Protein AF-A0A3D2U2G4-F1 (afdb_monomer_lite)

Secondary structure (DSSP, 8-state):
-------PPP--------S--PPPP-SHHHHHHHHHHHHHH---HHHHHHHHHHHHHS-GGGHHHHHHHHHH---HHHHHHHHHHHHHHT-GGGHHHHHHHHH-TTS-HHHHHHHHHHHHH-TTTSSGGGHHHHHHHHHH---HHHHHHHHHHHHHHS-------TT--SPPHHHHHHHHHHHHHH-TTTEEEEEEEE-TT-PEEEEEEES-TTS-GGG-EEEEEEE-SSTT-HHHHHHHHHHHHHHTS-SHHHHHHHHHEEEEEES-S-HHHHHHHHHHSS----TT---SS---TTS--TT-GGGTSSTTHHHH-HHHHHHHHHHHHH--SEEEEEEE--TT-----EES-BTTBTT---S-HHHHHHHHHHHHHTT---B-HHHHTT-EEESS--TT-GGGEEEPPS---HHHHHHHHH--EEEEEEES-HHHHHHHHHHHHHHTTSPPTT-SSSS-S--EEEEETTEEEE---SSHHHHHHHHHHHHHTGGG-EEEEEEEE--TT-SSEEEEEEEESSHHHIIIIITT--HHHHHHHHTT-TTS-HHHHHHHTTTS----PPPHHHHT-TTSS----PPP-S-EEEEEEES-TT-EEEEEEETTEE--B-SSSEEEEEESSSEEEEEEE-TTT--SEEEEEEEEE-SSPPP-S--HHHHS-----

pLDDT: mean 86.02, std 15.45, range [23.81, 98.88]

Radius of gyration: 33.26 Å; chains: 1; bounding box: 73×64×119 Å

Foldseek 3Di:
DDDDDDDDDDDDDDDDDDDDDDDDDPDPLVLLVVLLCQQQPPPDPVSVVVSLVVLLPDDPVCVVVLLVSLVPGPRLRSVLSSLLSLLSNLDCVCLVVLLVLLQDPVHDPNSNLSSLSSLLSNPLPNALVCLVSLVVSLVNGDDPSSNVSSVVSNCLRDADPQDAPPLLPDDALVRVLVVLVVLCVVVVQFWDKDFLFAALVGHTFIKIKGARNVADPQFAAEEEEAEPLFLQFQLQLVLLVVLVVVLSDDDPLSNLLRNHYTYIYRSHLASPQNNSCSRHVAAADAPVDPDRTRHGNNPDRLFQPVLQDDPNVCRVRVSNVSVVVVCVVRLHQAYEYEAEHHVVDDDAKEKQDDPVFRQSHFPCVVLRVLLQVLLVVVPHHYDPPCVVLCADEDADDDPPCVSRHDYHDPGDGPQNVSCQQQVHRYMYIYDHHSVSSSSSVSSQSSQQQDADQQGPDRGRPRFFQDDDDQKTKGAADPHPNLSSVRRSLCSNAVLAKFKAWFFFDDDPPDQKTKTKMKIQSGLVLCCQQCNPFAPVRNLVRLVPDPQAPSVLVCVRCVPTRTGGDGDVSCVCNSPVDDHDRDFRASWIKMKGWFQALQKAWDFKDKSSHGFDDDSAAGWDWDGPPTIIIIGTQGGPRRDSMMMIMTMIGDPDDDDDDADPVPNDPPDPD

Sequence (669 aa):
MKTIVTPIALIAFLLVGIGSVAAAPDTVAEKVSALIDTLEREKDAGLRKKAAEALVKLDKRSTPLIIEALKRTKSPSARESLVDVLAQKQDERAKKVFFEVLKDDSFSPTAKERAVDGLEQLTRVVNRASVESLKRLFQLQKSDQVKTRLKALLAGLEPFPIKDNLYAKDPSSAQMHKGLQAWARRHPGIMNVSVRGKSVLGKPILLVKITDEKTSDENKSIVLFTSTHCGGEEIGATSLLHLTKWLLGEGEGVKRIRERIIVLIMPCVNPDGWDARRRSGRPYHSVRSKTNTAWNVYGINIYDTSFWFGAKAAEENPEGLTILGVAEEYHPDASMDIHATQRGGTMPDSTGFSWGDFNAHSFQPLIVEEMNRAMEKAGCLAERPAMDAGRIKIGSRIPGREHNYYRINDKQTIMSHLYLRYHTLAYNCEAAFDFAVVARARRLLEIGTETWRNEFYPGYPGRQLGRWGSTSIAAWGDTAKKRRKSRVELWRKMNQIHFSSITNVRSPGLADHKILSICATTTAASEKWIGYGTKADIMANLAKHNRIKFDYIEDFVRGLPVSIRTPPHYSLGYKSGEVTDAPIQNGMAMRVFIPYAGAEIYDTRIDGHPVERSEVDGYIVQRGPGTIVQFNIPPKKVHGLNLVSLKYKVARLHRQGFDQDSDWDFTSD

Structure (mmCIF, N/CA/C/O backbone):
data_AF-A0A3D2U2G4-F1
#
_entry.id   AF-A0A3D2U2G4-F1
#
loop_
_atom_site.group_PDB
_atom_site.id
_atom_site.type_symbol
_atom_site.label_atom_id
_atom_site.label_alt_id
_atom_site.label_comp_id
_atom_site.label_asym_id
_atom_site.label_entity_id
_atom_site.label_seq_id
_atom_site.pdbx_PDB_ins_code
_atom_site.Cartn_x
_atom_site.Cartn_y
_atom_site.Cartn_z
_atom_site.occupancy
_atom_site.B_iso_or_equiv
_atom_site.auth_seq_id
_atom_site.auth_comp_id
_atom_site.auth_asym_id
_atom_site.auth_atom_id
_atom_site.pdbx_PDB_model_num
ATOM 1 N N . MET A 1 1 ? 25.870 42.637 20.074 1.00 36.38 1 MET A N 1
ATOM 2 C CA . MET A 1 1 ? 25.596 42.301 21.489 1.00 36.38 1 MET A CA 1
ATOM 3 C C . MET A 1 1 ? 25.751 40.797 21.664 1.00 36.38 1 MET A C 1
ATOM 5 O O . MET A 1 1 ? 24.999 40.055 21.048 1.00 36.38 1 MET A O 1
ATOM 9 N N . LYS A 1 2 ? 26.781 40.354 22.395 1.00 24.59 2 LYS A N 1
ATOM 10 C CA . LYS A 1 2 ? 27.086 38.940 22.670 1.00 24.59 2 LYS A CA 1
ATOM 11 C C . LYS A 1 2 ? 26.899 38.654 24.168 1.00 24.59 2 LYS A C 1
ATOM 13 O O . LYS A 1 2 ? 27.432 39.385 24.990 1.00 24.59 2 LYS A O 1
ATOM 18 N N . THR A 1 3 ? 26.115 37.608 24.438 1.00 29.91 3 THR A N 1
ATOM 19 C CA . THR A 1 3 ? 26.202 36.581 25.503 1.00 29.91 3 THR A CA 1
ATOM 20 C C . THR A 1 3 ? 27.150 36.780 26.687 1.00 29.91 3 THR A C 1
ATOM 22 O O . THR A 1 3 ? 28.358 36.865 26.483 1.00 29.91 3 THR A O 1
ATOM 25 N N . ILE A 1 4 ? 26.614 36.587 27.901 1.00 24.91 4 ILE A N 1
ATOM 26 C CA . ILE A 1 4 ? 27.327 36.004 29.050 1.00 24.91 4 ILE A CA 1
ATOM 27 C C . ILE A 1 4 ? 26.418 34.962 29.723 1.00 24.91 4 ILE A C 1
ATOM 29 O O . ILE A 1 4 ? 25.209 35.140 29.844 1.00 24.91 4 ILE A O 1
ATOM 33 N N . VAL A 1 5 ? 27.050 33.845 30.075 1.00 25.78 5 VAL A N 1
ATOM 34 C CA . VAL A 1 5 ? 26.538 32.587 30.627 1.00 25.78 5 VAL A CA 1
ATOM 35 C C . VAL A 1 5 ? 26.977 32.488 32.101 1.00 25.78 5 VAL A C 1
ATOM 37 O O . VAL A 1 5 ? 27.953 33.133 32.486 1.00 25.78 5 VAL A O 1
ATOM 40 N N . THR A 1 6 ? 26.338 31.571 32.849 1.00 25.12 6 THR A N 1
ATOM 41 C CA . THR A 1 6 ? 26.737 30.922 34.133 1.00 25.12 6 THR A CA 1
ATOM 42 C C . THR A 1 6 ? 26.514 31.695 35.450 1.00 25.12 6 THR A C 1
ATOM 44 O O . THR A 1 6 ? 26.555 32.919 35.437 1.00 25.12 6 THR A O 1
ATOM 47 N N . PRO A 1 7 ? 26.422 31.018 36.626 1.00 32.97 7 PRO A N 1
ATOM 48 C CA . PRO A 1 7 ? 25.909 29.669 36.941 1.00 32.97 7 PRO A CA 1
ATOM 49 C C . PRO A 1 7 ? 24.894 29.636 38.117 1.00 32.97 7 PRO A C 1
ATOM 51 O O . PRO A 1 7 ? 24.807 30.540 38.942 1.00 32.97 7 PRO A O 1
ATOM 54 N N . ILE A 1 8 ? 24.174 28.515 38.224 1.00 26.89 8 ILE A N 1
ATOM 55 C CA . ILE A 1 8 ? 23.380 28.096 39.390 1.00 26.89 8 ILE A CA 1
ATOM 56 C C . ILE A 1 8 ? 24.341 27.610 40.486 1.00 26.89 8 ILE A C 1
ATOM 58 O O . ILE A 1 8 ? 25.048 26.623 40.288 1.00 26.89 8 ILE A O 1
ATOM 62 N N . ALA A 1 9 ? 24.359 28.296 41.631 1.00 24.12 9 ALA A N 1
ATOM 63 C CA . ALA A 1 9 ? 25.068 27.867 42.832 1.00 24.12 9 ALA A CA 1
ATOM 64 C C . ALA A 1 9 ? 24.144 27.022 43.723 1.00 24.12 9 ALA A C 1
ATOM 66 O O . ALA A 1 9 ? 23.048 27.436 44.103 1.00 24.12 9 ALA A O 1
ATOM 67 N N . LEU A 1 10 ? 24.623 25.816 44.016 1.00 23.81 10 LEU A N 1
ATOM 68 C CA . LEU A 1 10 ? 24.087 24.827 44.941 1.00 23.81 10 LEU A CA 1
ATOM 69 C C . LEU A 1 10 ? 24.016 25.429 46.359 1.00 23.81 10 LEU A C 1
ATOM 71 O O . LEU A 1 10 ? 25.044 25.816 46.912 1.00 23.81 10 LEU A O 1
ATOM 75 N N . ILE A 1 11 ? 22.826 25.499 46.957 1.00 28.88 11 ILE A N 1
ATOM 76 C CA . ILE A 1 11 ? 22.668 25.892 48.365 1.00 28.88 11 ILE A CA 1
ATOM 77 C C . ILE A 1 11 ? 22.864 24.647 49.234 1.00 28.88 11 ILE A C 1
ATOM 79 O O . ILE A 1 11 ? 22.018 23.754 49.266 1.00 28.88 11 ILE A O 1
ATOM 83 N N . ALA A 1 12 ? 24.004 24.607 49.920 1.00 26.88 12 ALA A N 1
ATOM 84 C CA . ALA A 1 12 ? 24.230 23.830 51.133 1.00 26.88 12 ALA A CA 1
ATOM 85 C C . ALA A 1 12 ? 24.027 24.731 52.369 1.00 26.88 12 ALA A C 1
ATOM 87 O O . ALA A 1 12 ? 24.011 25.952 52.224 1.00 26.88 12 ALA A O 1
ATOM 88 N N . PHE A 1 13 ? 23.963 24.092 53.546 1.00 30.39 13 PHE A N 1
ATOM 89 C CA . PHE A 1 13 ? 23.804 24.596 54.927 1.00 30.39 13 PHE A CA 1
ATOM 90 C C . PHE A 1 13 ? 22.376 24.464 55.498 1.00 30.39 13 PHE A C 1
ATOM 92 O O . PHE A 1 13 ? 21.404 24.751 54.816 1.00 30.39 13 PHE A O 1
ATOM 99 N N . LEU A 1 14 ? 22.146 24.031 56.745 1.00 26.42 14 LEU A N 1
ATOM 100 C CA . LEU A 1 14 ? 23.017 23.956 57.924 1.00 26.42 14 LEU A CA 1
ATOM 101 C C . LEU A 1 14 ? 22.360 23.002 58.952 1.00 26.42 14 LEU A C 1
ATOM 103 O O . LEU A 1 14 ? 21.196 23.194 59.290 1.00 26.42 14 LEU A O 1
ATOM 107 N N . LEU A 1 15 ? 23.086 22.013 59.478 1.00 26.55 15 LEU A N 1
ATOM 108 C CA . LEU A 1 15 ? 22.748 21.331 60.736 1.00 26.55 15 LEU A CA 1
ATOM 109 C C . LEU A 1 15 ? 24.066 20.989 61.436 1.00 26.55 15 LEU A C 1
ATOM 111 O O . LEU A 1 15 ? 24.797 20.097 61.014 1.00 26.55 15 LEU A O 1
ATOM 115 N N . VAL A 1 16 ? 24.392 21.767 62.468 1.00 29.91 16 VAL A N 1
ATOM 116 C CA . VAL A 1 16 ? 25.473 21.475 63.413 1.00 29.91 16 VAL A CA 1
ATOM 117 C C . VAL A 1 16 ? 24.845 20.737 64.590 1.00 29.91 16 VAL A C 1
ATOM 119 O O . VAL A 1 16 ? 23.951 21.261 65.247 1.00 29.91 16 VAL A O 1
ATOM 122 N N . GLY A 1 17 ? 25.317 19.520 64.839 1.00 26.55 17 GLY A N 1
ATOM 123 C CA . GLY A 1 17 ? 24.926 18.684 65.969 1.00 26.55 17 GLY A CA 1
ATOM 124 C C . GLY A 1 17 ? 25.632 17.339 65.864 1.00 26.55 17 GLY A C 1
ATOM 125 O O . GLY A 1 17 ? 25.370 16.566 64.954 1.00 26.55 17 GLY A O 1
ATOM 126 N N . ILE A 1 18 ? 26.598 17.121 66.746 1.00 35.12 18 ILE A N 1
ATOM 127 C CA . ILE A 1 18 ? 27.600 16.052 66.735 1.00 35.12 18 ILE A CA 1
ATOM 128 C C . ILE A 1 18 ? 26.936 14.660 66.778 1.00 35.12 18 ILE A C 1
ATOM 130 O O . ILE A 1 18 ? 26.188 14.375 67.708 1.00 35.12 18 ILE A O 1
ATOM 134 N N . GLY A 1 19 ? 27.263 13.782 65.819 1.00 27.41 19 GLY A N 1
ATOM 135 C CA . GLY A 1 19 ? 26.994 12.338 65.903 1.00 27.41 19 GLY A CA 1
ATOM 136 C C . GLY A 1 19 ? 26.494 11.679 64.609 1.00 27.41 19 GLY A C 1
ATOM 137 O O . GLY A 1 19 ? 25.354 11.874 64.217 1.00 27.41 19 GLY A O 1
ATOM 138 N N . SER A 1 20 ? 27.335 10.817 64.021 1.00 28.94 20 SER A N 1
ATOM 139 C CA . SER A 1 20 ? 27.035 9.842 62.951 1.00 28.94 20 SER A CA 1
ATOM 140 C C . SER A 1 20 ? 26.647 10.397 61.567 1.00 28.94 20 SER A C 1
ATOM 142 O O . SER A 1 20 ? 25.497 10.724 61.291 1.00 28.94 20 SER A O 1
ATOM 144 N N . VAL A 1 21 ? 27.608 10.378 60.637 1.00 32.34 21 VAL A N 1
ATOM 145 C CA . VAL A 1 21 ? 27.371 10.552 59.195 1.00 32.34 21 VAL A CA 1
ATOM 146 C C . VAL A 1 21 ? 26.604 9.334 58.666 1.00 32.34 21 VAL A C 1
ATOM 148 O O . VAL A 1 21 ? 27.184 8.269 58.474 1.00 32.34 21 VAL A O 1
ATOM 151 N N . ALA A 1 22 ? 25.300 9.481 58.427 1.00 36.38 22 ALA A N 1
ATOM 152 C CA . ALA A 1 22 ? 24.549 8.553 57.587 1.00 36.38 22 ALA A CA 1
ATOM 153 C C . ALA A 1 22 ? 24.733 8.961 56.114 1.00 36.38 22 ALA A C 1
ATOM 155 O O . ALA A 1 22 ? 24.479 10.108 55.745 1.00 36.38 22 ALA A O 1
ATOM 156 N N . ALA A 1 23 ? 25.218 8.031 55.288 1.00 36.66 23 ALA A N 1
ATOM 157 C CA . ALA A 1 23 ? 25.415 8.214 53.852 1.00 36.66 23 ALA A CA 1
ATOM 158 C C . ALA A 1 23 ? 24.094 8.536 53.123 1.00 36.66 23 ALA A C 1
ATOM 160 O O . ALA A 1 23 ? 23.024 8.063 53.510 1.00 36.66 23 ALA A O 1
ATOM 161 N N . ALA A 1 24 ? 24.169 9.334 52.054 1.00 44.19 24 ALA A N 1
ATOM 162 C CA . ALA A 1 24 ? 23.030 9.589 51.177 1.00 44.19 24 ALA A CA 1
ATOM 163 C C . ALA A 1 24 ? 22.606 8.288 50.454 1.00 44.19 24 ALA A C 1
ATOM 165 O O . ALA A 1 24 ? 23.477 7.521 50.053 1.00 44.19 24 ALA A O 1
ATOM 166 N N . PRO A 1 25 ? 21.298 8.024 50.271 1.00 47.50 25 PRO A N 1
ATOM 167 C CA . PRO A 1 25 ? 20.814 6.754 49.727 1.00 47.50 25 PRO A CA 1
ATOM 168 C C . PRO A 1 25 ? 21.115 6.612 48.224 1.00 47.50 25 PRO A C 1
ATOM 170 O O . PRO A 1 25 ? 20.647 7.420 47.409 1.00 47.50 25 PRO A O 1
ATOM 173 N N . ASP A 1 26 ? 21.852 5.561 47.857 1.00 57.19 26 ASP A N 1
ATOM 174 C CA . ASP A 1 26 ? 22.395 5.309 46.514 1.00 57.19 26 ASP A CA 1
ATOM 175 C C . ASP A 1 26 ? 21.504 4.389 45.657 1.00 57.19 26 ASP A C 1
ATOM 177 O O . ASP A 1 26 ? 21.666 4.323 44.436 1.00 57.19 26 ASP A O 1
ATOM 181 N N . THR A 1 27 ? 20.481 3.741 46.232 1.00 75.75 27 THR A N 1
ATOM 182 C CA . THR A 1 27 ? 19.532 2.908 45.464 1.00 75.75 27 THR A CA 1
ATOM 183 C C . THR A 1 27 ? 18.107 3.478 45.409 1.00 75.75 27 THR A C 1
ATOM 185 O O . THR A 1 27 ? 17.647 4.203 46.292 1.00 75.75 27 THR A O 1
ATOM 188 N N . VAL A 1 28 ? 17.348 3.138 44.353 1.00 76.38 28 VAL A N 1
ATOM 189 C CA . VAL A 1 28 ? 15.914 3.497 44.240 1.00 76.38 28 VAL A CA 1
ATOM 190 C C . VAL A 1 28 ? 15.117 2.952 45.430 1.00 76.38 28 VAL A C 1
ATOM 192 O O . VAL A 1 28 ? 14.193 3.615 45.888 1.00 76.38 28 VAL A O 1
ATOM 195 N N . ALA A 1 29 ? 15.487 1.778 45.950 1.00 81.00 29 ALA A N 1
ATOM 196 C CA . ALA A 1 29 ? 14.843 1.178 47.113 1.00 81.00 29 ALA A CA 1
ATOM 197 C C . ALA A 1 29 ? 15.080 1.998 48.389 1.00 81.00 29 ALA A C 1
ATOM 199 O O . ALA A 1 29 ? 14.124 2.293 49.101 1.00 81.00 29 ALA A O 1
ATOM 200 N N . GLU A 1 30 ? 16.313 2.444 48.633 1.00 84.06 30 GLU A N 1
ATOM 201 C CA . GLU A 1 30 ? 16.645 3.285 49.789 1.00 84.06 30 GLU A CA 1
ATOM 202 C C . GLU A 1 30 ? 15.972 4.659 49.712 1.00 84.06 30 GLU A C 1
ATOM 204 O O . GLU A 1 30 ? 15.423 5.134 50.705 1.00 84.06 30 GLU A O 1
ATOM 209 N N . LYS A 1 31 ? 15.925 5.276 48.521 1.00 86.81 31 LYS A N 1
ATOM 210 C CA . LYS A 1 31 ? 15.198 6.541 48.308 1.00 86.81 31 LYS A CA 1
ATOM 211 C C . LYS A 1 31 ? 13.703 6.391 48.574 1.00 86.81 31 LYS A C 1
ATOM 213 O O . LYS A 1 31 ? 13.105 7.255 49.206 1.00 86.81 31 LYS A O 1
ATOM 218 N N . VAL A 1 32 ? 13.094 5.300 48.103 1.00 88.69 32 VAL A N 1
ATOM 219 C CA . VAL A 1 32 ? 11.681 4.999 48.374 1.00 88.69 32 VAL A CA 1
ATOM 220 C C . VAL A 1 32 ? 11.465 4.770 49.870 1.00 88.69 32 VAL A C 1
ATOM 222 O O . VAL A 1 32 ? 10.537 5.352 50.423 1.00 88.69 32 VAL A O 1
ATOM 225 N N . SER A 1 33 ? 12.345 4.012 50.531 1.00 89.75 33 SER A N 1
ATOM 226 C CA . SER A 1 33 ? 12.279 3.756 51.975 1.00 89.75 33 SER A CA 1
ATOM 227 C C . SER A 1 33 ? 12.350 5.046 52.791 1.00 89.75 33 SER A C 1
ATOM 229 O O . SER A 1 33 ? 11.477 5.277 53.617 1.00 89.75 33 SER A O 1
ATOM 231 N N . ALA A 1 34 ? 13.312 5.931 52.512 1.00 90.12 34 ALA A N 1
ATOM 232 C CA . ALA A 1 34 ? 13.462 7.197 53.234 1.00 90.12 34 ALA A CA 1
ATOM 233 C C . ALA A 1 34 ? 12.233 8.113 53.080 1.00 90.12 34 ALA A C 1
ATOM 235 O O . ALA A 1 34 ? 11.788 8.756 54.036 1.00 90.12 34 ALA A O 1
ATOM 236 N N . LEU A 1 35 ? 11.645 8.155 51.880 1.00 93.38 35 LEU A N 1
ATOM 237 C CA . LEU A 1 35 ? 10.427 8.924 51.624 1.00 93.38 35 LEU A CA 1
ATOM 238 C C . LEU A 1 35 ? 9.200 8.304 52.313 1.00 93.38 35 LEU A C 1
ATOM 240 O O . LEU A 1 35 ? 8.355 9.044 52.812 1.00 93.38 35 LEU A O 1
ATOM 244 N N . ILE A 1 36 ? 9.109 6.971 52.383 1.00 91.75 36 ILE A N 1
ATOM 245 C CA . ILE A 1 36 ? 8.066 6.269 53.148 1.00 91.75 36 ILE A CA 1
ATOM 246 C C . ILE A 1 36 ? 8.224 6.539 54.648 1.00 91.75 36 ILE A C 1
ATOM 248 O O . ILE A 1 36 ? 7.245 6.918 55.283 1.00 91.75 36 ILE A O 1
ATOM 252 N N . ASP A 1 37 ? 9.434 6.431 55.204 1.00 90.94 37 ASP A N 1
ATOM 253 C CA . ASP A 1 37 ? 9.702 6.750 56.614 1.00 90.94 37 ASP A CA 1
ATOM 254 C C . ASP A 1 37 ? 9.285 8.191 56.943 1.00 90.94 37 ASP A C 1
ATOM 256 O O . ASP A 1 37 ? 8.683 8.446 57.989 1.00 90.94 37 ASP A O 1
ATOM 260 N N . THR A 1 38 ? 9.527 9.129 56.019 1.00 91.50 38 THR A N 1
ATOM 261 C CA . THR A 1 38 ? 9.066 10.519 56.151 1.00 91.50 38 THR A CA 1
ATOM 262 C C . THR A 1 38 ? 7.537 10.599 56.183 1.00 91.50 38 THR A C 1
ATOM 264 O O . THR A 1 38 ? 6.978 11.306 57.017 1.00 91.50 38 THR A O 1
ATOM 267 N N . LEU A 1 39 ? 6.831 9.857 55.321 1.00 90.50 39 LEU A N 1
ATOM 268 C CA . LEU A 1 39 ? 5.363 9.804 55.344 1.00 90.50 39 LEU A CA 1
ATOM 269 C C . LEU A 1 39 ? 4.804 9.214 56.647 1.00 90.50 39 LEU A C 1
ATOM 271 O O . LEU A 1 39 ? 3.730 9.629 57.083 1.00 90.50 39 LEU A O 1
ATOM 275 N N . GLU A 1 40 ? 5.506 8.261 57.261 1.00 88.75 40 GLU A N 1
ATOM 276 C CA . GLU A 1 40 ? 5.052 7.565 58.467 1.00 88.75 40 GLU A CA 1
ATOM 277 C C . GLU A 1 40 ? 5.333 8.320 59.767 1.00 88.75 40 GLU A C 1
ATOM 279 O O . GLU A 1 40 ? 4.496 8.294 60.673 1.00 88.75 40 GLU A O 1
ATOM 284 N N . ARG A 1 41 ? 6.505 8.956 59.875 1.00 87.69 41 ARG A N 1
ATOM 285 C CA . ARG A 1 41 ? 7.040 9.460 61.152 1.00 87.69 41 ARG A CA 1
ATOM 286 C C . ARG A 1 41 ? 6.983 10.975 61.292 1.00 87.69 41 ARG A C 1
ATOM 288 O O . ARG A 1 41 ? 6.931 11.470 62.418 1.00 87.69 41 ARG A O 1
ATOM 295 N N . GLU A 1 42 ? 7.004 11.710 60.182 1.00 89.31 42 GLU A N 1
ATOM 296 C CA . GLU A 1 42 ? 7.073 13.169 60.218 1.00 89.31 42 GLU A CA 1
ATOM 297 C C . GLU A 1 42 ? 5.731 13.776 60.641 1.00 89.31 42 GLU A C 1
ATOM 299 O O . GLU A 1 42 ? 4.670 13.385 60.143 1.00 89.31 42 GLU A O 1
ATOM 304 N N . LYS A 1 43 ? 5.762 14.758 61.547 1.00 83.69 43 LYS A N 1
ATOM 305 C CA . LYS A 1 43 ? 4.561 15.437 62.061 1.00 83.69 43 LYS A CA 1
ATOM 306 C C . LYS A 1 43 ? 4.147 16.611 61.181 1.00 83.69 43 LYS A C 1
ATOM 308 O O . LYS A 1 43 ? 2.946 16.871 61.063 1.00 83.69 43 LYS A O 1
ATOM 313 N N . ASP A 1 44 ? 5.096 17.252 60.504 1.00 88.12 44 ASP A N 1
ATOM 314 C CA . ASP A 1 44 ? 4.823 18.355 59.583 1.00 88.12 44 ASP A CA 1
ATOM 315 C C . ASP A 1 44 ? 4.092 17.874 58.312 1.00 88.12 44 ASP A C 1
ATOM 317 O O . ASP A 1 44 ? 4.565 17.019 57.556 1.00 88.12 44 ASP A O 1
ATOM 321 N N . ALA A 1 45 ? 2.903 18.429 58.065 1.00 85.06 45 ALA A N 1
ATOM 322 C CA . ALA A 1 45 ? 2.080 18.055 56.916 1.00 85.06 45 ALA A CA 1
ATOM 323 C C . ALA A 1 45 ? 2.684 18.489 55.567 1.00 85.06 45 ALA A C 1
ATOM 325 O O . ALA A 1 45 ? 2.488 17.806 54.560 1.00 85.06 45 ALA A O 1
ATOM 326 N N . GLY A 1 46 ? 3.432 19.593 55.537 1.00 86.56 46 GLY A N 1
ATOM 327 C CA . GLY A 1 46 ? 4.129 20.084 54.353 1.00 86.56 46 GLY A CA 1
ATOM 328 C C . GLY A 1 46 ? 5.302 19.189 53.956 1.00 86.56 46 GLY A C 1
ATOM 329 O O . GLY A 1 46 ? 5.482 18.914 52.768 1.00 86.56 46 GLY A O 1
ATOM 330 N N . LEU A 1 47 ? 6.061 18.675 54.927 1.00 88.25 47 LEU A N 1
ATOM 331 C CA . LEU A 1 47 ? 7.137 17.710 54.684 1.00 88.25 47 LEU A CA 1
ATOM 332 C C . LEU A 1 47 ? 6.594 16.372 54.170 1.00 88.25 47 LEU A C 1
ATOM 334 O O . LEU A 1 47 ? 7.105 15.860 53.172 1.00 88.25 47 LEU A O 1
ATOM 338 N N . ARG A 1 48 ? 5.499 15.858 54.750 1.00 89.44 48 ARG A N 1
ATOM 339 C CA . ARG A 1 48 ? 4.821 14.662 54.216 1.00 89.44 48 ARG A CA 1
ATOM 340 C C . ARG A 1 48 ? 4.333 14.871 52.781 1.00 89.44 48 ARG A C 1
ATOM 342 O O . ARG A 1 48 ? 4.542 14.009 51.930 1.00 89.44 48 ARG A O 1
ATOM 349 N N . LYS A 1 49 ? 3.747 16.033 52.473 1.00 89.25 49 LYS A N 1
ATOM 350 C CA . LYS A 1 49 ? 3.313 16.362 51.106 1.00 89.25 49 LYS A CA 1
ATOM 351 C C . LYS A 1 49 ? 4.485 16.372 50.119 1.00 89.25 49 LYS A C 1
ATOM 353 O O . LYS A 1 49 ? 4.394 15.748 49.065 1.00 89.25 49 LYS A O 1
ATOM 358 N N . LYS A 1 50 ? 5.607 17.011 50.473 1.00 91.25 50 LYS A N 1
ATOM 359 C CA . LYS A 1 50 ? 6.828 17.005 49.645 1.00 91.25 50 LYS A CA 1
ATOM 360 C C . LYS A 1 50 ? 7.360 15.586 49.422 1.00 91.25 50 LYS A C 1
ATOM 362 O O . LYS A 1 50 ? 7.795 15.271 48.316 1.00 91.25 50 LYS A O 1
ATOM 367 N N . ALA A 1 51 ? 7.292 14.725 50.439 1.00 92.25 51 ALA A N 1
ATOM 368 C CA . ALA A 1 51 ? 7.697 13.328 50.315 1.00 92.25 51 ALA A CA 1
ATOM 369 C C . ALA A 1 51 ? 6.787 12.541 49.352 1.00 92.25 51 ALA A C 1
ATOM 371 O O . ALA A 1 51 ? 7.287 11.826 48.482 1.00 92.25 51 ALA A O 1
ATOM 372 N N . ALA A 1 52 ? 5.465 12.727 49.437 1.00 92.06 52 ALA A N 1
ATOM 373 C CA . ALA A 1 52 ? 4.510 12.139 48.495 1.00 92.06 52 ALA A CA 1
ATOM 374 C C . ALA A 1 52 ? 4.763 12.613 47.051 1.00 92.06 52 ALA A C 1
ATOM 376 O O . ALA A 1 52 ? 4.882 11.794 46.140 1.00 92.06 52 ALA A O 1
ATOM 377 N N . GLU A 1 53 ? 4.939 13.920 46.834 1.00 92.38 53 GLU A N 1
ATOM 378 C CA . GLU A 1 53 ? 5.260 14.485 45.515 1.00 92.38 53 GLU A CA 1
ATOM 379 C C . GLU A 1 53 ? 6.576 13.929 44.948 1.00 92.38 53 GLU A C 1
ATOM 381 O O . GLU A 1 53 ? 6.679 13.656 43.747 1.00 92.38 53 GLU A O 1
ATOM 386 N N . ALA A 1 54 ? 7.584 13.723 45.800 1.00 93.12 54 ALA A N 1
ATOM 387 C CA . ALA A 1 54 ? 8.834 13.086 45.404 1.00 93.12 54 ALA A CA 1
ATOM 388 C C . ALA A 1 54 ? 8.616 11.620 44.986 1.00 93.12 54 ALA A C 1
ATOM 390 O O . ALA A 1 54 ? 9.126 11.212 43.943 1.00 93.12 54 ALA A O 1
ATOM 391 N N . LEU A 1 55 ? 7.809 10.846 45.725 1.00 93.81 55 LEU A N 1
ATOM 392 C CA . LEU A 1 55 ? 7.473 9.456 45.379 1.00 93.81 55 LEU A CA 1
ATOM 393 C C . LEU A 1 55 ? 6.719 9.333 44.047 1.00 93.81 55 LEU A C 1
ATOM 395 O O . LEU A 1 55 ? 6.961 8.385 43.285 1.00 93.81 55 LEU A O 1
ATOM 399 N N . VAL A 1 56 ? 5.829 10.282 43.738 1.00 92.94 56 VAL A N 1
ATOM 400 C CA . VAL A 1 56 ? 5.119 10.331 42.448 1.00 92.94 56 VAL A CA 1
ATOM 401 C C . VAL A 1 56 ? 6.117 10.468 41.297 1.00 92.94 56 VAL A C 1
ATOM 403 O O . VAL A 1 56 ? 6.038 9.692 40.343 1.00 92.94 56 VAL A O 1
ATOM 406 N N . LYS A 1 57 ? 7.100 11.373 41.429 1.00 91.69 57 LYS A N 1
ATOM 407 C CA . LYS A 1 57 ? 8.137 11.657 40.416 1.00 91.69 57 LYS A CA 1
ATOM 408 C C . LYS A 1 57 ? 9.124 10.511 40.181 1.00 91.69 57 LYS A C 1
ATOM 410 O O . LYS A 1 57 ? 9.808 10.508 39.160 1.00 91.69 57 LYS A O 1
ATOM 415 N N . LEU A 1 58 ? 9.224 9.550 41.102 1.00 89.31 58 LEU A N 1
ATOM 416 C CA . LEU A 1 58 ? 10.069 8.372 40.902 1.00 89.31 58 LEU A CA 1
ATOM 417 C C . LEU A 1 58 ? 9.543 7.486 39.767 1.00 89.31 58 LEU A C 1
ATOM 419 O O . LEU A 1 58 ? 8.346 7.420 39.498 1.00 89.31 58 LEU A O 1
ATOM 423 N N . ASP A 1 59 ? 10.441 6.731 39.144 1.00 87.31 59 ASP A N 1
ATOM 424 C CA . ASP A 1 59 ? 10.088 5.784 38.088 1.00 87.31 59 ASP A CA 1
ATOM 425 C C . ASP A 1 59 ? 9.080 4.711 38.554 1.00 87.31 59 ASP A C 1
ATOM 427 O O . ASP A 1 59 ? 9.023 4.357 39.733 1.00 87.31 59 ASP A O 1
ATOM 431 N N . LYS A 1 60 ? 8.301 4.141 37.623 1.00 87.81 60 LYS A N 1
ATOM 432 C CA . LYS A 1 60 ? 7.291 3.109 37.921 1.00 87.81 60 LYS A CA 1
ATOM 433 C C . LYS A 1 60 ? 7.884 1.856 38.579 1.00 87.81 60 LYS A C 1
ATOM 435 O O . LYS A 1 60 ? 7.156 1.119 39.241 1.00 87.81 60 LYS A O 1
ATOM 440 N N . ARG A 1 61 ? 9.192 1.588 38.487 1.00 86.62 61 ARG A N 1
ATOM 441 C CA . ARG A 1 61 ? 9.844 0.517 39.272 1.00 86.62 61 ARG A CA 1
ATOM 442 C C . ARG A 1 61 ? 9.668 0.667 40.790 1.00 86.62 61 ARG A C 1
ATOM 444 O O . ARG A 1 61 ? 9.773 -0.342 41.477 1.00 86.62 61 ARG A O 1
ATOM 451 N N . SER A 1 62 ? 9.340 1.855 41.311 1.00 90.38 62 SER A N 1
ATOM 452 C CA . SER A 1 62 ? 9.034 2.045 42.737 1.00 90.38 62 SER A CA 1
ATOM 453 C C . SER A 1 62 ? 7.632 1.588 43.149 1.00 90.38 62 SER A C 1
ATOM 455 O O . SER A 1 62 ? 7.399 1.356 44.332 1.00 90.38 62 SER A O 1
ATOM 457 N N . THR A 1 63 ? 6.698 1.411 42.207 1.00 92.94 63 THR A N 1
ATOM 458 C CA . THR A 1 63 ? 5.299 1.062 42.509 1.00 92.94 63 THR A CA 1
ATOM 459 C C . THR A 1 63 ? 5.158 -0.183 43.401 1.00 92.94 63 THR A C 1
ATOM 461 O O . THR A 1 63 ? 4.407 -0.103 44.369 1.00 92.94 63 THR A O 1
ATOM 464 N N . PRO A 1 64 ? 5.868 -1.311 43.172 1.00 92.44 64 PRO A N 1
ATOM 465 C CA . PRO A 1 64 ? 5.773 -2.480 44.053 1.00 92.44 64 PRO A CA 1
ATOM 466 C C . PRO A 1 64 ? 6.170 -2.187 45.505 1.00 92.44 64 PRO A C 1
ATOM 468 O O . PRO A 1 64 ? 5.494 -2.653 46.417 1.00 92.44 64 PRO A O 1
ATOM 471 N N . LEU A 1 65 ? 7.205 -1.367 45.715 1.00 92.25 65 LEU A N 1
ATOM 472 C CA . LEU A 1 65 ? 7.676 -0.976 47.048 1.00 92.25 65 LEU A CA 1
ATOM 473 C C . LEU A 1 65 ? 6.650 -0.088 47.764 1.00 92.25 65 LEU A C 1
ATOM 475 O O . LEU A 1 65 ? 6.384 -0.267 48.947 1.00 92.25 65 LEU A O 1
ATOM 479 N N . ILE A 1 66 ? 6.016 0.831 47.031 1.00 95.12 66 ILE A N 1
ATOM 480 C CA . ILE A 1 66 ? 4.950 1.695 47.559 1.00 95.12 66 ILE A CA 1
ATOM 481 C C . ILE A 1 66 ? 3.711 0.859 47.927 1.00 95.12 66 ILE A C 1
ATOM 483 O O . ILE A 1 66 ? 3.100 1.080 48.971 1.00 95.12 66 ILE A O 1
ATOM 487 N N . ILE A 1 67 ? 3.357 -0.138 47.104 1.00 95.31 67 ILE A N 1
ATOM 488 C CA . ILE A 1 67 ? 2.265 -1.081 47.398 1.00 95.31 67 ILE A CA 1
ATOM 489 C C . ILE A 1 67 ? 2.566 -1.886 48.667 1.00 95.31 67 ILE A C 1
ATOM 491 O O . ILE A 1 67 ? 1.674 -2.096 49.487 1.00 95.31 67 ILE A O 1
ATOM 495 N N . GLU A 1 68 ? 3.801 -2.353 48.831 1.00 92.88 68 GLU A N 1
ATOM 496 C CA . GLU A 1 68 ? 4.214 -3.089 50.024 1.00 92.88 68 GLU A CA 1
ATOM 497 C C . GLU A 1 68 ? 4.164 -2.211 51.281 1.00 92.88 68 GLU A C 1
ATOM 499 O O . GLU A 1 68 ? 3.630 -2.636 52.307 1.00 92.88 68 GLU A O 1
ATOM 504 N N . ALA A 1 69 ? 4.636 -0.968 51.184 1.00 92.88 69 ALA A N 1
ATOM 505 C CA . ALA A 1 69 ? 4.576 0.005 52.268 1.00 92.88 69 ALA A CA 1
ATOM 506 C C . ALA A 1 69 ? 3.137 0.281 52.716 1.00 92.88 69 ALA A C 1
ATOM 508 O O . ALA A 1 69 ? 2.840 0.226 53.908 1.00 92.88 69 ALA A O 1
ATOM 509 N N . LEU A 1 70 ? 2.216 0.469 51.765 1.00 94.38 70 LEU A N 1
ATOM 510 C CA . LEU A 1 70 ? 0.795 0.668 52.054 1.00 94.38 70 LEU A CA 1
ATOM 511 C C . LEU A 1 70 ? 0.186 -0.496 52.854 1.00 94.38 70 LEU A C 1
ATOM 513 O O . LEU A 1 70 ? -0.684 -0.272 53.692 1.00 94.38 70 LEU A O 1
ATOM 517 N N . LYS A 1 71 ? 0.640 -1.732 52.613 1.00 90.75 71 LYS A N 1
ATOM 518 C CA . LYS A 1 71 ? 0.162 -2.925 53.332 1.00 90.75 71 LYS A CA 1
ATOM 519 C C . LYS A 1 71 ? 0.724 -3.047 54.748 1.00 90.75 71 LYS A C 1
ATOM 521 O O . LYS A 1 71 ? 0.084 -3.666 55.593 1.00 90.75 71 LYS A O 1
ATOM 526 N N . ARG A 1 72 ? 1.923 -2.515 54.996 1.00 90.38 72 ARG A N 1
ATOM 527 C CA . ARG A 1 72 ? 2.615 -2.604 56.293 1.00 90.38 72 ARG A CA 1
ATOM 528 C C . ARG A 1 72 ? 2.266 -1.441 57.220 1.00 90.38 72 ARG A C 1
ATOM 530 O O . ARG A 1 72 ? 2.234 -1.618 58.437 1.00 90.38 72 ARG A O 1
ATOM 537 N N . THR A 1 73 ? 2.025 -0.264 56.649 1.00 87.19 73 THR A N 1
ATOM 538 C CA . THR A 1 73 ? 1.885 0.969 57.416 1.00 87.19 73 THR A CA 1
ATOM 539 C C . THR A 1 73 ? 0.605 1.007 58.249 1.00 87.19 73 THR A C 1
ATOM 541 O O . THR A 1 73 ? -0.493 0.704 57.780 1.00 87.19 73 THR A O 1
ATOM 544 N N . LYS A 1 74 ? 0.744 1.403 59.516 1.00 85.38 74 LYS A N 1
ATOM 545 C CA . LYS A 1 74 ? -0.381 1.590 60.447 1.00 85.38 74 LYS A CA 1
ATOM 546 C C . LYS A 1 74 ? -0.800 3.054 60.582 1.00 85.38 74 LYS A C 1
ATOM 548 O O . LYS A 1 74 ? -1.834 3.325 61.184 1.00 85.38 74 LYS A O 1
ATOM 553 N N . SER A 1 75 ? -0.017 3.987 60.034 1.00 86.88 75 SER A N 1
ATOM 554 C CA . SER A 1 75 ? -0.285 5.424 60.128 1.00 86.88 75 SER A CA 1
ATOM 555 C C . SER A 1 75 ? -1.434 5.819 59.188 1.00 86.88 75 SER A C 1
ATOM 557 O O . SER A 1 75 ? -1.299 5.649 57.972 1.00 86.88 75 SER A O 1
ATOM 559 N N . PRO A 1 76 ? -2.563 6.360 59.694 1.00 85.94 76 PRO A N 1
ATOM 560 C CA . PRO A 1 76 ? -3.696 6.736 58.845 1.00 85.94 76 PRO A CA 1
ATOM 561 C C . PRO A 1 76 ? -3.335 7.779 57.777 1.00 85.94 76 PRO A C 1
ATOM 563 O O . PRO A 1 76 ? -3.743 7.649 56.624 1.00 85.94 76 PRO A O 1
ATOM 566 N N . SER A 1 77 ? -2.517 8.774 58.134 1.00 85.75 77 SER A N 1
ATOM 567 C CA . SER A 1 77 ? -2.068 9.829 57.214 1.00 85.75 77 SER A CA 1
ATOM 568 C C . SER A 1 77 ? -1.104 9.306 56.144 1.00 85.75 77 SER A C 1
ATOM 570 O O . SER A 1 77 ? -1.168 9.743 54.990 1.00 85.75 77 SER A O 1
ATOM 572 N N . ALA A 1 78 ? -0.242 8.346 56.494 1.00 88.94 78 ALA A N 1
ATOM 573 C CA . ALA A 1 78 ? 0.648 7.693 55.538 1.00 88.94 78 ALA A CA 1
ATOM 574 C C . ALA A 1 78 ? -0.130 6.791 54.572 1.00 88.94 78 ALA A C 1
ATOM 576 O O . ALA A 1 78 ? 0.108 6.848 53.368 1.00 88.94 78 ALA A O 1
ATOM 577 N N . ARG A 1 79 ? -1.107 6.015 55.071 1.00 92.00 79 ARG A N 1
ATOM 578 C CA . ARG A 1 79 ? -1.993 5.178 54.242 1.00 92.00 79 ARG A CA 1
ATOM 579 C C . ARG A 1 79 ? -2.701 6.007 53.173 1.00 92.00 79 ARG A C 1
ATOM 581 O O . ARG A 1 79 ? -2.673 5.632 52.006 1.00 92.00 79 ARG A O 1
ATOM 588 N N . GLU A 1 80 ? -3.292 7.139 53.552 1.00 91.31 80 GLU A N 1
ATOM 589 C CA . GLU A 1 80 ? -3.967 8.035 52.606 1.00 91.31 80 GLU A CA 1
ATOM 590 C C . GLU A 1 80 ? -2.995 8.618 51.569 1.00 91.31 80 GLU A C 1
ATOM 592 O O . GLU A 1 80 ? -3.254 8.540 50.367 1.00 91.31 80 GLU A O 1
ATOM 597 N N . SER A 1 81 ? -1.836 9.109 52.020 1.00 93.00 81 SER A N 1
ATOM 598 C CA . SER A 1 81 ? -0.805 9.669 51.134 1.00 93.00 81 SER A CA 1
ATOM 599 C C . SER A 1 81 ? -0.280 8.634 50.136 1.00 93.00 81 SER A C 1
ATOM 601 O O . SER A 1 81 ? -0.093 8.940 48.964 1.00 93.00 81 SER A O 1
ATOM 603 N N . LEU A 1 82 ? -0.069 7.389 50.567 1.00 95.31 82 LEU A N 1
ATOM 604 C CA . LEU A 1 82 ? 0.413 6.313 49.701 1.00 95.31 82 LEU A CA 1
ATOM 605 C C . LEU A 1 82 ? -0.631 5.903 48.653 1.00 95.31 82 LEU A C 1
ATOM 607 O O . LEU A 1 82 ? -0.259 5.612 47.516 1.00 95.31 82 LEU A O 1
ATOM 611 N N . VAL A 1 83 ? -1.926 5.916 48.989 1.00 96.00 83 VAL A N 1
ATOM 612 C CA . VAL A 1 83 ? -2.994 5.688 47.999 1.00 96.00 83 VAL A CA 1
ATOM 613 C C . VAL A 1 83 ? -3.019 6.808 46.958 1.00 96.00 83 VAL A C 1
ATOM 615 O O . VAL A 1 83 ? -3.102 6.515 45.766 1.00 96.00 83 VAL A O 1
ATOM 618 N N . ASP A 1 84 ? -2.885 8.067 47.382 1.00 94.44 84 ASP A N 1
ATOM 619 C CA . ASP A 1 84 ? -2.809 9.220 46.476 1.00 94.44 84 ASP A CA 1
ATOM 620 C C . ASP A 1 84 ? -1.575 9.151 45.558 1.00 94.44 84 ASP A C 1
ATOM 622 O O . ASP A 1 84 ? -1.682 9.301 44.339 1.00 94.44 84 ASP A O 1
ATOM 626 N N . VAL A 1 85 ? -0.411 8.791 46.110 1.00 95.56 85 VAL A N 1
ATOM 627 C CA . VAL A 1 85 ? 0.805 8.537 45.324 1.00 95.56 85 VAL A CA 1
ATOM 628 C C . VAL A 1 85 ? 0.545 7.464 44.267 1.00 95.56 85 VAL A C 1
ATOM 630 O O . VAL A 1 85 ? 0.856 7.670 43.094 1.00 95.56 85 VAL A O 1
ATOM 633 N N . LEU A 1 86 ? -0.048 6.324 44.639 1.00 96.12 86 LEU A N 1
ATOM 634 C CA . LEU A 1 86 ? -0.357 5.256 43.683 1.00 96.12 86 LEU A CA 1
ATOM 635 C C . LEU A 1 86 ? -1.332 5.722 42.592 1.00 96.12 86 LEU A C 1
ATOM 637 O O . LEU A 1 86 ? -1.147 5.357 41.429 1.00 96.12 86 LEU A O 1
ATOM 641 N N . ALA A 1 87 ? -2.337 6.532 42.941 1.00 93.81 87 ALA A N 1
ATOM 642 C CA . ALA A 1 87 ? -3.303 7.086 41.992 1.00 93.81 87 ALA A CA 1
ATOM 643 C C . ALA A 1 87 ? -2.622 7.995 40.958 1.00 93.81 87 ALA A C 1
ATOM 645 O O . ALA A 1 87 ? -2.848 7.853 39.755 1.00 93.81 87 ALA A O 1
ATOM 646 N N . GLN A 1 88 ? -1.713 8.863 41.407 1.00 92.81 88 GLN A N 1
ATOM 647 C CA . GLN A 1 88 ? -0.983 9.791 40.540 1.00 92.81 88 GLN A CA 1
ATOM 648 C C . GLN A 1 88 ? 0.087 9.110 39.676 1.00 92.81 88 GLN A C 1
ATOM 650 O O . GLN A 1 88 ? 0.395 9.591 38.586 1.00 92.81 88 GLN A O 1
ATOM 655 N N . LYS A 1 89 ? 0.637 7.967 40.107 1.00 91.44 89 LYS A N 1
ATOM 656 C CA . LYS A 1 89 ? 1.629 7.210 39.319 1.00 91.44 89 LYS A CA 1
ATOM 657 C C . LYS A 1 89 ? 1.048 6.522 38.080 1.00 91.44 89 LYS A C 1
ATOM 659 O O . LYS A 1 89 ? 1.817 6.168 37.182 1.00 91.44 89 LYS A O 1
ATOM 664 N N . GLN A 1 90 ? -0.274 6.318 38.028 1.00 88.75 90 GLN A N 1
ATOM 665 C CA . GLN A 1 90 ? -0.985 5.701 36.897 1.00 88.75 90 GLN A CA 1
ATOM 666 C C . GLN A 1 90 ? -0.324 4.389 36.428 1.00 88.75 90 GLN A C 1
ATOM 668 O O . GLN A 1 90 ? -0.001 4.184 35.253 1.00 88.75 90 GLN A O 1
ATOM 673 N N . ASP A 1 91 ? -0.028 3.513 37.383 1.00 88.81 91 ASP A N 1
ATOM 674 C CA . ASP A 1 91 ? 0.585 2.207 37.150 1.00 88.81 91 ASP A CA 1
ATOM 675 C C . ASP A 1 91 ? -0.462 1.109 37.341 1.00 88.81 91 ASP A C 1
ATOM 677 O O . ASP A 1 91 ? -1.074 1.023 38.407 1.00 88.81 91 ASP A O 1
ATOM 681 N N . GLU A 1 92 ? -0.685 0.250 36.340 1.00 88.69 92 GLU A N 1
ATOM 682 C CA . GLU A 1 92 ? -1.770 -0.738 36.425 1.00 88.69 92 GLU A CA 1
ATOM 683 C C . GLU A 1 92 ? -1.587 -1.766 37.535 1.00 88.69 92 GLU A C 1
ATOM 685 O O . GLU A 1 92 ? -2.572 -2.368 37.971 1.00 88.69 92 GLU A O 1
ATOM 690 N N . ARG A 1 93 ? -0.362 -1.940 38.050 1.00 90.06 93 ARG A N 1
ATOM 691 C CA . ARG A 1 93 ? -0.113 -2.791 39.222 1.00 90.06 93 ARG A CA 1
ATOM 692 C C . ARG A 1 93 ? -0.900 -2.321 40.448 1.00 90.06 93 ARG A C 1
ATOM 694 O O . ARG A 1 93 ? -1.238 -3.143 41.298 1.00 90.06 93 ARG A O 1
ATOM 701 N N . ALA A 1 94 ? -1.264 -1.038 40.510 1.00 94.06 94 ALA A N 1
ATOM 702 C CA . ALA A 1 94 ? -2.095 -0.481 41.570 1.00 94.06 94 ALA A CA 1
ATOM 703 C C . ALA A 1 94 ? -3.591 -0.824 41.432 1.00 94.06 94 ALA A C 1
ATOM 705 O O . ALA A 1 94 ? -4.319 -0.682 42.411 1.00 94.06 94 ALA A O 1
ATOM 706 N N . LYS A 1 95 ? -4.072 -1.346 40.286 1.00 93.69 95 LYS A N 1
ATOM 707 C CA . LYS A 1 95 ? -5.502 -1.673 40.095 1.00 93.69 95 LYS A CA 1
ATOM 708 C C . LYS A 1 95 ? -6.028 -2.540 41.232 1.00 93.69 95 LYS A C 1
ATOM 710 O O . LYS A 1 95 ? -7.016 -2.186 41.867 1.00 93.69 95 LYS A O 1
ATOM 715 N N . LYS A 1 96 ? -5.374 -3.676 41.496 1.00 92.62 96 LYS A N 1
ATOM 716 C CA . LYS A 1 96 ? -5.818 -4.616 42.537 1.00 92.62 96 LYS A CA 1
ATOM 717 C C . LYS A 1 96 ? -5.855 -3.942 43.911 1.00 92.62 96 LYS A C 1
ATOM 719 O O . LYS A 1 96 ? -6.812 -4.141 44.650 1.00 92.62 96 LYS A O 1
ATOM 724 N N . VAL A 1 97 ? -4.864 -3.097 44.193 1.00 95.38 97 VAL A N 1
ATOM 725 C CA . VAL A 1 97 ? -4.755 -2.341 45.444 1.00 95.38 97 VAL A CA 1
ATOM 726 C C . VAL A 1 97 ? -5.920 -1.372 45.602 1.00 95.38 97 VAL A C 1
ATOM 728 O O . VAL A 1 97 ? -6.537 -1.358 46.657 1.00 95.38 97 VAL A O 1
ATOM 731 N N . PHE A 1 98 ? -6.309 -0.631 44.563 1.00 97.00 98 PHE A N 1
ATOM 732 C CA . PHE A 1 98 ? -7.480 0.248 44.649 1.00 97.00 98 PHE A CA 1
ATOM 733 C C . PHE A 1 98 ? -8.777 -0.528 44.916 1.00 97.00 98 PHE A C 1
ATOM 735 O O . PHE A 1 98 ? -9.592 -0.099 45.728 1.00 97.00 98 PHE A O 1
ATOM 742 N N . PHE A 1 99 ? -8.957 -1.707 44.306 1.00 95.06 99 PHE A N 1
ATOM 743 C CA . PHE A 1 99 ? -10.091 -2.583 44.631 1.00 95.06 99 PHE A CA 1
ATOM 744 C C . PHE A 1 99 ? -10.050 -3.097 46.081 1.00 95.06 99 PHE A C 1
ATOM 746 O O . PHE A 1 99 ? -11.110 -3.295 46.668 1.00 95.06 99 PHE A O 1
ATOM 753 N N . GLU A 1 100 ? -8.867 -3.338 46.652 1.00 94.31 100 GLU A N 1
ATOM 754 C CA . GLU A 1 100 ? -8.693 -3.723 48.062 1.00 94.31 100 GLU A CA 1
ATOM 755 C C . GLU A 1 100 ? -9.007 -2.545 49.001 1.00 94.31 100 GLU A C 1
ATOM 757 O O . GLU A 1 100 ? -9.814 -2.702 49.916 1.00 94.31 100 GLU A O 1
ATOM 762 N N . VAL A 1 101 ? -8.479 -1.349 48.713 1.00 94.81 101 VAL A N 1
ATOM 763 C CA . VAL A 1 101 ? -8.741 -0.103 49.463 1.00 94.81 101 VAL A CA 1
ATOM 764 C C . VAL A 1 101 ? -10.237 0.204 49.531 1.00 94.81 101 VAL A C 1
ATOM 766 O O . VAL A 1 101 ? -10.756 0.568 50.583 1.00 94.81 101 VAL A O 1
ATOM 769 N N . LEU A 1 102 ? -10.965 0.015 48.427 1.00 95.12 102 LEU A N 1
ATOM 770 C CA . LEU A 1 102 ? -12.405 0.272 48.383 1.00 95.12 102 LEU A CA 1
ATOM 771 C C . LEU A 1 102 ? -13.235 -0.710 49.227 1.00 95.12 102 LEU A C 1
ATOM 773 O O . LEU A 1 102 ? -14.341 -0.345 49.632 1.00 95.12 102 LEU A O 1
ATOM 777 N N . LYS A 1 103 ? -12.719 -1.918 49.502 1.00 93.06 103 LYS A N 1
ATOM 778 C CA . LYS A 1 103 ? -13.374 -2.945 50.340 1.00 93.06 103 LYS A CA 1
ATOM 779 C C . LYS A 1 103 ? -13.059 -2.809 51.825 1.00 93.06 103 LYS A C 1
ATOM 781 O O . LYS A 1 103 ? -13.833 -3.293 52.640 1.00 93.06 103 LYS A O 1
ATOM 786 N N . ASP A 1 104 ? -11.918 -2.223 52.165 1.00 91.12 104 ASP A N 1
ATOM 787 C CA . ASP A 1 104 ? -11.421 -2.162 53.537 1.00 91.12 104 ASP A CA 1
ATOM 788 C C . ASP A 1 104 ? -11.988 -0.931 54.268 1.00 91.12 104 ASP A C 1
ATOM 790 O O . ASP A 1 104 ? -11.757 0.219 53.892 1.00 91.12 104 ASP A O 1
ATOM 794 N N . ASP A 1 105 ? -12.774 -1.173 55.318 1.00 88.62 105 ASP A N 1
ATOM 795 C CA . ASP A 1 105 ? -13.422 -0.141 56.137 1.00 88.62 105 ASP A CA 1
ATOM 796 C C . ASP A 1 105 ? -12.452 0.644 57.033 1.00 88.62 105 ASP A C 1
ATOM 798 O O . ASP A 1 105 ? -12.833 1.685 57.561 1.00 88.62 105 ASP A O 1
ATOM 802 N N . SER A 1 106 ? -11.194 0.209 57.158 1.00 89.06 106 SER A N 1
ATOM 803 C CA . SER A 1 106 ? -10.165 0.948 57.896 1.00 89.06 106 SER A CA 1
ATOM 804 C C . SER A 1 106 ? -9.588 2.147 57.131 1.00 89.06 106 SER A C 1
ATOM 806 O O . SER A 1 106 ? -8.883 2.963 57.726 1.00 89.06 106 SER A O 1
ATOM 808 N N . PHE A 1 107 ? -9.876 2.286 55.830 1.00 91.56 107 PHE A N 1
ATOM 809 C CA . PHE A 1 107 ? -9.472 3.456 55.044 1.00 91.56 107 PHE A CA 1
ATOM 810 C C . PHE A 1 107 ? -10.466 4.615 55.165 1.00 91.56 107 PHE A C 1
ATOM 812 O O . PHE A 1 107 ? -11.683 4.418 55.112 1.00 91.56 107 PHE A O 1
ATOM 819 N N . SER A 1 108 ? -9.928 5.839 55.236 1.00 90.94 108 SER A N 1
ATOM 820 C CA . SER A 1 108 ? -10.716 7.075 55.223 1.00 90.94 108 SER A CA 1
ATOM 821 C C . SER A 1 108 ? -11.530 7.209 53.923 1.00 90.94 108 SER A C 1
ATOM 823 O O . SER A 1 108 ? -11.113 6.702 52.873 1.00 90.94 108 SER A O 1
ATOM 825 N N . PRO A 1 109 ? -12.673 7.923 53.945 1.00 92.31 109 PRO A N 1
ATOM 826 C CA . PRO A 1 109 ? -13.401 8.275 52.727 1.00 92.31 109 PRO A CA 1
ATOM 827 C C . PRO A 1 109 ? -12.507 8.940 51.673 1.00 92.31 109 PRO A C 1
ATOM 829 O O . PRO A 1 109 ? -12.555 8.539 50.514 1.00 92.31 109 PRO A O 1
ATOM 832 N N . THR A 1 110 ? -11.618 9.848 52.088 1.00 91.19 110 THR A N 1
ATOM 833 C CA . THR A 1 110 ? -10.664 10.526 51.202 1.00 91.19 110 THR A CA 1
ATOM 834 C C . THR A 1 110 ? -9.718 9.544 50.510 1.00 91.19 110 THR A C 1
ATOM 836 O O . THR A 1 110 ? -9.552 9.596 49.293 1.00 91.19 110 THR A O 1
ATOM 839 N N . ALA A 1 111 ? -9.136 8.586 51.243 1.00 92.69 111 ALA A N 1
ATOM 840 C CA . ALA A 1 111 ? -8.283 7.556 50.647 1.00 92.69 111 ALA A CA 1
ATOM 841 C C . ALA A 1 111 ? -9.061 6.691 49.641 1.00 92.69 111 ALA A C 1
ATOM 843 O O . ALA A 1 111 ? -8.555 6.359 48.568 1.00 92.69 111 ALA A O 1
ATOM 844 N N . LYS A 1 112 ? -10.319 6.358 49.953 1.00 95.50 112 LYS A N 1
ATOM 845 C CA . LYS A 1 112 ? -11.197 5.620 49.039 1.00 95.50 112 LYS A CA 1
ATOM 846 C C . LYS A 1 112 ? -11.531 6.435 47.787 1.00 95.50 112 LYS A C 1
ATOM 848 O O . LYS A 1 112 ? -11.507 5.868 46.702 1.00 95.50 112 LYS A O 1
ATOM 853 N N . GLU A 1 113 ? -11.772 7.740 47.889 1.00 94.75 113 GLU A N 1
ATOM 854 C CA . GLU A 1 113 ? -11.936 8.608 46.713 1.00 94.75 113 GLU A CA 1
ATOM 855 C C . GLU A 1 113 ? -10.686 8.632 45.843 1.00 94.75 113 GLU A C 1
ATOM 857 O O . GLU A 1 113 ? -10.799 8.422 44.640 1.00 94.75 113 GLU A O 1
ATOM 862 N N . ARG A 1 114 ? -9.494 8.777 46.438 1.00 94.75 114 ARG A N 1
ATOM 863 C CA . ARG A 1 114 ? -8.225 8.695 45.697 1.00 94.75 114 ARG A CA 1
ATOM 864 C C . ARG A 1 114 ? -8.041 7.350 45.007 1.00 94.75 114 ARG A C 1
ATOM 866 O O . ARG A 1 114 ? -7.519 7.301 43.898 1.00 94.75 114 ARG A O 1
ATOM 873 N N . ALA A 1 115 ? -8.519 6.262 45.607 1.00 95.75 115 ALA A N 1
ATOM 874 C CA . ALA A 1 115 ? -8.542 4.963 44.946 1.00 95.75 115 ALA A CA 1
ATOM 875 C C . ALA A 1 115 ? -9.507 4.933 43.745 1.00 95.75 115 ALA A C 1
ATOM 877 O O . ALA A 1 115 ? -9.165 4.342 42.720 1.00 95.75 115 ALA A O 1
ATOM 878 N N . VAL A 1 116 ? -10.679 5.580 43.826 1.00 95.56 116 VAL A N 1
ATOM 879 C CA . VAL A 1 116 ? -11.578 5.735 42.666 1.00 95.56 116 VAL A CA 1
ATOM 880 C C . VAL A 1 116 ? -10.938 6.611 41.589 1.00 95.56 116 VAL A C 1
ATOM 882 O O . VAL A 1 116 ? -10.958 6.213 40.428 1.00 95.56 116 VAL A O 1
ATOM 885 N N . ASP A 1 117 ? -10.324 7.738 41.959 1.00 91.50 117 ASP A N 1
ATOM 886 C CA . ASP A 1 117 ? -9.580 8.613 41.044 1.00 91.50 117 ASP A CA 1
ATOM 887 C C . ASP A 1 117 ? -8.476 7.815 40.335 1.00 91.50 117 ASP A C 1
ATOM 889 O O . ASP A 1 117 ? -8.341 7.865 39.115 1.00 91.50 117 ASP A O 1
ATOM 893 N N . GLY A 1 118 ? -7.727 7.003 41.087 1.00 92.25 118 GLY A N 1
ATOM 894 C CA . GLY A 1 118 ? -6.725 6.090 40.550 1.00 92.25 118 GLY A CA 1
ATOM 895 C C . GLY A 1 118 ? -7.323 5.107 39.545 1.00 92.25 118 GLY A C 1
ATOM 896 O O . GLY A 1 118 ? -6.821 4.993 38.429 1.00 92.25 118 GLY A O 1
ATOM 897 N N . LEU A 1 119 ? -8.425 4.432 39.890 1.00 92.19 119 LEU A N 1
ATOM 898 C CA . LEU A 1 119 ? -9.129 3.529 38.970 1.00 92.19 119 LEU A CA 1
ATOM 899 C C . LEU A 1 119 ? -9.618 4.241 37.701 1.00 92.19 119 LEU A C 1
ATOM 901 O O . LEU A 1 119 ? -9.517 3.663 36.622 1.00 92.19 119 LEU A O 1
ATOM 905 N N . GLU A 1 120 ? -10.101 5.478 37.819 1.00 85.06 120 GLU A N 1
ATOM 906 C CA . GLU A 1 120 ? -10.523 6.321 36.695 1.00 85.06 120 GLU A CA 1
ATOM 907 C C . GLU A 1 120 ? -9.356 6.610 35.735 1.00 85.06 120 GLU A C 1
ATOM 909 O O . GLU A 1 120 ? -9.530 6.558 34.518 1.00 85.06 120 GLU A O 1
ATOM 914 N N . GLN A 1 121 ? -8.142 6.818 36.257 1.00 82.94 121 GLN A N 1
ATOM 915 C CA . GLN A 1 121 ? -6.944 7.000 35.427 1.00 82.94 121 GLN A CA 1
ATOM 916 C C . GLN A 1 121 ? -6.456 5.693 34.774 1.00 82.94 121 GLN A C 1
ATOM 918 O O . GLN A 1 121 ? -5.904 5.713 33.668 1.00 82.94 121 GLN A O 1
ATOM 923 N N . LEU A 1 122 ? -6.697 4.536 35.403 1.00 81.50 122 LEU A N 1
ATOM 924 C CA . LEU A 1 122 ? -6.282 3.209 34.919 1.00 81.50 122 LEU A CA 1
ATOM 925 C C . LEU A 1 122 ? -7.190 2.639 33.809 1.00 81.50 122 LEU A C 1
ATOM 927 O O . LEU A 1 122 ? -7.447 1.434 33.758 1.00 81.50 122 LEU A O 1
ATOM 931 N N . THR A 1 123 ? -7.635 3.493 32.887 1.00 69.25 123 THR A N 1
ATOM 932 C CA . THR A 1 123 ? -8.545 3.189 31.761 1.00 69.25 123 THR A CA 1
ATOM 933 C C . THR A 1 123 ? -8.227 1.894 30.998 1.00 69.25 123 THR A C 1
ATOM 935 O O . THR A 1 123 ? -9.149 1.170 30.631 1.00 69.25 123 THR A O 1
ATOM 938 N N . ARG A 1 124 ? -6.945 1.544 30.814 1.00 63.78 124 ARG A N 1
ATOM 939 C CA . ARG A 1 124 ? -6.496 0.302 30.153 1.00 63.78 124 ARG A CA 1
ATOM 940 C C . ARG A 1 124 ? -7.095 -0.952 30.794 1.00 63.78 124 ARG A C 1
ATOM 942 O O . ARG A 1 124 ? -7.730 -1.773 30.133 1.00 63.78 124 ARG A O 1
ATOM 949 N N . VAL A 1 125 ? -6.929 -1.066 32.108 1.00 71.25 125 VAL A N 1
ATOM 950 C CA . VAL A 1 125 ? -7.319 -2.245 32.890 1.00 71.25 125 VAL A CA 1
ATOM 951 C C . VAL A 1 125 ? -8.655 -2.063 33.604 1.00 71.25 125 VAL A C 1
ATOM 953 O O . VAL A 1 125 ? -9.266 -3.059 33.990 1.00 71.25 125 VAL A O 1
ATOM 956 N N . VAL A 1 126 ? -9.139 -0.834 33.779 1.00 79.44 126 VAL A N 1
ATOM 957 C CA . VAL A 1 126 ? -10.463 -0.514 34.328 1.00 79.44 126 VAL A CA 1
ATOM 958 C C . VAL A 1 126 ? -11.413 -0.228 33.166 1.00 79.44 126 VAL A C 1
ATOM 960 O O . VAL A 1 126 ? -11.638 0.907 32.768 1.00 79.44 126 VAL A O 1
ATOM 963 N N . ASN A 1 127 ? -11.940 -1.309 32.594 1.00 68.31 127 ASN A N 1
ATOM 964 C CA . ASN A 1 127 ? -12.861 -1.304 31.456 1.00 68.31 127 ASN A CA 1
ATOM 965 C C . ASN A 1 127 ? -14.189 -2.006 31.815 1.00 68.31 127 ASN A C 1
ATOM 967 O O . ASN A 1 127 ? -14.446 -2.308 32.982 1.00 68.31 127 ASN A O 1
ATOM 971 N N . ARG A 1 128 ? -15.026 -2.324 30.818 1.00 67.69 128 ARG A N 1
ATOM 972 C CA . ARG A 1 128 ? -16.327 -2.992 31.019 1.00 67.69 128 ARG A CA 1
ATOM 973 C C . ARG A 1 128 ? -16.278 -4.287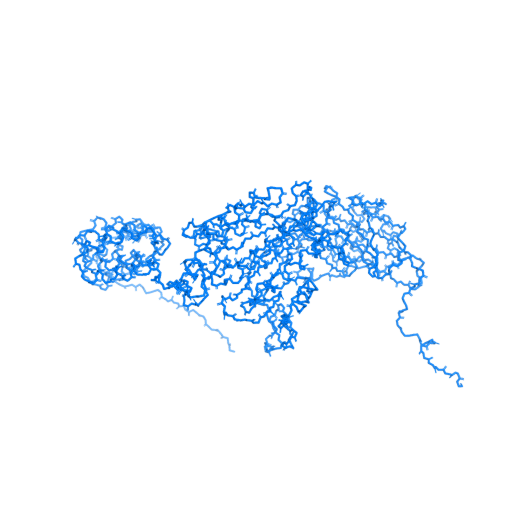 31.823 1.00 67.69 128 ARG A C 1
ATOM 975 O O . ARG A 1 128 ? -17.207 -4.552 32.576 1.00 67.69 128 ARG A O 1
ATOM 982 N N . ALA A 1 129 ? -15.200 -5.065 31.735 1.00 68.19 129 ALA A N 1
ATOM 983 C CA . ALA A 1 129 ? -15.057 -6.273 32.550 1.00 68.19 129 ALA A CA 1
ATOM 984 C C . ALA A 1 129 ? -14.981 -5.959 34.059 1.00 68.19 129 ALA A C 1
ATOM 986 O O . ALA A 1 129 ? -15.218 -6.825 34.895 1.00 68.19 129 ALA A O 1
ATOM 987 N N . SER A 1 130 ? -14.673 -4.710 34.419 1.00 80.62 130 SER A N 1
ATOM 988 C CA . SER A 1 130 ? -14.626 -4.237 35.805 1.00 80.62 130 SER A CA 1
ATOM 989 C C . SER A 1 130 ? -15.995 -3.808 36.336 1.00 80.62 130 SER A C 1
ATOM 991 O O . SER A 1 130 ? -16.127 -3.659 37.549 1.00 80.62 130 SER A O 1
ATOM 993 N N . VAL A 1 131 ? -17.006 -3.631 35.473 1.00 82.94 131 VAL A N 1
ATOM 994 C CA . VAL A 1 131 ? -18.323 -3.075 35.841 1.00 82.94 131 VAL A CA 1
ATOM 995 C C . VAL A 1 131 ? -18.975 -3.873 36.959 1.00 82.94 131 VAL A C 1
ATOM 997 O O . VAL A 1 131 ? -19.381 -3.282 37.950 1.00 82.94 131 VAL A O 1
ATOM 1000 N N . GLU A 1 132 ? -19.014 -5.201 36.866 1.00 86.00 132 GLU A N 1
ATOM 1001 C CA . GLU A 1 132 ? -19.679 -6.021 37.887 1.00 86.00 132 GLU A CA 1
ATOM 1002 C C . GLU A 1 132 ? -18.975 -5.931 39.249 1.00 86.00 132 GLU A C 1
ATOM 1004 O O . GLU A 1 132 ? -19.600 -5.785 40.300 1.00 86.00 132 GLU A O 1
ATOM 1009 N N . SER A 1 133 ? -17.639 -5.912 39.231 1.00 88.25 133 SER A N 1
ATOM 1010 C CA . SER A 1 133 ? -16.848 -5.725 40.450 1.00 88.25 133 SER A CA 1
ATOM 1011 C C . SER A 1 133 ? -17.055 -4.332 41.052 1.00 88.25 133 SER A C 1
ATOM 1013 O O . SER A 1 133 ? -17.180 -4.204 42.268 1.00 88.25 133 SER A O 1
ATOM 1015 N N . LEU A 1 134 ? -17.122 -3.291 40.217 1.00 92.19 134 LEU A N 1
ATOM 1016 C CA . LEU A 1 134 ? -17.366 -1.911 40.640 1.00 92.19 134 LEU A CA 1
ATOM 1017 C C . LEU A 1 134 ? -18.805 -1.701 41.133 1.00 92.19 134 LEU A C 1
ATOM 1019 O O . LEU A 1 134 ? -18.997 -0.989 42.113 1.00 92.19 134 LEU A O 1
ATOM 1023 N N . LYS A 1 135 ? -19.804 -2.364 40.534 1.00 92.75 135 LYS A N 1
ATOM 1024 C CA . LYS A 1 135 ? -21.193 -2.389 41.025 1.00 92.75 135 LYS A CA 1
ATOM 1025 C C . LYS A 1 135 ? -21.261 -2.987 42.417 1.00 92.75 135 LYS A C 1
ATOM 1027 O O . LYS A 1 135 ? -21.858 -2.390 43.308 1.00 92.75 135 LYS A O 1
ATOM 1032 N N . ARG A 1 136 ? -20.594 -4.123 42.634 1.00 92.75 136 ARG A N 1
ATOM 1033 C CA . ARG A 1 136 ? -20.514 -4.740 43.961 1.00 92.75 136 ARG A CA 1
ATOM 1034 C C . ARG A 1 136 ? -19.862 -3.804 44.982 1.00 92.75 136 ARG A C 1
ATOM 1036 O O . ARG A 1 136 ? -20.375 -3.676 46.087 1.00 92.75 136 ARG A O 1
ATOM 1043 N N . LEU A 1 137 ? -18.777 -3.116 44.616 1.00 93.62 137 LEU A N 1
ATOM 1044 C CA . LEU A 1 137 ? -18.149 -2.111 45.484 1.00 93.62 137 LEU A CA 1
ATOM 1045 C C . LEU A 1 137 ? -19.069 -0.924 45.777 1.00 93.62 137 LEU A C 1
ATOM 1047 O O . LEU A 1 137 ? -19.130 -0.477 46.916 1.00 93.62 137 LEU A O 1
ATOM 1051 N N . PHE A 1 138 ? -19.798 -0.435 44.774 1.00 94.19 138 PHE A N 1
ATOM 1052 C CA . PHE A 1 138 ? -20.763 0.649 44.931 1.00 94.19 138 PHE A CA 1
ATOM 1053 C C . PHE A 1 138 ? -21.861 0.291 45.944 1.00 94.19 138 PHE A C 1
ATOM 1055 O O . PHE A 1 138 ? -22.165 1.106 46.811 1.00 94.19 138 PHE A O 1
ATOM 1062 N N . GLN A 1 139 ? -22.400 -0.933 45.884 1.00 93.06 139 GLN A N 1
ATOM 1063 C CA . GLN A 1 139 ? -23.425 -1.405 46.826 1.00 93.06 139 GLN A CA 1
ATOM 1064 C C . GLN A 1 139 ? -22.899 -1.564 48.258 1.00 93.06 139 GLN A C 1
ATOM 1066 O O . GLN A 1 139 ? -23.622 -1.299 49.213 1.00 93.06 139 GLN A O 1
ATOM 1071 N N . LEU A 1 140 ? -21.641 -1.985 48.415 1.00 91.00 140 LEU A N 1
ATOM 1072 C CA . LEU A 1 140 ? -21.017 -2.195 49.726 1.00 91.00 140 LEU A CA 1
ATOM 1073 C C . LEU A 1 140 ? -20.501 -0.902 50.372 1.00 91.00 140 LEU A C 1
ATOM 1075 O O . LEU A 1 140 ? -20.172 -0.897 51.557 1.00 91.00 140 LEU A O 1
ATOM 1079 N N . GLN A 1 141 ? -20.385 0.184 49.608 1.00 92.62 141 GLN A N 1
ATOM 1080 C CA . GLN A 1 141 ? -19.784 1.414 50.102 1.00 92.62 141 GLN A CA 1
ATOM 1081 C C . GLN A 1 141 ? -20.689 2.110 51.128 1.00 92.62 141 GLN A C 1
ATOM 1083 O O . GLN A 1 141 ? -21.901 2.180 50.945 1.00 92.62 141 GLN A O 1
ATOM 1088 N N . LYS A 1 142 ? -20.103 2.671 52.192 1.00 91.38 142 LYS A N 1
ATOM 1089 C CA . LYS A 1 142 ? -20.839 3.407 53.240 1.00 91.38 142 LYS A CA 1
ATOM 1090 C C . LYS A 1 142 ? -20.787 4.925 53.055 1.00 91.38 142 LYS A C 1
ATOM 1092 O O . LYS A 1 142 ? -21.744 5.604 53.396 1.00 91.38 142 LYS A O 1
ATOM 1097 N N . SER A 1 143 ? -19.700 5.451 52.488 1.00 93.38 143 SER A N 1
ATOM 1098 C CA . SER A 1 143 ? -19.548 6.888 52.223 1.00 93.38 143 SER A CA 1
ATOM 1099 C C . SER A 1 143 ? -20.316 7.317 50.969 1.00 93.38 143 SER A C 1
ATOM 1101 O O . SER A 1 143 ? -20.039 6.822 49.873 1.00 93.38 143 SER A O 1
ATOM 1103 N N . ASP A 1 144 ? -21.225 8.284 51.108 1.00 92.25 144 ASP A N 1
ATOM 1104 C CA . ASP A 1 144 ? -21.973 8.860 49.980 1.00 92.25 144 ASP A CA 1
ATOM 1105 C C . ASP A 1 144 ? -21.071 9.599 48.984 1.00 92.25 144 ASP A C 1
ATOM 1107 O O . ASP A 1 144 ? -21.304 9.576 47.772 1.00 92.25 144 ASP A O 1
ATOM 1111 N N . GLN A 1 145 ? -19.981 10.185 49.477 1.00 91.88 145 GLN A N 1
ATOM 1112 C CA . GLN A 1 145 ? -18.973 10.837 48.650 1.00 91.88 145 GLN A CA 1
ATOM 1113 C C . GLN A 1 145 ? -18.266 9.818 47.738 1.00 91.88 145 GLN A C 1
ATOM 1115 O O . GLN A 1 145 ? -18.233 9.981 46.515 1.00 91.88 145 GLN A O 1
ATOM 1120 N N . VAL A 1 146 ? -17.810 8.692 48.301 1.00 94.25 146 VAL A N 1
ATOM 1121 C CA . VAL A 1 146 ? -17.187 7.604 47.525 1.00 94.25 146 VAL A CA 1
ATOM 1122 C C . VAL A 1 146 ? -18.202 6.944 46.586 1.00 94.25 146 VAL A C 1
ATOM 1124 O O . VAL A 1 146 ? -17.867 6.649 45.438 1.00 94.25 146 VAL A O 1
ATOM 1127 N N . LYS A 1 147 ? -19.459 6.751 47.019 1.00 95.00 147 LYS A N 1
ATOM 1128 C CA . LYS A 1 147 ? -20.544 6.275 46.141 1.00 95.00 147 LYS A CA 1
ATOM 1129 C C . LYS A 1 147 ? -20.731 7.189 44.938 1.00 95.00 147 LYS A C 1
ATOM 1131 O O . LYS A 1 147 ? -20.884 6.691 43.827 1.00 95.00 147 LYS A O 1
ATOM 1136 N N . THR A 1 148 ? -20.692 8.505 45.133 1.00 93.06 148 THR A N 1
ATOM 1137 C CA . THR A 1 148 ? -20.836 9.486 44.049 1.00 93.06 148 THR A CA 1
ATOM 1138 C C . THR A 1 148 ? -19.711 9.346 43.024 1.00 93.06 148 THR A C 1
ATOM 1140 O O . THR A 1 148 ? -19.988 9.248 41.826 1.00 93.06 148 THR A O 1
ATOM 1143 N N . ARG A 1 149 ? -18.453 9.230 43.477 1.00 92.06 149 ARG A N 1
ATOM 1144 C CA . ARG A 1 149 ? -17.302 8.983 42.589 1.00 92.06 149 ARG A CA 1
ATOM 1145 C C . ARG A 1 149 ? -17.416 7.630 41.870 1.00 92.06 149 ARG A C 1
ATOM 1147 O O . ARG A 1 149 ? -17.253 7.572 40.654 1.00 92.06 149 ARG A O 1
ATOM 1154 N N . LEU A 1 150 ? -17.774 6.552 42.577 1.00 92.56 150 LEU A N 1
ATOM 1155 C CA . LEU A 1 150 ? -17.982 5.225 41.975 1.00 92.56 150 LEU A CA 1
ATOM 1156 C C . LEU A 1 150 ? -19.118 5.220 40.949 1.00 92.56 150 LEU A C 1
ATOM 1158 O O . LEU A 1 150 ? -18.993 4.573 39.913 1.00 92.56 150 LEU A O 1
ATOM 1162 N N . LYS A 1 151 ? -20.209 5.949 41.207 1.00 89.69 151 LYS A N 1
ATOM 1163 C CA . LYS A 1 151 ? -21.325 6.106 40.269 1.00 89.69 151 LYS A CA 1
ATOM 1164 C C . LYS A 1 151 ? -20.884 6.830 39.001 1.00 89.69 151 LYS A C 1
ATOM 1166 O O . LYS A 1 151 ? -21.274 6.408 37.918 1.00 89.69 151 LYS A O 1
ATOM 1171 N N . ALA A 1 152 ? -20.066 7.876 39.123 1.00 83.75 152 ALA A N 1
ATOM 1172 C CA . ALA A 1 152 ? -19.498 8.579 37.974 1.00 83.75 152 ALA A CA 1
ATOM 1173 C C . ALA A 1 152 ? -18.576 7.664 37.147 1.00 83.75 152 ALA A C 1
ATOM 1175 O O . ALA A 1 152 ? -18.747 7.569 35.932 1.00 83.75 152 ALA A O 1
ATOM 1176 N N . LEU A 1 153 ? -17.678 6.918 37.804 1.00 84.06 153 LEU A N 1
ATOM 1177 C CA . LEU A 1 153 ? -16.818 5.930 37.145 1.00 84.06 153 LEU A CA 1
ATOM 1178 C C . LEU A 1 153 ? -17.645 4.846 36.436 1.00 84.06 153 LEU A C 1
ATOM 1180 O O . LEU A 1 153 ? -17.418 4.560 35.264 1.00 84.06 153 LEU A O 1
ATOM 1184 N N . LEU A 1 154 ? -18.640 4.271 37.118 1.00 83.94 154 LEU A N 1
ATOM 1185 C CA . LEU A 1 154 ? -19.559 3.290 36.538 1.00 83.94 154 LEU A CA 1
ATOM 1186 C C . LEU A 1 154 ? -20.310 3.863 35.334 1.00 83.94 154 LEU A C 1
ATOM 1188 O O . LEU A 1 154 ? -20.368 3.205 34.304 1.00 83.94 154 LEU A O 1
ATOM 1192 N N . ALA A 1 155 ? -20.826 5.091 35.419 1.00 75.38 155 ALA A N 1
ATOM 1193 C CA . ALA A 1 155 ? -21.520 5.742 34.309 1.00 75.38 155 ALA A CA 1
ATOM 1194 C C . ALA A 1 155 ? -20.620 5.936 33.075 1.00 75.38 155 ALA A C 1
ATOM 1196 O O . ALA A 1 155 ? -21.110 5.834 31.954 1.00 75.38 155 ALA A O 1
ATOM 1197 N N . GLY A 1 156 ? -19.317 6.168 33.267 1.00 66.12 156 GLY A N 1
ATOM 1198 C CA . GLY A 1 156 ? -18.338 6.223 32.175 1.00 66.12 156 GLY A CA 1
ATOM 1199 C C . GLY A 1 156 ? -17.993 4.859 31.560 1.00 66.12 156 GLY A C 1
ATOM 1200 O O . GLY A 1 156 ? -17.505 4.802 30.432 1.00 66.12 156 GLY A O 1
ATOM 1201 N N . LEU A 1 157 ? -18.244 3.757 32.276 1.00 71.31 157 LEU A N 1
ATOM 1202 C CA . LEU A 1 157 ? -17.962 2.386 31.828 1.00 71.31 157 LEU A CA 1
ATOM 1203 C C . LEU A 1 157 ? -19.192 1.673 31.250 1.00 71.31 157 LEU A C 1
ATOM 1205 O O . LEU A 1 157 ? -19.059 0.809 30.372 1.00 71.31 157 LEU A O 1
ATOM 1209 N N . GLU A 1 158 ? -20.380 2.016 31.742 1.00 62.62 158 GLU A N 1
ATOM 1210 C CA . GLU A 1 158 ? -21.653 1.526 31.227 1.00 62.62 158 GLU A CA 1
ATOM 1211 C C . GLU A 1 158 ? -21.848 1.982 29.768 1.00 62.62 158 GLU A C 1
ATOM 1213 O O . GLU A 1 158 ? -21.414 3.070 29.375 1.00 62.62 158 GLU A O 1
ATOM 1218 N N . PRO A 1 159 ? -22.460 1.151 28.904 1.00 57.69 159 PRO A N 1
ATOM 1219 C CA . PRO A 1 159 ? -22.833 1.597 27.573 1.00 57.69 159 PRO A CA 1
ATOM 1220 C C . PRO A 1 159 ? -23.725 2.834 27.680 1.00 57.69 159 PRO A C 1
ATOM 1222 O O . PRO A 1 159 ? -24.568 2.916 28.573 1.00 57.69 159 PRO A O 1
ATOM 1225 N N . PHE A 1 160 ? -23.559 3.772 26.739 1.00 54.19 160 PHE A N 1
ATOM 1226 C CA . PHE A 1 160 ? -24.485 4.892 26.604 1.00 54.19 160 PHE A CA 1
ATOM 1227 C C . PHE A 1 160 ? -25.924 4.375 26.699 1.00 54.19 160 PHE A C 1
ATOM 1229 O O . PHE A 1 160 ? -26.216 3.336 26.088 1.00 54.19 160 PHE A O 1
ATOM 1236 N N . PRO A 1 161 ? -26.803 5.067 27.452 1.00 53.56 161 PRO A N 1
ATOM 1237 C CA . PRO A 1 161 ? -28.195 4.668 27.564 1.00 53.56 161 PRO A CA 1
ATOM 1238 C C . PRO A 1 161 ? -28.749 4.425 26.164 1.00 53.56 161 PRO A C 1
ATOM 1240 O O . PRO A 1 161 ? -28.505 5.218 25.249 1.00 53.56 161 PRO A O 1
ATOM 1243 N N . ILE A 1 162 ? -29.427 3.288 26.006 1.00 52.66 162 ILE A N 1
ATOM 1244 C CA . ILE A 1 162 ? -30.018 2.856 24.744 1.00 52.66 162 ILE A CA 1
ATOM 1245 C C . ILE A 1 162 ? -31.032 3.929 24.348 1.00 52.66 162 ILE A C 1
ATOM 1247 O O . ILE A 1 162 ? -32.130 3.998 24.887 1.00 52.66 162 ILE A O 1
ATOM 1251 N N . LYS A 1 163 ? -30.626 4.820 23.449 1.00 56.12 163 LYS A N 1
ATOM 1252 C CA . LYS A 1 163 ? -31.534 5.672 22.696 1.00 56.12 163 LYS A CA 1
ATOM 1253 C C . LYS A 1 163 ? -31.527 5.115 21.300 1.00 56.12 163 LYS A C 1
ATOM 1255 O O . LYS A 1 163 ? -30.483 5.200 20.666 1.00 56.12 163 LYS A O 1
ATOM 1260 N N . ASP A 1 164 ? -32.643 4.557 20.851 1.00 64.38 164 ASP A N 1
ATOM 1261 C CA . ASP A 1 164 ? -32.741 4.050 19.490 1.00 64.38 164 ASP A CA 1
ATOM 1262 C C . ASP A 1 164 ? -32.391 5.166 18.507 1.00 64.38 164 ASP A C 1
ATOM 1264 O O . ASP A 1 164 ? -33.085 6.178 18.385 1.00 64.38 164 ASP A O 1
ATOM 1268 N N . ASN A 1 165 ? -31.259 4.998 17.828 1.00 70.69 165 ASN A N 1
ATOM 1269 C CA . ASN A 1 165 ? -30.922 5.839 16.699 1.00 70.69 165 ASN A CA 1
ATOM 1270 C C . ASN A 1 165 ? -31.926 5.536 15.581 1.00 70.69 165 ASN A C 1
ATOM 1272 O O . ASN A 1 165 ? -31.857 4.485 14.947 1.00 70.69 165 ASN A O 1
ATOM 1276 N N . LEU A 1 166 ? -32.839 6.472 15.323 1.00 68.19 166 LEU A N 1
ATOM 1277 C CA . LEU A 1 166 ? -33.885 6.345 14.301 1.00 68.19 166 LEU A CA 1
ATOM 1278 C C . LEU A 1 166 ? -33.323 6.101 12.889 1.00 68.19 166 LEU A C 1
ATOM 1280 O O . LEU A 1 166 ? -34.022 5.577 12.021 1.00 68.19 166 LEU A O 1
ATOM 1284 N N . TYR A 1 167 ? -32.054 6.445 12.657 1.00 68.81 167 TYR A N 1
ATOM 1285 C CA . TYR A 1 167 ? -31.372 6.209 11.390 1.00 68.81 167 TYR A CA 1
ATOM 1286 C C . TYR A 1 167 ? -30.673 4.846 11.316 1.00 68.81 167 TYR A C 1
ATOM 1288 O O . TYR A 1 167 ? -30.306 4.436 10.224 1.00 68.81 167 TYR A O 1
ATOM 1296 N N . ALA A 1 168 ? -30.521 4.097 12.412 1.00 69.56 168 ALA A N 1
ATOM 1297 C CA . ALA A 1 168 ? -29.713 2.877 12.476 1.00 69.56 168 ALA A CA 1
ATOM 1298 C C . ALA A 1 168 ? -30.342 1.647 11.797 1.00 69.56 168 ALA A C 1
ATOM 1300 O O . ALA A 1 168 ? -30.696 0.660 12.445 1.00 69.56 168 ALA A O 1
ATOM 1301 N N . LYS A 1 169 ? -30.437 1.695 10.466 1.00 80.75 169 LYS A N 1
ATOM 1302 C CA . LYS A 1 169 ? -30.914 0.600 9.606 1.00 80.75 169 LYS A CA 1
ATOM 1303 C C . LYS A 1 169 ? -29.810 -0.398 9.237 1.00 80.75 169 LYS A C 1
ATOM 1305 O O . LYS A 1 169 ? -30.098 -1.467 8.706 1.00 80.75 169 LYS A O 1
ATOM 1310 N N . ASP A 1 170 ? -28.559 -0.048 9.517 1.00 87.12 170 ASP A N 1
ATOM 1311 C CA . ASP A 1 170 ? -27.375 -0.822 9.151 1.00 87.12 170 ASP A CA 1
ATOM 1312 C C . ASP A 1 170 ? -27.138 -2.003 10.112 1.00 87.12 170 ASP A C 1
ATOM 1314 O O . ASP A 1 170 ? -27.536 -1.947 11.283 1.00 87.12 170 ASP A O 1
ATOM 1318 N N . PRO A 1 171 ? -26.499 -3.100 9.662 1.00 91.50 171 PRO A N 1
ATOM 1319 C CA . PRO A 1 171 ? -26.258 -4.257 10.517 1.00 91.50 171 PRO A CA 1
ATOM 1320 C C . PRO A 1 171 ? -25.286 -3.924 11.661 1.00 91.50 171 PRO A C 1
ATOM 1322 O O . PRO A 1 171 ? -24.285 -3.232 11.482 1.00 91.50 171 PRO A O 1
ATOM 1325 N N . SER A 1 172 ? -25.520 -4.482 12.851 1.00 91.50 172 SER A N 1
ATOM 1326 C CA . SER A 1 172 ? -24.480 -4.533 13.894 1.00 91.50 172 SER A CA 1
ATOM 1327 C C . SER A 1 172 ? -23.247 -5.304 13.415 1.00 91.50 172 SER A C 1
ATOM 1329 O O . SER A 1 172 ? -23.347 -6.143 12.520 1.00 91.50 172 SER A O 1
ATOM 1331 N N . SER A 1 173 ? -22.097 -5.097 14.060 1.00 93.81 173 SER A N 1
ATOM 1332 C CA . SER A 1 173 ? -20.869 -5.854 13.762 1.00 93.81 173 SER A CA 1
ATOM 1333 C C . SER A 1 173 ? -21.089 -7.380 13.826 1.00 93.81 173 SER A C 1
ATOM 1335 O O . SER A 1 173 ? -20.603 -8.132 12.981 1.00 93.81 173 SER A O 1
ATOM 1337 N N . ALA A 1 174 ? -21.917 -7.851 14.765 1.00 94.88 174 ALA A N 1
ATOM 1338 C CA . ALA A 1 174 ? -22.288 -9.259 14.891 1.00 94.88 174 ALA A CA 1
ATOM 1339 C C . ALA A 1 174 ? -23.193 -9.753 13.745 1.00 94.88 174 ALA A C 1
ATOM 1341 O O . ALA A 1 174 ? -23.005 -10.863 13.244 1.00 94.88 174 ALA A O 1
ATOM 1342 N N . GLN A 1 175 ? -24.170 -8.949 13.309 1.00 95.94 175 GLN A N 1
ATOM 1343 C CA . GLN A 1 175 ? -25.001 -9.276 12.141 1.00 95.94 175 GLN A CA 1
ATOM 1344 C C . GLN A 1 175 ? -24.177 -9.260 10.850 1.00 95.94 175 GLN A C 1
ATOM 1346 O O . GLN A 1 175 ? -24.337 -10.155 10.023 1.00 95.94 175 GLN A O 1
ATOM 1351 N N . MET A 1 176 ? -23.262 -8.298 10.711 1.00 96.50 176 MET A N 1
ATOM 1352 C CA . MET A 1 176 ? -22.312 -8.213 9.604 1.00 96.50 176 MET A CA 1
ATOM 1353 C C . MET A 1 176 ? -21.468 -9.489 9.517 1.00 96.50 176 MET A C 1
ATOM 1355 O O . MET A 1 176 ? -21.402 -10.105 8.455 1.00 96.50 176 MET A O 1
ATOM 1359 N N . HIS A 1 177 ? -20.912 -9.952 10.641 1.00 97.81 177 HIS A N 1
ATOM 1360 C CA . HIS A 1 177 ? -20.163 -11.207 10.700 1.00 97.81 177 HIS A CA 1
ATOM 1361 C C . HIS A 1 177 ? -20.998 -12.404 10.216 1.00 97.81 177 HIS A C 1
ATOM 1363 O O . HIS A 1 177 ? -20.567 -13.136 9.323 1.00 97.81 177 HIS A O 1
ATOM 1369 N N . LYS A 1 178 ? -22.221 -12.573 10.739 1.00 98.12 178 LYS A N 1
ATOM 1370 C CA . LYS A 1 178 ? -23.126 -13.660 10.323 1.00 98.12 178 LYS A CA 1
ATOM 1371 C C . LYS A 1 178 ? -23.479 -13.586 8.832 1.00 98.12 178 LYS A C 1
ATOM 1373 O O . LYS A 1 178 ? -23.498 -14.615 8.157 1.00 98.12 178 LYS A O 1
ATOM 1378 N N . GLY A 1 179 ? -23.744 -12.385 8.316 1.00 98.25 179 GLY A N 1
ATOM 1379 C CA . GLY A 1 179 ? -24.070 -12.154 6.907 1.00 98.25 179 GLY A CA 1
ATOM 1380 C C . GLY A 1 179 ? -22.914 -12.515 5.974 1.00 98.25 179 GLY A C 1
ATOM 1381 O O . GLY A 1 179 ? -23.106 -13.269 5.021 1.00 98.25 179 GLY A O 1
ATOM 1382 N N . LEU A 1 180 ? -21.700 -12.063 6.298 1.00 98.62 180 LEU A N 1
ATOM 1383 C CA . LEU A 1 180 ? -20.492 -12.386 5.536 1.00 98.62 180 LEU A CA 1
ATOM 1384 C C . LEU A 1 180 ? -20.186 -13.891 5.568 1.00 98.62 180 LEU A C 1
ATOM 1386 O O . LEU A 1 180 ? -19.891 -14.472 4.527 1.00 98.62 180 LEU A O 1
ATOM 1390 N N . GLN A 1 181 ? -20.334 -14.559 6.717 1.00 98.44 181 GLN A N 1
ATOM 1391 C CA . GLN A 1 181 ? -20.201 -16.021 6.801 1.00 98.44 181 GLN A CA 1
ATOM 1392 C C . GLN A 1 181 ? -21.249 -16.755 5.952 1.00 98.44 181 GLN A C 1
ATOM 1394 O O . GLN A 1 181 ? -20.962 -17.794 5.357 1.00 98.44 181 GLN A O 1
ATOM 1399 N N . ALA A 1 182 ? -22.480 -16.241 5.880 1.00 98.44 182 ALA A N 1
ATOM 1400 C CA . ALA A 1 182 ? -23.506 -16.804 5.010 1.00 98.44 182 ALA A CA 1
ATOM 1401 C C . ALA A 1 182 ? -23.169 -16.623 3.519 1.00 98.44 182 ALA A C 1
ATOM 1403 O O . ALA A 1 182 ? -23.452 -17.525 2.733 1.00 98.44 182 ALA A O 1
ATOM 1404 N N . TRP A 1 183 ? -22.551 -15.505 3.123 1.00 98.56 183 TRP A N 1
ATOM 1405 C CA . TRP A 1 183 ? -22.037 -15.315 1.760 1.00 98.56 183 TRP A CA 1
ATOM 1406 C C . TRP A 1 183 ? -20.872 -16.254 1.448 1.00 98.56 183 TRP A C 1
ATOM 1408 O O . TRP A 1 183 ? -20.936 -16.956 0.444 1.00 98.56 183 TRP A O 1
ATOM 1418 N N . ALA A 1 184 ? -19.881 -16.371 2.332 1.00 98.44 184 ALA A N 1
ATOM 1419 C CA . ALA A 1 184 ? -18.757 -17.290 2.138 1.00 98.44 184 ALA A CA 1
ATOM 1420 C C . ALA A 1 184 ? -19.215 -18.749 1.962 1.00 98.44 184 ALA A C 1
ATOM 1422 O O . ALA A 1 184 ? -18.768 -19.433 1.047 1.00 98.44 184 ALA A O 1
ATOM 1423 N N . ARG A 1 185 ? -20.188 -19.209 2.765 1.00 98.31 185 ARG A N 1
ATOM 1424 C CA . ARG A 1 185 ? -20.767 -20.560 2.623 1.00 98.31 185 ARG A CA 1
ATOM 1425 C C . ARG A 1 185 ? -21.475 -20.789 1.287 1.00 98.31 185 ARG A C 1
ATOM 1427 O O . ARG A 1 185 ? -21.470 -21.910 0.794 1.00 98.31 185 ARG A O 1
ATOM 1434 N N . ARG A 1 186 ? -22.088 -19.752 0.708 1.00 98.25 186 ARG A N 1
ATOM 1435 C CA . ARG A 1 186 ? -22.751 -19.830 -0.606 1.00 98.25 186 ARG A CA 1
ATOM 1436 C C . ARG A 1 186 ? -21.781 -19.706 -1.779 1.00 98.25 186 ARG A C 1
ATOM 1438 O O . ARG A 1 186 ? -22.123 -20.119 -2.881 1.00 98.25 186 ARG A O 1
ATOM 1445 N N . HIS A 1 187 ? -20.590 -19.160 -1.545 1.00 97.94 187 HIS A N 1
ATOM 1446 C CA . HIS A 1 187 ? -19.588 -18.892 -2.573 1.00 97.94 187 HIS A CA 1
ATOM 1447 C C . HIS A 1 187 ? -18.191 -19.423 -2.171 1.00 97.94 187 HIS A C 1
ATOM 1449 O O . HIS A 1 187 ? -17.228 -18.655 -2.182 1.00 97.94 187 HIS A O 1
ATOM 1455 N N . PRO A 1 188 ? -18.036 -20.722 -1.833 1.00 96.81 188 PRO A N 1
ATOM 1456 C CA . PRO A 1 188 ? -16.816 -21.250 -1.209 1.00 96.81 188 PRO A CA 1
ATOM 1457 C C . PRO A 1 188 ? -15.569 -21.221 -2.108 1.00 96.81 188 PRO A C 1
ATOM 1459 O O . PRO A 1 188 ? -14.459 -21.183 -1.594 1.00 96.81 188 PRO A O 1
ATOM 1462 N N . GLY A 1 189 ? -15.731 -21.212 -3.437 1.00 96.69 189 GLY A N 1
ATOM 1463 C CA . GLY A 1 189 ? -14.620 -21.053 -4.390 1.00 96.69 189 GLY A CA 1
ATOM 1464 C C . GLY A 1 189 ? -14.277 -19.598 -4.734 1.00 96.69 189 GLY A C 1
ATOM 1465 O O . GLY A 1 189 ? -13.420 -19.371 -5.582 1.00 96.69 189 GLY A O 1
ATOM 1466 N N . ILE A 1 190 ? -14.989 -18.629 -4.140 1.00 98.12 190 ILE A N 1
ATOM 1467 C CA . ILE A 1 190 ? -14.863 -17.197 -4.453 1.00 98.12 190 ILE A CA 1
ATOM 1468 C C . ILE A 1 190 ? -14.538 -16.354 -3.213 1.00 98.12 190 ILE A C 1
ATOM 1470 O O . ILE A 1 190 ? -13.812 -15.368 -3.314 1.00 98.12 190 ILE A O 1
ATOM 1474 N N . MET A 1 191 ? -15.115 -16.679 -2.053 1.00 98.56 191 MET A N 1
ATOM 1475 C CA . MET A 1 191 ? -15.062 -15.827 -0.865 1.00 98.56 191 MET A CA 1
ATOM 1476 C C . MET A 1 191 ? -14.721 -16.615 0.397 1.00 98.56 191 MET A C 1
ATOM 1478 O O . MET A 1 191 ? -15.386 -17.589 0.742 1.00 98.56 191 MET A O 1
ATOM 1482 N N . ASN A 1 192 ? -13.752 -16.099 1.152 1.00 98.38 192 ASN A N 1
ATOM 1483 C CA . ASN A 1 192 ? -13.420 -16.546 2.498 1.00 98.38 192 ASN A CA 1
ATOM 1484 C C . ASN A 1 192 ? -13.554 -15.390 3.503 1.00 98.38 192 ASN A C 1
ATOM 1486 O O . ASN A 1 192 ? -13.291 -14.232 3.179 1.00 98.38 192 ASN A O 1
ATOM 1490 N N . VAL A 1 193 ? -13.964 -15.709 4.733 1.00 98.56 193 VAL A N 1
ATOM 1491 C CA . VAL A 1 193 ? -14.055 -14.757 5.847 1.00 98.56 193 VAL A CA 1
ATOM 1492 C C . VAL A 1 193 ? -13.241 -15.304 7.006 1.00 98.56 193 VAL A C 1
ATOM 1494 O O . VAL A 1 193 ? -13.476 -16.428 7.447 1.00 98.56 193 VAL A O 1
ATOM 1497 N N . SER A 1 194 ? -12.329 -14.494 7.534 1.00 98.38 194 SER A N 1
ATOM 1498 C CA . SER A 1 194 ? -11.502 -14.844 8.688 1.00 98.38 194 SER A CA 1
ATOM 1499 C C . SER A 1 194 ? -11.517 -13.740 9.743 1.00 98.38 194 SER A C 1
ATOM 1501 O O . SER A 1 194 ? -11.703 -12.561 9.436 1.00 98.38 194 SER A O 1
ATOM 1503 N N . VAL A 1 195 ? -11.323 -14.124 11.005 1.00 98.44 195 VAL A N 1
ATOM 1504 C CA . VAL A 1 195 ? -11.083 -13.179 12.102 1.00 98.44 195 VAL A CA 1
ATOM 1505 C C . VAL A 1 195 ? -9.582 -12.932 12.175 1.00 98.44 195 VAL A C 1
ATOM 1507 O O . VAL A 1 195 ? -8.818 -13.865 12.403 1.00 98.44 195 VAL A O 1
ATOM 1510 N N . ARG A 1 196 ? -9.160 -11.684 11.976 1.00 97.62 196 ARG A N 1
ATOM 1511 C CA . ARG A 1 196 ? -7.739 -11.300 11.951 1.00 97.62 196 ARG A CA 1
ATOM 1512 C C . ARG A 1 196 ? -7.237 -10.725 13.263 1.00 97.62 196 ARG A C 1
ATOM 1514 O O . ARG A 1 196 ? -6.038 -10.728 13.508 1.00 97.62 196 ARG A O 1
ATOM 1521 N N . GLY A 1 197 ? -8.153 -10.255 14.097 1.00 94.81 197 GLY A N 1
ATOM 1522 C CA . GLY A 1 197 ? -7.852 -9.675 15.393 1.00 94.81 197 GLY A CA 1
ATOM 1523 C C . GLY A 1 197 ? -9.123 -9.393 16.173 1.00 94.81 197 GLY A C 1
ATOM 1524 O O . GLY A 1 197 ? -10.225 -9.786 15.769 1.00 94.81 197 GLY A O 1
ATOM 1525 N N . LYS A 1 198 ? -8.964 -8.722 17.310 1.00 93.12 198 LYS A N 1
ATOM 1526 C CA . LYS A 1 198 ? -10.071 -8.302 18.163 1.00 93.12 198 LYS A CA 1
ATOM 1527 C C . LYS A 1 198 ? -9.930 -6.824 18.503 1.00 93.12 198 LYS A C 1
ATOM 1529 O O . LYS A 1 198 ? -8.813 -6.349 18.657 1.00 93.12 198 LYS A O 1
ATOM 1534 N N . SER A 1 199 ? -11.048 -6.121 18.627 1.00 90.69 199 SER A N 1
ATOM 1535 C CA . SER A 1 199 ? -11.079 -4.749 19.136 1.00 90.69 199 SER A CA 1
ATOM 1536 C C . SER A 1 199 ? -10.783 -4.694 20.636 1.00 90.69 199 SER A C 1
ATOM 1538 O O . SER A 1 199 ? -10.707 -5.737 21.297 1.00 90.69 199 SER A O 1
ATOM 1540 N N . VAL A 1 200 ? -10.695 -3.488 21.200 1.00 83.75 200 VAL A N 1
ATOM 1541 C CA . VAL A 1 200 ? -10.505 -3.279 22.647 1.00 83.75 200 VAL A CA 1
ATOM 1542 C C . VAL A 1 200 ? -11.548 -4.024 23.500 1.00 83.75 200 VAL A C 1
ATOM 1544 O O . VAL A 1 200 ? -11.201 -4.609 24.524 1.00 83.75 200 VAL A O 1
ATOM 1547 N N . LEU A 1 201 ? -12.823 -4.075 23.090 1.00 80.88 201 LEU A N 1
ATOM 1548 C CA . LEU A 1 201 ? -13.867 -4.839 23.802 1.00 80.88 201 LEU A CA 1
ATOM 1549 C C . LEU A 1 201 ? -13.950 -6.314 23.379 1.00 80.88 201 LEU A C 1
ATOM 1551 O O . LEU A 1 201 ? -14.924 -6.996 23.701 1.00 80.88 201 LEU A O 1
ATOM 1555 N N . GLY A 1 202 ? -12.956 -6.820 22.651 1.00 85.06 202 GLY A N 1
ATOM 1556 C CA . GLY A 1 202 ? -12.855 -8.227 22.279 1.00 85.06 202 GLY A CA 1
ATOM 1557 C C . GLY A 1 202 ? -13.713 -8.645 21.081 1.00 85.06 202 GLY A C 1
ATOM 1558 O O . GLY A 1 202 ? -13.871 -9.848 20.853 1.00 85.06 202 GLY A O 1
ATOM 1559 N N . LYS A 1 203 ? -14.273 -7.705 20.307 1.00 90.31 203 LYS A N 1
ATOM 1560 C CA . LYS A 1 203 ? -15.092 -8.036 19.129 1.00 90.31 203 LYS A CA 1
ATOM 1561 C C . LYS A 1 203 ? -14.223 -8.418 17.935 1.00 90.31 203 LYS A C 1
ATOM 1563 O O . LYS A 1 203 ? -13.164 -7.826 17.763 1.00 90.31 203 LYS A O 1
ATOM 1568 N N . PRO A 1 204 ? -14.658 -9.362 17.086 1.00 96.44 204 PRO A N 1
ATOM 1569 C CA . PRO A 1 204 ? -13.863 -9.807 15.949 1.00 96.44 204 PRO A CA 1
ATOM 1570 C C . PRO A 1 204 ? -13.691 -8.697 14.907 1.00 96.44 204 PRO A C 1
ATOM 1572 O O . PRO A 1 204 ? -14.664 -8.059 14.508 1.00 96.44 204 PRO A O 1
ATOM 1575 N N . ILE A 1 205 ? -12.461 -8.536 14.423 1.00 97.94 205 ILE A N 1
ATOM 1576 C CA . ILE A 1 205 ? -12.132 -7.728 13.247 1.00 97.94 205 ILE A CA 1
ATOM 1577 C C . ILE A 1 205 ? -11.960 -8.684 12.071 1.00 97.94 205 ILE A C 1
ATOM 1579 O O . ILE A 1 205 ? -11.162 -9.626 12.128 1.00 97.94 205 ILE A O 1
ATOM 1583 N N . LEU A 1 206 ? -12.754 -8.468 11.027 1.00 98.50 206 LEU A N 1
ATOM 1584 C CA . LEU A 1 206 ? -12.907 -9.412 9.926 1.00 98.50 206 LEU A CA 1
ATOM 1585 C C . LEU A 1 206 ? -12.041 -9.027 8.729 1.00 98.50 206 LEU A C 1
ATOM 1587 O O . LEU A 1 206 ? -11.931 -7.851 8.388 1.00 98.50 206 LEU A O 1
ATOM 1591 N N . LEU A 1 207 ? -11.514 -10.043 8.051 1.00 98.81 207 LEU A N 1
ATOM 1592 C CA . LEU A 1 207 ? -10.990 -9.948 6.696 1.00 98.81 207 LEU A CA 1
ATOM 1593 C C . LEU A 1 207 ? -11.836 -10.819 5.775 1.00 98.81 207 LEU A C 1
ATOM 1595 O O . LEU A 1 207 ? -11.979 -12.024 5.993 1.00 98.81 207 LEU A O 1
ATOM 1599 N N . VAL A 1 208 ? -12.362 -10.192 4.734 1.00 98.88 208 VAL A N 1
ATOM 1600 C CA . VAL A 1 208 ? -13.026 -10.839 3.611 1.00 98.88 208 VAL A CA 1
ATOM 1601 C C . VAL A 1 208 ? -12.014 -10.927 2.469 1.00 98.88 208 VAL A C 1
ATOM 1603 O O . VAL A 1 208 ? -11.566 -9.897 1.968 1.00 98.88 208 VAL A O 1
ATOM 1606 N N . LYS A 1 209 ? -11.641 -12.143 2.065 1.00 98.81 209 LYS A N 1
ATOM 1607 C CA . LYS A 1 209 ? -10.823 -12.405 0.871 1.00 98.81 209 LYS A CA 1
ATOM 1608 C C . LYS A 1 209 ? -11.761 -12.815 -0.261 1.00 98.81 209 LYS A C 1
ATOM 1610 O O . LYS A 1 209 ? -12.510 -13.775 -0.092 1.00 98.81 209 LYS A O 1
ATOM 1615 N N . ILE A 1 210 ? -11.716 -12.112 -1.392 1.00 98.88 210 ILE A N 1
ATOM 1616 C CA . ILE A 1 210 ? -12.469 -12.450 -2.607 1.00 98.88 210 ILE A CA 1
ATOM 1617 C C . ILE A 1 210 ? -11.500 -12.642 -3.768 1.00 98.88 210 ILE A C 1
ATOM 1619 O O . ILE A 1 210 ? -10.739 -11.737 -4.106 1.00 98.88 210 ILE A O 1
ATOM 1623 N N . THR A 1 211 ? -11.528 -13.820 -4.381 1.00 98.56 211 THR A N 1
ATOM 1624 C CA . THR A 1 211 ? -10.721 -14.180 -5.553 1.00 98.56 211 THR A CA 1
ATOM 1625 C C . THR A 1 211 ? -11.263 -15.466 -6.173 1.00 98.56 211 THR A C 1
ATOM 1627 O O . THR A 1 211 ? -12.026 -16.165 -5.524 1.00 98.56 211 THR A O 1
ATOM 1630 N N . ASP A 1 212 ? -10.891 -15.811 -7.403 1.00 97.88 212 ASP A N 1
ATOM 1631 C CA . ASP A 1 212 ? -11.178 -17.143 -7.945 1.00 97.88 212 ASP A CA 1
ATOM 1632 C C . ASP A 1 212 ? -10.114 -18.148 -7.477 1.00 97.88 212 ASP A C 1
ATOM 1634 O O . ASP A 1 212 ? -8.982 -18.126 -7.960 1.00 97.88 212 ASP A O 1
ATOM 1638 N N . GLU A 1 213 ? -10.467 -19.045 -6.555 1.00 95.94 213 GLU A N 1
ATOM 1639 C CA . GLU A 1 213 ? -9.548 -20.049 -5.990 1.00 95.94 213 GLU A CA 1
ATOM 1640 C C . GLU A 1 213 ? -9.076 -21.094 -7.029 1.00 95.94 213 GLU A C 1
ATOM 1642 O O . GLU A 1 213 ? -8.134 -21.842 -6.772 1.00 95.94 213 GLU A O 1
ATOM 1647 N N . LYS A 1 214 ? -9.677 -21.142 -8.231 1.00 95.50 214 LYS A N 1
ATOM 1648 C CA . LYS A 1 214 ? -9.212 -22.008 -9.333 1.00 95.50 214 LYS A CA 1
ATOM 1649 C C . LYS A 1 214 ? -8.009 -21.439 -10.083 1.00 95.50 214 LYS A C 1
ATOM 1651 O O . LYS A 1 214 ? -7.292 -22.185 -10.748 1.00 95.50 214 LYS A O 1
ATOM 1656 N N . THR A 1 215 ? -7.797 -20.127 -10.012 1.00 94.56 215 THR A N 1
ATOM 1657 C CA . THR A 1 215 ? -6.674 -19.456 -10.675 1.00 94.56 215 THR A CA 1
ATOM 1658 C C . THR A 1 215 ? -5.523 -19.254 -9.698 1.00 94.56 215 THR A C 1
ATOM 1660 O O . THR A 1 215 ? -5.727 -18.914 -8.536 1.00 94.56 215 THR A O 1
ATOM 1663 N N . SER A 1 216 ? -4.290 -19.459 -10.167 1.00 96.19 216 SER A N 1
ATOM 1664 C CA . SER A 1 216 ? -3.104 -19.368 -9.310 1.00 96.19 216 SER A CA 1
ATOM 1665 C C . SER A 1 216 ? -2.893 -17.955 -8.760 1.00 96.19 216 SER A C 1
ATOM 1667 O O . SER A 1 216 ? -2.800 -16.986 -9.519 1.00 96.19 216 SER A O 1
ATOM 1669 N N . ASP A 1 217 ? -2.713 -17.855 -7.442 1.00 97.00 217 ASP A N 1
ATOM 1670 C CA . ASP A 1 217 ? -2.395 -16.606 -6.738 1.00 97.00 217 ASP A CA 1
ATOM 1671 C C . ASP A 1 217 ? -1.038 -16.007 -7.162 1.00 97.00 217 ASP A C 1
ATOM 1673 O O . ASP A 1 217 ? -0.801 -14.812 -6.978 1.00 97.00 217 ASP A O 1
ATOM 1677 N N . GLU A 1 218 ? -0.156 -16.790 -7.799 1.00 96.88 218 GLU A N 1
ATOM 1678 C CA . GLU A 1 218 ? 1.141 -16.312 -8.303 1.00 96.88 218 GLU A CA 1
ATOM 1679 C C . GLU A 1 218 ? 0.996 -15.143 -9.291 1.00 96.88 218 GLU A C 1
ATOM 1681 O O . GLU A 1 218 ? 1.822 -14.225 -9.304 1.00 96.88 218 GLU A O 1
ATOM 1686 N N . ASN A 1 219 ? -0.074 -15.143 -10.088 1.00 95.44 219 ASN A N 1
ATOM 1687 C CA . ASN A 1 219 ? -0.316 -14.155 -11.140 1.00 95.44 219 ASN A CA 1
ATOM 1688 C C . ASN A 1 219 ? -1.325 -13.070 -10.760 1.00 95.44 219 ASN A C 1
ATOM 1690 O O . ASN A 1 219 ? -1.650 -12.231 -11.602 1.00 95.44 219 ASN A O 1
ATOM 1694 N N . LYS A 1 220 ? -1.777 -13.040 -9.504 1.00 98.12 220 LYS A N 1
ATOM 1695 C CA . LYS A 1 220 ? -2.784 -12.079 -9.061 1.00 98.12 220 LYS A CA 1
ATOM 1696 C C . LYS A 1 220 ? -2.168 -10.838 -8.435 1.00 98.12 220 LYS A C 1
ATOM 1698 O O . LYS A 1 220 ? -1.224 -10.912 -7.646 1.00 98.12 220 LYS A O 1
ATOM 1703 N N . SER A 1 221 ? -2.724 -9.678 -8.758 1.00 97.88 221 SER A N 1
ATOM 1704 C CA . SER A 1 221 ? -2.493 -8.461 -7.981 1.00 97.88 221 SER A CA 1
ATOM 1705 C C . SER A 1 221 ? -3.265 -8.511 -6.663 1.00 97.88 221 SER A C 1
ATOM 1707 O O . SER A 1 221 ? -4.185 -9.308 -6.506 1.00 97.88 221 SER A O 1
ATOM 1709 N N . ILE A 1 222 ? -2.876 -7.686 -5.695 1.00 98.75 222 ILE A N 1
ATOM 1710 C CA . ILE A 1 222 ? -3.522 -7.656 -4.375 1.00 98.75 222 ILE A CA 1
ATOM 1711 C C . ILE A 1 222 ? -3.975 -6.235 -4.080 1.00 98.75 222 ILE A C 1
ATOM 1713 O O . ILE A 1 222 ? -3.178 -5.304 -4.200 1.00 98.75 222 ILE A O 1
ATOM 1717 N N . VAL A 1 223 ? -5.228 -6.074 -3.665 1.00 98.75 223 VAL A N 1
ATOM 1718 C CA . VAL A 1 223 ? -5.769 -4.783 -3.227 1.00 98.75 223 VAL A CA 1
ATOM 1719 C C . VAL A 1 223 ? -6.406 -4.903 -1.852 1.00 98.75 223 VAL A C 1
ATOM 1721 O O . VAL A 1 223 ? -7.089 -5.888 -1.577 1.00 98.75 223 VAL A O 1
ATOM 1724 N N . LEU A 1 224 ? -6.172 -3.908 -0.997 1.00 98.62 224 LEU A N 1
ATOM 1725 C CA . LEU A 1 224 ? -6.739 -3.824 0.347 1.00 98.62 224 LEU A CA 1
ATOM 1726 C C . LEU A 1 224 ? -7.746 -2.674 0.450 1.00 98.62 224 LEU A C 1
ATOM 1728 O O . LEU A 1 224 ? -7.418 -1.529 0.164 1.00 98.62 224 LEU A O 1
ATOM 1732 N N . PHE A 1 225 ? -8.954 -2.975 0.907 1.00 98.38 225 PHE A N 1
ATOM 1733 C CA . PHE A 1 225 ? -9.976 -1.997 1.253 1.00 98.38 225 PHE A CA 1
ATOM 1734 C C . PHE A 1 225 ? -10.199 -1.990 2.763 1.00 98.38 225 PHE A C 1
ATOM 1736 O O . PHE A 1 225 ? -10.482 -3.037 3.354 1.00 98.38 225 PHE A O 1
ATOM 1743 N N . THR A 1 226 ? -10.103 -0.817 3.379 1.00 96.19 226 THR A N 1
ATOM 1744 C CA . THR A 1 226 ? -10.380 -0.613 4.807 1.00 96.19 226 THR A CA 1
ATOM 1745 C C . THR A 1 226 ? -11.386 0.511 5.003 1.00 96.19 226 THR A C 1
ATOM 1747 O O . THR A 1 226 ? -11.554 1.370 4.144 1.00 96.19 226 THR A O 1
ATOM 1750 N N . SER A 1 227 ? -12.114 0.468 6.112 1.00 94.19 227 SER A N 1
ATOM 1751 C CA . SER A 1 227 ? -13.080 1.500 6.476 1.00 94.19 227 SER A CA 1
ATOM 1752 C C . SER A 1 227 ? -13.287 1.521 7.982 1.00 94.19 227 SER A C 1
ATOM 1754 O O . SER A 1 227 ? -12.997 0.540 8.679 1.00 94.19 227 SER A O 1
ATOM 1756 N N . THR A 1 228 ? -13.889 2.607 8.472 1.00 89.88 228 THR A N 1
ATOM 1757 C CA . THR A 1 228 ? -14.378 2.714 9.850 1.00 89.88 228 THR A CA 1
ATOM 1758 C C . THR A 1 228 ? -13.214 2.691 10.832 1.00 89.88 228 THR A C 1
ATOM 1760 O O . THR A 1 228 ? -13.319 2.161 11.933 1.00 89.88 228 THR A O 1
ATOM 1763 N N . HIS A 1 229 ? -12.075 3.268 10.443 1.00 86.44 229 HIS A N 1
ATOM 1764 C CA . HIS A 1 229 ? -11.022 3.624 11.392 1.00 86.44 229 HIS A CA 1
ATOM 1765 C C . HIS A 1 229 ? -11.547 4.695 12.369 1.00 86.44 229 HIS A C 1
ATOM 1767 O O . HIS A 1 229 ? -11.200 4.701 13.552 1.00 86.44 229 HIS A O 1
ATOM 1773 N N . CYS A 1 230 ? -12.490 5.520 11.903 1.00 85.31 230 CYS A N 1
ATOM 1774 C CA . CYS A 1 230 ? -13.422 6.271 12.726 1.00 85.31 230 CYS A CA 1
ATOM 1775 C C . CYS A 1 230 ? -14.764 5.515 12.803 1.00 85.31 230 CYS A C 1
ATOM 1777 O O . CYS A 1 230 ? -15.496 5.394 11.826 1.00 85.31 230 CYS A O 1
ATOM 1779 N N . GLY A 1 231 ? -15.135 5.022 13.986 1.00 79.50 231 GLY A N 1
ATOM 1780 C CA . GLY A 1 231 ? -16.333 4.201 14.215 1.00 79.50 231 GLY A CA 1
ATOM 1781 C C . GLY A 1 231 ? -17.682 4.866 13.906 1.00 79.50 231 GLY A C 1
ATOM 1782 O O . GLY A 1 231 ? -18.711 4.207 13.974 1.00 79.50 231 GLY A O 1
ATOM 1783 N N . GLY A 1 232 ? -17.698 6.167 13.614 1.00 80.19 232 GLY A N 1
ATOM 1784 C CA . GLY A 1 232 ? -18.899 6.944 13.309 1.00 80.19 232 GLY A CA 1
ATOM 1785 C C . GLY A 1 232 ? -19.184 7.079 11.815 1.00 80.19 232 GLY A C 1
ATOM 1786 O O . GLY A 1 232 ? -20.219 7.625 11.448 1.00 80.19 232 GLY A O 1
ATOM 1787 N N . GLU A 1 233 ? -18.277 6.595 10.972 1.00 86.56 233 GLU A N 1
ATOM 1788 C CA . GLU A 1 233 ? -18.325 6.729 9.517 1.00 86.56 233 GLU A CA 1
ATOM 1789 C C . GLU A 1 233 ? -19.089 5.538 8.926 1.00 86.56 233 GLU A C 1
ATOM 1791 O O . GLU A 1 233 ? -18.517 4.574 8.409 1.00 86.56 233 GLU A O 1
ATOM 1796 N N . GLU A 1 234 ? -20.413 5.563 9.116 1.00 86.81 234 GLU A N 1
ATOM 1797 C CA . GLU A 1 234 ? -21.285 4.413 8.861 1.00 86.81 234 GLU A CA 1
ATOM 1798 C C . GLU A 1 234 ? -21.336 4.011 7.375 1.00 86.81 234 GLU A C 1
ATOM 1800 O O . GLU A 1 234 ? -21.400 2.824 7.023 1.00 86.81 234 GLU A O 1
ATOM 1805 N N . ILE A 1 235 ? -21.271 5.019 6.502 1.00 90.38 235 ILE A N 1
ATOM 1806 C CA . ILE A 1 235 ? -21.304 4.863 5.046 1.00 90.38 235 ILE A CA 1
ATOM 1807 C C . ILE A 1 235 ? -20.095 4.060 4.555 1.00 90.38 235 ILE A C 1
ATOM 1809 O O . ILE A 1 235 ? -20.216 3.232 3.661 1.00 90.38 235 ILE A O 1
ATOM 1813 N N . GLY A 1 236 ? -18.929 4.182 5.191 1.00 92.69 236 GLY A N 1
ATOM 1814 C CA . GLY A 1 236 ? -17.751 3.443 4.743 1.00 92.69 236 GLY A CA 1
ATOM 1815 C C . GLY A 1 236 ? -17.911 1.919 4.870 1.00 92.69 236 GLY A C 1
ATOM 1816 O O . GLY A 1 236 ? -17.612 1.170 3.934 1.00 92.69 236 GLY A O 1
ATOM 1817 N N . ALA A 1 237 ? -18.445 1.428 5.997 1.00 93.69 237 ALA A N 1
ATOM 1818 C CA . ALA A 1 237 ? -18.612 -0.016 6.184 1.00 93.69 237 ALA A CA 1
ATOM 1819 C C . ALA A 1 237 ? -19.687 -0.590 5.256 1.00 93.69 237 ALA A C 1
ATOM 1821 O O . ALA A 1 237 ? -19.528 -1.677 4.696 1.00 93.69 237 ALA A O 1
ATOM 1822 N N . THR A 1 238 ? -20.788 0.139 5.090 1.00 94.19 238 THR A N 1
ATOM 1823 C CA . THR A 1 238 ? -21.912 -0.258 4.233 1.00 94.19 238 THR A CA 1
ATOM 1824 C C . THR A 1 238 ? -21.515 -0.249 2.760 1.00 94.19 238 THR A C 1
ATOM 1826 O O . THR A 1 238 ? -21.786 -1.228 2.059 1.00 94.19 238 THR A O 1
ATOM 1829 N N . SER A 1 239 ? -20.738 0.742 2.323 1.00 96.19 239 SER A N 1
ATOM 1830 C CA . SER A 1 239 ? -20.082 0.767 1.013 1.00 96.19 239 SER A CA 1
ATOM 1831 C C . SER A 1 239 ? -19.274 -0.500 0.735 1.00 96.19 239 SER A C 1
ATOM 1833 O O . SER A 1 239 ? -19.410 -1.109 -0.329 1.00 96.19 239 SER A O 1
ATOM 1835 N N . LEU A 1 240 ? -18.460 -0.952 1.695 1.00 97.88 240 LEU A N 1
ATOM 1836 C CA . LEU A 1 240 ? -17.655 -2.166 1.533 1.00 97.88 240 LEU A CA 1
ATOM 1837 C C . LEU A 1 240 ? -18.496 -3.451 1.529 1.00 97.88 240 LEU A C 1
ATOM 1839 O O . LEU A 1 240 ? -18.135 -4.417 0.848 1.00 97.88 240 LEU A O 1
ATOM 1843 N N . LEU A 1 241 ? -19.654 -3.469 2.195 1.00 98.06 241 LEU A N 1
ATOM 1844 C CA . LEU A 1 241 ? -20.635 -4.550 2.044 1.00 98.06 241 LEU A CA 1
ATOM 1845 C C . LEU A 1 241 ? -21.296 -4.537 0.657 1.00 98.06 241 LEU A C 1
ATOM 1847 O O . LEU A 1 241 ? -21.483 -5.602 0.063 1.00 98.06 241 LEU A O 1
ATOM 1851 N N . HIS A 1 242 ? -21.609 -3.359 0.111 1.00 98.12 242 HIS A N 1
ATOM 1852 C CA . HIS A 1 242 ? -22.117 -3.218 -1.256 1.00 98.12 242 HIS A CA 1
ATOM 1853 C C . HIS A 1 242 ? -21.082 -3.653 -2.301 1.00 98.12 242 HIS A C 1
ATOM 1855 O O . HIS A 1 242 ? -21.428 -4.398 -3.221 1.00 98.12 242 HIS A O 1
ATOM 1861 N N . LEU A 1 243 ? -19.813 -3.272 -2.126 1.00 98.62 243 LEU A N 1
ATOM 1862 C CA . LEU A 1 243 ? -18.705 -3.726 -2.967 1.00 98.62 243 LEU A CA 1
ATOM 1863 C C . LEU A 1 243 ? -18.551 -5.250 -2.907 1.00 98.62 243 LEU A C 1
ATOM 1865 O O . LEU A 1 243 ? -18.463 -5.900 -3.947 1.00 98.62 243 LEU A O 1
ATOM 1869 N N . THR A 1 244 ? -18.587 -5.826 -1.701 1.00 98.75 244 THR A N 1
ATOM 1870 C CA . THR A 1 244 ? -18.553 -7.282 -1.492 1.00 98.75 244 THR A CA 1
ATOM 1871 C C . THR A 1 244 ? -19.693 -7.963 -2.251 1.00 98.75 244 THR A C 1
ATOM 1873 O O . THR A 1 244 ? -19.456 -8.904 -3.002 1.00 98.75 244 THR A O 1
ATOM 1876 N N . LYS A 1 245 ? -20.929 -7.461 -2.124 1.00 98.19 245 LYS A N 1
ATOM 1877 C CA . LYS A 1 245 ? -22.092 -8.002 -2.843 1.00 98.19 245 LYS A CA 1
ATOM 1878 C C . LYS A 1 245 ? -21.913 -7.938 -4.362 1.00 98.19 245 LYS A C 1
ATOM 1880 O O . LYS A 1 245 ? -22.250 -8.900 -5.044 1.00 98.19 245 LYS A O 1
ATOM 1885 N N . TRP A 1 246 ? -21.389 -6.830 -4.890 1.00 98.31 246 TRP A N 1
ATOM 1886 C CA . TRP A 1 246 ? -21.113 -6.678 -6.321 1.00 98.31 246 TRP A CA 1
ATOM 1887 C C . TRP A 1 246 ? -20.045 -7.669 -6.810 1.00 98.31 246 TRP A C 1
ATOM 1889 O O . TRP A 1 246 ? -20.234 -8.306 -7.844 1.00 98.31 246 TRP A O 1
ATOM 1899 N N . LEU A 1 247 ? -18.976 -7.873 -6.035 1.00 98.62 247 LEU A N 1
ATOM 1900 C CA . LEU A 1 247 ? -17.902 -8.823 -6.348 1.00 98.62 247 LEU A CA 1
ATOM 1901 C C . LEU A 1 247 ? -18.345 -10.293 -6.348 1.00 98.62 247 LEU A C 1
ATOM 1903 O O . LEU A 1 247 ? -17.701 -11.120 -6.993 1.00 98.62 247 LEU A O 1
ATOM 1907 N N . LEU A 1 248 ? -19.432 -10.625 -5.648 1.00 98.19 248 LEU A N 1
ATOM 1908 C CA . LEU A 1 248 ? -20.071 -11.947 -5.685 1.00 98.19 248 LEU A CA 1
ATOM 1909 C C . LEU A 1 248 ? -21.036 -12.119 -6.864 1.00 98.19 248 LEU A C 1
ATOM 1911 O O . LEU A 1 248 ? -21.535 -13.219 -7.085 1.00 98.19 248 LEU A O 1
ATOM 1915 N N . GLY A 1 249 ? -21.322 -11.041 -7.594 1.00 95.31 249 GLY A N 1
ATOM 1916 C CA . GLY A 1 249 ? -22.210 -11.059 -8.744 1.00 95.31 249 GLY A CA 1
ATOM 1917 C C . GLY A 1 249 ? -21.615 -11.752 -9.970 1.00 95.31 249 GLY A C 1
ATOM 1918 O O . GLY A 1 249 ? -20.462 -12.198 -9.998 1.00 95.31 249 GLY A O 1
ATOM 1919 N N . GLU A 1 250 ? -22.430 -11.793 -11.018 1.00 92.75 250 GLU A N 1
ATOM 1920 C CA . GLU A 1 250 ? -22.065 -12.310 -12.333 1.00 92.75 250 GLU A CA 1
ATOM 1921 C C . GLU A 1 250 ? -21.674 -11.176 -13.294 1.00 92.75 250 GLU A C 1
ATOM 1923 O O . GLU A 1 250 ? -22.010 -10.010 -13.085 1.00 92.75 250 GLU A O 1
ATOM 1928 N N . GLY A 1 251 ? -20.953 -11.526 -14.360 1.00 94.12 251 GLY A N 1
ATOM 1929 C CA . GLY A 1 251 ? -20.501 -10.600 -15.402 1.00 94.12 251 GLY A CA 1
ATOM 1930 C C . GLY A 1 251 ? -19.014 -10.753 -15.713 1.00 94.12 251 GLY A C 1
ATOM 1931 O O . GLY A 1 251 ? -18.210 -11.051 -14.828 1.00 94.12 251 GLY A O 1
ATOM 1932 N N . GLU A 1 252 ? -18.636 -10.549 -16.976 1.00 93.62 252 GLU A N 1
ATOM 1933 C CA . GLU A 1 252 ? -17.256 -10.767 -17.436 1.00 93.62 252 GLU A CA 1
ATOM 1934 C C . GLU A 1 252 ? -16.236 -9.881 -16.714 1.00 93.62 252 GLU A C 1
ATOM 1936 O O . GLU A 1 252 ? -15.160 -10.354 -16.357 1.00 93.62 252 GLU A O 1
ATOM 1941 N N . GLY A 1 253 ? -16.580 -8.618 -16.433 1.00 94.81 253 GLY A N 1
ATOM 1942 C CA . GLY A 1 253 ? -15.701 -7.703 -15.698 1.00 94.81 253 GLY A CA 1
ATOM 1943 C C . GLY A 1 253 ? -15.384 -8.194 -14.281 1.00 94.81 253 GLY A C 1
ATOM 1944 O O . GLY A 1 253 ? -14.222 -8.229 -13.882 1.00 94.81 253 GLY A O 1
ATOM 1945 N N . VAL A 1 254 ? -16.396 -8.652 -13.536 1.00 97.25 254 VAL A N 1
ATOM 1946 C CA . VAL A 1 254 ? -16.211 -9.166 -12.167 1.00 97.25 254 VAL A CA 1
ATOM 1947 C C . VAL A 1 254 ? -15.468 -10.504 -12.177 1.00 97.25 254 VAL A C 1
ATOM 1949 O O . VAL A 1 254 ? -14.583 -10.712 -11.349 1.00 97.25 254 VAL A O 1
ATOM 1952 N N . LYS A 1 255 ? -15.765 -11.396 -13.135 1.00 97.75 255 LYS A N 1
ATOM 1953 C CA . LYS A 1 255 ? -15.021 -12.656 -13.322 1.00 97.75 255 LYS A CA 1
ATOM 1954 C C . LYS A 1 255 ? -13.537 -12.388 -13.568 1.00 97.75 255 LYS A C 1
ATOM 1956 O O . LYS A 1 255 ? -12.706 -12.886 -12.815 1.00 97.75 255 LYS A O 1
ATOM 1961 N N . ARG A 1 256 ? -13.222 -11.494 -14.510 1.00 97.69 256 ARG A N 1
ATOM 1962 C CA . ARG A 1 256 ? -11.847 -11.063 -14.807 1.00 97.69 256 ARG A CA 1
ATOM 1963 C C . ARG A 1 256 ? -11.139 -10.485 -13.581 1.00 97.69 256 ARG A C 1
ATOM 1965 O O . ARG A 1 256 ? -9.961 -10.763 -13.375 1.00 97.69 256 ARG A O 1
ATOM 1972 N N . ILE A 1 257 ? -11.840 -9.694 -12.764 1.00 98.56 257 ILE A N 1
ATOM 1973 C CA . ILE A 1 257 ? -11.301 -9.177 -11.498 1.00 98.56 257 ILE A CA 1
ATOM 1974 C C . ILE A 1 257 ? -10.951 -10.332 -10.555 1.00 98.56 257 ILE A C 1
ATOM 1976 O O . ILE A 1 257 ? -9.831 -10.372 -10.058 1.00 98.56 257 ILE A O 1
ATOM 1980 N N . ARG A 1 258 ? -11.852 -11.299 -10.341 1.00 98.44 258 ARG A N 1
ATOM 1981 C CA . ARG A 1 258 ? -11.600 -12.444 -9.446 1.00 98.44 258 ARG A CA 1
ATOM 1982 C C . ARG A 1 258 ? -10.446 -13.334 -9.920 1.00 98.44 258 ARG A C 1
ATOM 1984 O O . ARG A 1 258 ? -9.678 -13.809 -9.089 1.00 98.44 258 ARG A O 1
ATOM 1991 N N . GLU A 1 259 ? -10.299 -13.518 -11.230 1.00 98.00 259 GLU A N 1
ATOM 1992 C CA . GLU A 1 259 ? -9.211 -14.296 -11.844 1.00 98.00 259 GLU A CA 1
ATOM 1993 C C . GLU A 1 259 ? -7.838 -13.611 -11.724 1.00 98.00 259 GLU A C 1
ATOM 1995 O O . GLU A 1 259 ? -6.804 -14.279 -11.715 1.00 98.00 259 GLU A O 1
ATOM 2000 N N . ARG A 1 260 ? -7.805 -12.272 -11.650 1.00 98.19 260 ARG A N 1
ATOM 2001 C CA . ARG A 1 260 ? -6.561 -11.479 -11.695 1.00 98.19 260 ARG A CA 1
ATOM 2002 C C . ARG A 1 260 ? -6.208 -10.771 -10.396 1.00 98.19 260 ARG A C 1
ATOM 2004 O O . ARG A 1 260 ? -5.095 -10.258 -10.279 1.00 98.19 260 ARG A O 1
ATOM 2011 N N . ILE A 1 261 ? -7.125 -10.702 -9.438 1.00 98.69 261 ILE A N 1
ATOM 2012 C CA . ILE A 1 261 ? -6.962 -9.910 -8.222 1.00 98.69 261 ILE A CA 1
ATOM 2013 C C . ILE A 1 261 ? -7.415 -10.719 -7.006 1.00 98.69 261 ILE A C 1
ATOM 2015 O O . ILE A 1 261 ? -8.461 -11.369 -7.006 1.00 98.69 261 ILE A O 1
ATOM 2019 N N . ILE A 1 262 ? -6.616 -10.646 -5.946 1.00 98.81 262 ILE A N 1
ATOM 2020 C CA . ILE A 1 262 ? -7.029 -10.991 -4.590 1.00 98.81 262 ILE A CA 1
ATOM 2021 C C . ILE A 1 262 ? -7.525 -9.702 -3.941 1.00 98.81 262 ILE A C 1
ATOM 2023 O O . ILE A 1 262 ? -6.740 -8.793 -3.657 1.00 98.81 262 ILE A O 1
ATOM 2027 N N . VAL A 1 263 ? -8.837 -9.614 -3.741 1.00 98.88 263 VAL A N 1
ATOM 2028 C CA . VAL A 1 263 ? -9.481 -8.462 -3.113 1.00 98.88 263 VAL A CA 1
ATOM 2029 C C . VAL A 1 263 ? -9.608 -8.728 -1.620 1.00 98.88 263 VAL A C 1
ATOM 2031 O O . VAL A 1 263 ? -10.293 -9.661 -1.201 1.00 98.88 263 VAL A O 1
ATOM 2034 N N . LEU A 1 264 ? -8.937 -7.912 -0.817 1.00 98.88 264 LEU A N 1
ATOM 2035 C CA . LEU A 1 264 ? -8.966 -7.958 0.639 1.00 98.88 264 LEU A CA 1
ATOM 2036 C C . LEU A 1 264 ? -9.861 -6.826 1.137 1.00 98.88 264 LEU A C 1
ATOM 2038 O O . LEU A 1 264 ? -9.623 -5.669 0.808 1.00 98.88 264 LEU A O 1
ATOM 2042 N N . ILE A 1 265 ? -10.890 -7.142 1.918 1.00 98.88 265 ILE A N 1
ATOM 2043 C CA . ILE A 1 265 ? -11.843 -6.157 2.438 1.00 98.88 265 ILE A CA 1
ATOM 2044 C C . ILE A 1 265 ? -11.946 -6.322 3.952 1.00 98.88 265 ILE A C 1
ATOM 2046 O O . ILE A 1 265 ? -12.329 -7.382 4.449 1.00 98.88 265 ILE A O 1
ATOM 2050 N N . MET A 1 266 ? -11.635 -5.261 4.691 1.00 98.44 266 MET A N 1
ATOM 2051 C CA . MET A 1 266 ? -11.884 -5.148 6.126 1.00 98.44 266 MET A CA 1
ATOM 2052 C C . MET A 1 266 ? -13.014 -4.131 6.334 1.00 98.44 266 MET A C 1
ATOM 2054 O O . MET A 1 266 ? -12.743 -2.939 6.490 1.00 98.44 266 MET A O 1
ATOM 2058 N N . PRO A 1 267 ? -14.290 -4.567 6.291 1.00 96.75 267 PRO A N 1
ATOM 2059 C CA . PRO A 1 267 ? -15.428 -3.652 6.200 1.00 96.75 267 PRO A CA 1
ATOM 2060 C C . PRO A 1 267 ? -15.598 -2.771 7.441 1.00 96.75 267 PRO A C 1
ATOM 2062 O O . PRO A 1 267 ? -16.118 -1.670 7.340 1.00 96.75 267 PRO A O 1
ATOM 2065 N N . CYS A 1 268 ? -15.172 -3.242 8.613 1.00 95.50 268 CYS A N 1
ATOM 2066 C CA . CYS A 1 268 ? -15.291 -2.502 9.861 1.00 95.50 268 CYS A CA 1
ATOM 2067 C C . CYS A 1 268 ? -14.081 -2.797 10.751 1.00 95.50 268 CYS A C 1
ATOM 2069 O O . CYS A 1 268 ? -14.024 -3.849 11.393 1.00 95.50 268 CYS A O 1
ATOM 2071 N N . VAL A 1 269 ? -13.103 -1.885 10.774 1.00 95.31 269 VAL A N 1
ATOM 2072 C CA . VAL A 1 269 ? -11.891 -2.058 11.596 1.00 95.31 269 VAL A CA 1
ATOM 2073 C C . VAL A 1 269 ? -12.081 -1.603 13.048 1.00 95.31 269 VAL A C 1
ATOM 2075 O O . VAL A 1 269 ? -11.386 -2.101 13.925 1.00 95.31 269 VAL A O 1
ATOM 2078 N N . ASN A 1 270 ? -13.067 -0.736 13.322 1.00 93.56 270 ASN A N 1
ATOM 2079 C CA . ASN A 1 270 ? -13.481 -0.316 14.669 1.00 93.56 270 ASN A CA 1
ATOM 2080 C C . ASN A 1 270 ? -14.911 -0.801 15.006 1.00 93.56 270 ASN A C 1
ATOM 2082 O O . ASN A 1 270 ? -15.848 0.007 15.063 1.00 93.56 270 ASN A O 1
ATOM 2086 N N . PRO A 1 271 ? -15.126 -2.110 15.250 1.00 92.81 271 PRO A N 1
ATOM 2087 C CA . PRO A 1 271 ? -16.456 -2.650 15.554 1.00 92.81 271 PRO A CA 1
ATOM 2088 C C . PRO A 1 271 ? -17.022 -2.149 16.895 1.00 92.81 271 PRO A C 1
ATOM 2090 O O . PRO A 1 271 ? -18.228 -2.247 17.153 1.00 92.81 271 PRO A O 1
ATOM 2093 N N . ASP A 1 272 ? -16.181 -1.607 17.777 1.00 87.38 272 ASP A N 1
ATOM 2094 C CA . ASP A 1 272 ? -16.621 -0.989 19.025 1.00 87.38 272 ASP A CA 1
ATOM 2095 C C . ASP A 1 272 ? -17.286 0.354 18.779 1.00 87.38 272 ASP A C 1
ATOM 2097 O O . ASP A 1 272 ? -18.452 0.521 19.160 1.00 87.38 272 ASP A O 1
ATOM 2101 N N . GLY A 1 273 ? -16.582 1.260 18.101 1.00 84.88 273 GLY A N 1
ATOM 2102 C CA . GLY A 1 273 ? -17.109 2.554 17.690 1.00 84.88 273 GLY A CA 1
ATOM 2103 C C . GLY A 1 273 ? -18.336 2.421 16.790 1.00 84.88 273 GLY A C 1
ATOM 2104 O O . GLY A 1 273 ? -19.346 3.061 17.083 1.00 84.88 273 GLY A O 1
ATOM 2105 N N . TRP A 1 274 ? -18.291 1.517 15.802 1.00 88.38 274 TRP A N 1
ATOM 2106 C CA . TRP A 1 274 ? -19.416 1.206 14.909 1.00 88.38 274 TRP A CA 1
ATOM 2107 C C . TRP A 1 274 ? -20.698 0.906 15.679 1.00 88.38 274 TRP A C 1
ATOM 2109 O O . TRP A 1 274 ? -21.711 1.586 15.543 1.00 88.38 274 TRP A O 1
ATOM 2119 N N . ASP A 1 275 ? -20.658 -0.098 16.553 1.00 86.56 275 ASP A N 1
ATOM 2120 C CA . ASP A 1 275 ? -21.855 -0.525 17.267 1.00 86.56 275 ASP A CA 1
ATOM 2121 C C . ASP A 1 275 ? -22.348 0.518 18.277 1.00 86.56 275 ASP A C 1
ATOM 2123 O O . ASP A 1 275 ? -23.541 0.561 18.579 1.00 86.56 275 ASP A O 1
ATOM 2127 N N . ALA A 1 276 ? -21.446 1.312 18.860 1.00 80.12 276 ALA A N 1
ATOM 2128 C CA . ALA A 1 276 ? -21.825 2.381 19.777 1.00 80.12 276 ALA A CA 1
ATOM 2129 C C . ALA A 1 276 ? -22.523 3.529 19.052 1.00 80.12 276 ALA A C 1
ATOM 2131 O O . ALA A 1 276 ? -23.592 3.955 19.505 1.00 80.12 276 ALA A O 1
ATOM 2132 N N . ARG A 1 277 ? -21.976 3.957 17.907 1.00 80.75 277 ARG A N 1
ATOM 2133 C CA . ARG A 1 277 ? -22.600 4.964 17.051 1.00 80.75 277 ARG A CA 1
ATOM 2134 C C . ARG A 1 277 ? -23.943 4.482 16.540 1.00 80.75 277 ARG A C 1
ATOM 2136 O O . ARG A 1 277 ? -24.951 5.140 16.791 1.00 80.75 277 ARG A O 1
ATOM 2143 N N . ARG A 1 278 ? -23.963 3.296 15.932 1.00 81.12 278 ARG A N 1
ATOM 2144 C CA . ARG A 1 278 ? -25.172 2.671 15.402 1.00 81.12 278 ARG A CA 1
ATOM 2145 C C . ARG A 1 278 ? -26.271 2.616 16.460 1.00 81.12 278 ARG A C 1
ATOM 2147 O O . ARG A 1 278 ? -27.403 2.963 16.172 1.00 81.12 278 ARG A O 1
ATOM 2154 N N . ARG A 1 279 ? -25.967 2.216 17.701 1.00 77.56 279 ARG A N 1
ATOM 2155 C CA . ARG A 1 279 ? -26.991 2.140 18.758 1.00 77.56 279 ARG A CA 1
ATOM 2156 C C . ARG A 1 279 ? -27.479 3.498 19.240 1.00 77.56 279 ARG A C 1
ATOM 2158 O O . ARG A 1 279 ? -28.670 3.617 19.445 1.00 77.56 279 ARG A O 1
ATOM 2165 N N . SER A 1 280 ? -26.586 4.460 19.475 1.00 71.94 280 SER A N 1
ATOM 2166 C CA . SER A 1 280 ? -26.896 5.668 20.264 1.00 71.94 280 SER A CA 1
ATOM 2167 C C . SER A 1 280 ? -27.000 6.964 19.453 1.00 71.94 280 SER A C 1
ATOM 2169 O O . SER A 1 280 ? -27.373 8.004 19.997 1.00 71.94 280 SER A O 1
ATOM 2171 N N . GLY A 1 281 ? -26.590 6.941 18.182 1.00 72.56 281 GLY A N 1
ATOM 2172 C CA . GLY A 1 281 ? -26.391 8.135 17.360 1.00 72.56 281 GLY A CA 1
ATOM 2173 C C . GLY A 1 281 ? -25.215 9.006 17.818 1.00 72.56 281 GLY A C 1
ATOM 2174 O O . GLY A 1 281 ? -25.017 10.088 17.275 1.00 72.56 281 GLY A O 1
ATOM 2175 N N . ARG A 1 282 ? -24.428 8.565 18.811 1.00 67.25 282 ARG A N 1
ATOM 2176 C CA . ARG A 1 282 ? -23.294 9.304 19.383 1.00 67.25 282 ARG A CA 1
ATOM 2177 C C . ARG A 1 282 ? -21.995 8.502 19.261 1.00 67.25 282 ARG A C 1
ATOM 2179 O O . ARG A 1 282 ? -22.026 7.277 19.384 1.00 67.25 282 ARG A O 1
ATOM 2186 N N . PRO A 1 283 ? -20.853 9.156 18.991 1.00 62.97 283 PRO A N 1
ATOM 2187 C CA . PRO A 1 283 ? -19.561 8.480 18.998 1.00 62.97 283 PRO A CA 1
ATOM 2188 C C . PRO A 1 283 ? -19.170 8.116 20.442 1.00 62.97 283 PRO A C 1
ATOM 2190 O O . PRO A 1 283 ? -19.722 8.669 21.396 1.00 62.97 283 PRO A O 1
ATOM 2193 N N . TYR A 1 284 ? -18.193 7.221 20.627 1.00 59.31 284 TYR A N 1
ATOM 2194 C CA . TYR A 1 284 ? -17.544 7.111 21.936 1.00 59.31 284 TYR A CA 1
ATOM 2195 C C . TYR A 1 284 ? -16.799 8.416 22.239 1.00 59.31 284 TYR A C 1
ATOM 2197 O O . TYR A 1 284 ? -15.888 8.790 21.506 1.00 59.31 284 TYR A O 1
ATOM 2205 N N . HIS A 1 285 ? -17.173 9.095 23.326 1.00 51.81 285 HIS A N 1
ATOM 2206 C CA . HIS A 1 285 ? -16.309 10.083 23.965 1.00 51.81 285 HIS A CA 1
ATOM 2207 C C . HIS A 1 285 ? -15.390 9.341 24.924 1.00 51.81 285 HIS A C 1
ATOM 2209 O O . HIS A 1 285 ? -15.868 8.728 25.878 1.00 51.81 285 HIS A O 1
ATOM 2215 N N . SER A 1 286 ? -14.085 9.366 24.666 1.00 48.47 286 SER A N 1
ATOM 2216 C CA . SER A 1 286 ? -13.125 8.908 25.664 1.00 48.47 286 SER A CA 1
ATOM 2217 C C . SER A 1 286 ? -12.798 10.055 26.614 1.00 48.47 286 SER A C 1
ATOM 2219 O O . SER A 1 286 ? -12.790 11.220 26.227 1.00 48.47 286 SER A O 1
ATOM 2221 N N . VAL A 1 287 ? -12.461 9.726 27.860 1.00 46.78 287 VAL A N 1
ATOM 2222 C CA . VAL A 1 287 ? -11.996 10.706 28.858 1.00 46.78 287 VAL A CA 1
ATOM 2223 C C . VAL A 1 287 ? -10.698 11.403 28.401 1.00 46.78 287 VAL A C 1
ATOM 2225 O O . VAL A 1 287 ? -10.400 12.515 28.828 1.00 46.78 287 VAL A O 1
ATOM 2228 N N . ARG A 1 288 ? -9.937 10.769 27.491 1.00 51.78 288 ARG A N 1
ATOM 2229 C CA . ARG A 1 288 ? -8.665 11.268 26.946 1.00 51.78 288 ARG A CA 1
ATOM 2230 C C . ARG A 1 288 ? -8.831 12.193 25.734 1.00 51.78 288 ARG A C 1
ATOM 2232 O O . ARG A 1 288 ? -7.883 12.898 25.401 1.00 51.78 288 ARG A O 1
ATOM 2239 N N . SER A 1 289 ? -9.999 12.224 25.084 1.00 47.81 289 SER A N 1
ATOM 2240 C CA . SER A 1 289 ? -10.232 13.051 23.897 1.00 47.81 289 SER A CA 1
ATOM 2241 C C . SER A 1 289 ? -11.546 13.824 23.957 1.00 47.81 289 SER A C 1
ATOM 2243 O O . SER A 1 289 ? -12.627 13.249 24.050 1.00 47.81 289 SER A O 1
ATOM 2245 N N . LYS A 1 290 ? -11.448 15.150 23.811 1.00 48.19 290 LYS A N 1
ATOM 2246 C CA . LYS A 1 290 ? -12.596 16.056 23.649 1.00 48.19 290 LYS A CA 1
ATOM 2247 C C . LYS A 1 290 ? -13.080 16.162 22.190 1.00 48.19 290 LYS A C 1
ATOM 2249 O O . LYS A 1 290 ? -13.914 17.016 21.903 1.00 48.19 290 LYS A O 1
ATOM 2254 N N . THR A 1 291 ? -12.543 15.368 21.254 1.00 46.19 291 THR A N 1
ATOM 2255 C CA . THR A 1 291 ? -12.913 15.447 19.828 1.00 46.19 291 THR A CA 1
ATOM 2256 C C . THR A 1 291 ? -14.102 14.540 19.483 1.00 46.19 291 THR A C 1
ATOM 2258 O O . THR A 1 291 ? -14.305 13.477 20.067 1.00 46.19 291 THR A O 1
ATOM 2261 N N . ASN A 1 292 ? -14.913 14.977 18.512 1.00 48.41 292 ASN A N 1
ATOM 2262 C CA . ASN A 1 292 ? -16.163 14.324 18.082 1.00 48.41 292 ASN A CA 1
ATOM 2263 C C . ASN A 1 292 ? -15.971 13.151 17.101 1.00 48.41 292 ASN A C 1
ATOM 2265 O O . ASN A 1 292 ? -16.950 12.618 16.577 1.00 48.41 292 ASN A O 1
ATOM 2269 N N . THR A 1 293 ? -14.737 12.736 16.826 1.00 52.25 293 THR A N 1
ATOM 2270 C CA . THR A 1 293 ? -14.442 11.655 15.879 1.00 52.25 293 THR A CA 1
ATOM 2271 C C . THR A 1 293 ? -14.308 10.344 16.643 1.00 52.25 293 THR A C 1
ATOM 2273 O O . THR A 1 293 ? -13.473 10.239 17.535 1.00 52.25 293 THR A O 1
ATOM 2276 N N . ALA A 1 294 ? -15.151 9.361 16.321 1.00 59.19 294 ALA A N 1
ATOM 2277 C CA . ALA A 1 294 ? -15.228 8.049 16.964 1.00 59.19 294 ALA A CA 1
ATOM 2278 C C . ALA A 1 294 ? -13.922 7.247 16.826 1.00 59.19 294 ALA A C 1
ATOM 2280 O O . ALA A 1 294 ? -13.785 6.368 15.981 1.00 59.19 294 ALA A O 1
ATOM 2281 N N . TRP A 1 295 ? -12.959 7.560 17.675 1.00 75.44 295 TRP A N 1
ATOM 2282 C CA . TRP A 1 295 ? -11.720 6.824 17.865 1.00 75.44 295 TRP A CA 1
ATOM 2283 C C . TRP A 1 295 ? -12.003 5.456 18.512 1.00 75.44 295 TRP A C 1
ATOM 2285 O O . TRP A 1 295 ? -13.165 5.073 18.700 1.00 75.44 295 TRP A O 1
ATOM 2295 N N . ASN A 1 296 ? -10.976 4.655 18.796 1.00 79.62 296 ASN A N 1
ATOM 2296 C CA . ASN A 1 296 ? -11.213 3.398 19.507 1.00 79.62 296 ASN A CA 1
ATOM 2297 C C . ASN A 1 296 ? -11.699 3.663 20.949 1.00 79.62 296 ASN A C 1
ATOM 2299 O O . ASN A 1 296 ? -11.875 4.808 21.369 1.00 79.62 296 ASN A O 1
ATOM 2303 N N . VAL A 1 297 ? -11.930 2.615 21.739 1.00 77.00 297 VAL A N 1
ATOM 2304 C CA . VAL A 1 297 ? -12.522 2.754 23.086 1.00 77.00 297 VAL A CA 1
ATOM 2305 C C . VAL A 1 297 ? -11.700 3.627 24.040 1.00 77.00 297 VAL A C 1
ATOM 2307 O O . VAL A 1 297 ? -12.271 4.263 24.925 1.00 77.00 297 VAL A O 1
ATOM 2310 N N . TYR A 1 298 ? -10.386 3.730 23.840 1.00 74.44 298 TYR A N 1
ATOM 2311 C CA . TYR A 1 298 ? -9.519 4.607 24.633 1.00 74.44 298 TYR A CA 1
ATOM 2312 C C . TYR A 1 298 ? -9.457 6.046 24.099 1.00 74.44 298 TYR A C 1
ATOM 2314 O O . TYR A 1 298 ? -8.837 6.920 24.709 1.00 74.44 298 TYR A O 1
ATOM 2322 N N . GLY A 1 299 ? -10.136 6.327 22.988 1.00 74.50 299 GLY A N 1
ATOM 2323 C CA . GLY A 1 299 ? -10.006 7.567 22.237 1.00 74.50 299 GLY A CA 1
ATOM 2324 C C . GLY A 1 299 ? -8.629 7.694 21.613 1.00 74.50 299 GLY A C 1
ATOM 2325 O O . GLY A 1 299 ? -8.007 8.745 21.711 1.00 74.50 299 GLY A O 1
ATOM 2326 N N . ILE A 1 300 ? -8.142 6.614 21.015 1.00 78.50 300 ILE A N 1
ATOM 2327 C CA . ILE A 1 300 ? -6.951 6.629 20.175 1.00 78.50 300 ILE A CA 1
ATOM 2328 C C . ILE A 1 300 ? -7.406 6.543 18.725 1.00 78.50 300 ILE A C 1
ATOM 2330 O O . ILE A 1 300 ? -8.226 5.693 18.358 1.00 78.50 300 ILE A O 1
ATOM 2334 N N . ASN A 1 301 ? -6.893 7.449 17.896 1.00 82.12 301 ASN A N 1
ATOM 2335 C CA . ASN A 1 301 ? -7.039 7.313 16.457 1.00 82.12 301 ASN A CA 1
ATOM 2336 C C . ASN A 1 301 ? -6.306 6.033 16.031 1.00 82.12 301 ASN A C 1
ATOM 2338 O O . ASN A 1 301 ? -5.113 5.891 16.286 1.00 82.12 301 ASN A O 1
ATOM 2342 N N . ILE A 1 302 ? -7.011 5.111 15.376 1.00 87.31 302 ILE A N 1
ATOM 2343 C CA . ILE A 1 302 ? -6.468 3.806 14.969 1.00 87.31 302 ILE A CA 1
ATOM 2344 C C . ILE A 1 302 ? -5.229 3.953 14.069 1.00 87.31 302 ILE A C 1
ATOM 2346 O O . ILE A 1 302 ? -4.355 3.083 14.063 1.00 87.31 302 ILE A O 1
ATOM 2350 N N . TYR A 1 303 ? -5.113 5.076 13.356 1.00 85.25 303 TYR A N 1
ATOM 2351 C CA . TYR A 1 303 ? -3.972 5.418 12.509 1.00 85.25 303 TYR A CA 1
ATOM 2352 C C . TYR A 1 303 ? -2.940 6.344 13.158 1.00 85.25 303 TYR A C 1
ATOM 2354 O O . TYR A 1 303 ? -2.081 6.886 12.464 1.00 85.25 303 TYR A O 1
ATOM 2362 N N . ASP A 1 304 ? -2.998 6.535 14.474 1.00 82.88 304 ASP A N 1
ATOM 2363 C CA . ASP A 1 304 ? -1.924 7.191 15.207 1.00 82.88 304 ASP A CA 1
ATOM 2364 C C . ASP A 1 304 ? -0.710 6.258 15.307 1.00 82.88 304 ASP A C 1
ATOM 2366 O O . ASP A 1 304 ? -0.732 5.223 15.979 1.00 82.88 304 ASP A O 1
ATOM 2370 N N . THR A 1 305 ? 0.371 6.644 14.631 1.00 81.75 305 THR A N 1
ATOM 2371 C CA . THR A 1 305 ? 1.592 5.840 14.525 1.00 81.75 305 THR A CA 1
ATOM 2372 C C . THR A 1 305 ? 2.317 5.670 15.854 1.00 81.75 305 THR A C 1
ATOM 2374 O O . THR A 1 305 ? 3.050 4.693 16.021 1.00 81.75 305 THR A O 1
ATOM 2377 N N . SER A 1 306 ? 2.063 6.544 16.835 1.00 81.19 306 SER A N 1
ATOM 2378 C CA . SER A 1 306 ? 2.583 6.379 18.197 1.00 81.19 306 SER A CA 1
ATOM 2379 C C . SER A 1 306 ? 2.022 5.133 18.901 1.00 81.19 306 SER A C 1
ATOM 2381 O O . SER A 1 306 ? 2.628 4.642 19.854 1.00 81.19 306 SER A O 1
ATOM 2383 N N . PHE A 1 307 ? 0.923 4.571 18.382 1.00 83.12 307 PHE A N 1
ATOM 2384 C CA . PHE A 1 307 ? 0.272 3.355 18.872 1.00 83.12 307 PHE A CA 1
ATOM 2385 C C . PHE A 1 307 ? 0.315 2.197 17.865 1.00 83.12 307 PHE A C 1
ATOM 2387 O O . PHE A 1 307 ? -0.487 1.272 17.956 1.00 83.12 307 PHE A O 1
ATOM 2394 N N . TRP A 1 308 ? 1.228 2.219 16.893 1.00 84.88 308 TRP A N 1
ATOM 2395 C CA . TRP A 1 308 ? 1.404 1.113 15.940 1.00 84.88 308 TRP A CA 1
ATOM 2396 C C . TRP A 1 308 ? 2.518 0.142 16.309 1.00 84.88 308 TRP A C 1
ATOM 2398 O O . TRP A 1 308 ? 2.520 -0.995 15.843 1.00 84.88 308 TRP A O 1
ATOM 2408 N N . PHE A 1 309 ? 3.461 0.566 17.147 1.00 83.00 309 PHE A N 1
ATOM 2409 C CA . PHE A 1 309 ? 4.618 -0.240 17.521 1.00 83.00 309 PHE A CA 1
ATOM 2410 C C . PHE A 1 309 ? 4.820 -0.261 19.039 1.00 83.00 309 PHE A C 1
ATOM 2412 O O . PHE A 1 309 ? 4.375 0.627 19.766 1.00 83.00 309 PHE A O 1
ATOM 2419 N N . GLY A 1 310 ? 5.519 -1.289 19.521 1.00 80.75 310 GLY A N 1
ATOM 2420 C CA . GLY A 1 310 ? 5.826 -1.464 20.940 1.00 80.75 310 GLY A CA 1
ATOM 2421 C C . GLY A 1 310 ? 4.663 -2.013 21.773 1.00 80.75 310 GLY A C 1
ATOM 2422 O O . GLY A 1 310 ? 3.589 -2.330 21.266 1.00 80.75 310 GLY A O 1
ATOM 2423 N N . ALA A 1 311 ? 4.893 -2.138 23.083 1.00 73.56 311 ALA A N 1
ATOM 2424 C CA . ALA A 1 311 ? 3.972 -2.814 24.002 1.00 73.56 311 ALA A CA 1
ATOM 2425 C C . ALA A 1 311 ? 2.570 -2.178 24.055 1.00 73.56 311 ALA A C 1
ATOM 2427 O O . ALA A 1 311 ? 1.582 -2.888 24.219 1.00 73.56 311 ALA A O 1
ATOM 2428 N N . LYS A 1 312 ? 2.473 -0.855 23.865 1.00 70.38 312 LYS A N 1
ATOM 2429 C CA . LYS A 1 312 ? 1.194 -0.130 23.873 1.00 70.38 312 LYS A CA 1
ATOM 2430 C C . LYS A 1 312 ? 0.317 -0.438 22.663 1.00 70.38 312 LYS A C 1
ATOM 2432 O O . LYS A 1 312 ? -0.897 -0.353 22.777 1.00 70.38 312 LYS A O 1
ATOM 2437 N N . ALA A 1 313 ? 0.897 -0.813 21.523 1.00 78.25 313 ALA A N 1
ATOM 2438 C CA . ALA A 1 313 ? 0.133 -1.021 20.296 1.00 78.25 313 ALA A CA 1
ATOM 2439 C C . ALA A 1 313 ? -0.860 -2.185 20.423 1.00 78.25 313 ALA A C 1
ATOM 2441 O O . ALA A 1 313 ? -2.028 -2.045 20.079 1.00 78.25 313 ALA A O 1
ATOM 2442 N N . ALA A 1 314 ? -0.421 -3.314 20.991 1.00 76.00 314 ALA A N 1
ATOM 2443 C CA . ALA A 1 314 ? -1.253 -4.516 21.111 1.00 76.00 314 ALA A CA 1
ATOM 2444 C C . ALA A 1 314 ? -2.418 -4.367 22.078 1.00 76.00 314 ALA A C 1
ATOM 2446 O O . ALA A 1 314 ? -3.385 -5.120 22.016 1.00 76.00 314 ALA A O 1
ATOM 2447 N N . GLU A 1 315 ? -2.316 -3.397 22.968 1.00 76.69 315 GLU A N 1
ATOM 2448 C CA . GLU A 1 315 ? -3.267 -3.223 24.035 1.00 76.69 315 GLU A CA 1
ATOM 2449 C C . GLU A 1 315 ? -4.166 -2.011 23.841 1.00 76.69 315 GLU A C 1
ATOM 2451 O O . GLU A 1 315 ? -5.379 -2.100 24.011 1.00 76.69 315 GLU A O 1
ATOM 2456 N N . GLU A 1 316 ? -3.571 -0.876 23.494 1.00 80.25 316 GLU A N 1
ATOM 2457 C CA . GLU A 1 316 ? -4.286 0.384 23.377 1.00 80.25 316 GLU A CA 1
ATOM 2458 C C . GLU A 1 316 ? -4.790 0.627 21.951 1.00 80.25 316 GLU A C 1
ATOM 2460 O O . GLU A 1 316 ? -5.677 1.454 21.778 1.00 80.25 316 GLU A O 1
ATOM 2465 N N . ASN A 1 317 ? -4.269 -0.079 20.939 1.00 88.12 317 ASN A N 1
ATOM 2466 C CA . ASN A 1 317 ? -4.713 0.017 19.543 1.00 88.12 317 ASN A CA 1
ATOM 2467 C C . ASN A 1 317 ? -4.665 -1.343 18.804 1.00 88.12 317 ASN A C 1
ATOM 2469 O O . ASN A 1 317 ? -4.033 -1.471 17.744 1.00 88.12 317 ASN A O 1
ATOM 2473 N N . PRO A 1 318 ? -5.323 -2.388 19.345 1.00 90.25 318 PRO A N 1
ATOM 2474 C CA . PRO A 1 318 ? -5.344 -3.704 18.712 1.00 90.25 318 PRO A CA 1
ATOM 2475 C C . PRO A 1 318 ? -6.008 -3.677 17.324 1.00 90.25 318 PRO A C 1
ATOM 2477 O O . PRO A 1 318 ? -5.675 -4.493 16.458 1.00 90.25 318 PRO A O 1
ATOM 2480 N N . GLU A 1 319 ? -6.900 -2.714 17.069 1.00 92.44 319 GLU A N 1
ATOM 2481 C CA . GLU A 1 319 ? -7.482 -2.483 15.750 1.00 92.44 319 GLU A CA 1
ATOM 2482 C C . GLU A 1 319 ? -6.412 -2.105 14.717 1.00 92.44 319 GLU A C 1
ATOM 2484 O O . GLU A 1 319 ? -6.325 -2.731 13.657 1.00 92.44 319 GLU A O 1
ATOM 2489 N N . GLY A 1 320 ? -5.557 -1.129 15.044 1.00 92.19 320 GLY A N 1
ATOM 2490 C CA . GLY A 1 320 ? -4.480 -0.668 14.167 1.00 92.19 320 GLY A CA 1
ATOM 2491 C C . GLY A 1 320 ? -3.471 -1.773 13.878 1.00 92.19 320 GLY A C 1
ATOM 2492 O O . GLY A 1 320 ? -3.130 -2.008 12.717 1.00 92.19 320 GLY A O 1
ATOM 2493 N N . LEU A 1 321 ? -3.068 -2.530 14.907 1.00 92.12 321 LEU A N 1
ATOM 2494 C CA . LEU A 1 321 ? -2.201 -3.696 14.719 1.00 92.12 321 LEU A CA 1
ATOM 2495 C C . LEU A 1 321 ? -2.810 -4.752 13.801 1.00 92.12 321 LEU A C 1
ATOM 2497 O O . LEU A 1 321 ? -2.086 -5.368 13.022 1.00 92.12 321 LEU A O 1
ATOM 2501 N N . THR A 1 322 ? -4.124 -4.964 13.868 1.00 94.56 322 THR A N 1
ATOM 2502 C CA . THR A 1 322 ? -4.794 -5.943 13.006 1.00 94.56 322 THR A CA 1
ATOM 2503 C C . THR A 1 322 ? -4.671 -5.551 11.532 1.00 94.56 322 THR A C 1
ATOM 2505 O O . THR A 1 322 ? -4.364 -6.400 10.695 1.00 94.56 322 THR A O 1
ATOM 2508 N N . ILE A 1 323 ? -4.848 -4.265 11.212 1.00 94.88 323 ILE A N 1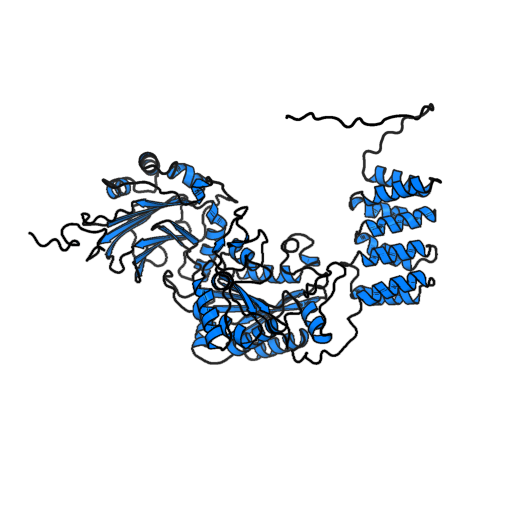
ATOM 2509 C CA . ILE A 1 323 ? -4.689 -3.738 9.847 1.00 94.88 323 ILE A CA 1
ATOM 2510 C C . ILE A 1 323 ? -3.238 -3.894 9.384 1.00 94.88 323 ILE A C 1
ATOM 2512 O O . ILE A 1 323 ? -2.990 -4.394 8.286 1.00 94.88 323 ILE A O 1
ATOM 2516 N N . LEU A 1 324 ? -2.272 -3.523 10.232 1.00 94.00 324 LEU A N 1
ATOM 2517 C CA . LEU A 1 324 ? -0.847 -3.665 9.924 1.00 94.00 324 LEU A CA 1
ATOM 2518 C C . LEU A 1 324 ? -0.443 -5.127 9.719 1.00 94.00 324 LEU A C 1
ATOM 2520 O O . LEU A 1 324 ? 0.325 -5.416 8.808 1.00 94.00 324 LEU A O 1
ATOM 2524 N N . GLY A 1 325 ? -0.990 -6.051 10.511 1.00 95.12 325 GLY A N 1
ATOM 2525 C CA . GLY A 1 325 ? -0.752 -7.486 10.364 1.00 95.12 325 GLY A CA 1
ATOM 2526 C C . GLY A 1 325 ? -1.281 -8.041 9.041 1.00 95.12 325 GLY A C 1
ATOM 2527 O O . GLY A 1 325 ? -0.606 -8.842 8.400 1.00 95.12 325 GLY A O 1
ATOM 2528 N N . VAL A 1 326 ? -2.454 -7.586 8.584 1.00 97.56 326 VAL A N 1
ATOM 2529 C CA . VAL A 1 326 ? -2.959 -7.917 7.238 1.00 97.56 326 VAL A CA 1
ATOM 2530 C C . VAL A 1 326 ? -2.048 -7.317 6.164 1.00 97.56 326 VAL A C 1
ATOM 2532 O O . VAL A 1 326 ? -1.668 -8.008 5.221 1.00 97.56 326 VAL A O 1
ATOM 2535 N N . ALA A 1 327 ? -1.644 -6.056 6.302 1.00 96.38 327 ALA A N 1
ATOM 2536 C CA . ALA A 1 327 ? -0.760 -5.420 5.331 1.00 96.38 327 ALA A CA 1
ATOM 2537 C C . ALA A 1 327 ? 0.622 -6.099 5.240 1.00 96.38 327 ALA A C 1
ATOM 2539 O O . ALA A 1 327 ? 1.145 -6.244 4.138 1.00 96.38 327 ALA A O 1
ATOM 2540 N N . GLU A 1 328 ? 1.186 -6.541 6.368 1.00 95.94 328 GLU A N 1
ATOM 2541 C CA . GLU A 1 328 ? 2.448 -7.296 6.441 1.00 95.94 328 GLU A CA 1
ATOM 2542 C C . GLU A 1 328 ? 2.327 -8.696 5.836 1.00 95.94 328 GLU A C 1
ATOM 2544 O O . GLU A 1 328 ? 3.246 -9.157 5.172 1.00 95.94 328 GLU A O 1
ATOM 2549 N N . GLU A 1 329 ? 1.196 -9.381 6.008 1.00 97.19 329 GLU A N 1
ATOM 2550 C CA . GLU A 1 329 ? 0.995 -10.691 5.379 1.00 97.19 329 GLU A CA 1
ATOM 2551 C C . GLU A 1 329 ? 0.909 -10.574 3.850 1.00 97.19 329 GLU A C 1
ATOM 2553 O O . GLU A 1 329 ? 1.547 -11.334 3.117 1.00 97.19 329 GLU A O 1
ATOM 2558 N N . TYR A 1 330 ? 0.137 -9.605 3.353 1.00 97.62 330 TYR A N 1
ATOM 2559 C CA . TYR A 1 330 ? -0.262 -9.572 1.945 1.00 97.62 330 TYR A CA 1
ATOM 2560 C C . TYR A 1 330 ? 0.550 -8.623 1.059 1.00 97.62 330 TYR A C 1
ATOM 2562 O O . TYR A 1 330 ? 0.580 -8.829 -0.154 1.00 97.62 330 TYR A O 1
ATOM 2570 N N . HIS A 1 331 ? 1.220 -7.611 1.620 1.00 97.06 331 HIS A N 1
ATOM 2571 C CA . HIS A 1 331 ? 2.015 -6.627 0.872 1.00 97.06 331 HIS A CA 1
ATOM 2572 C C . HIS A 1 331 ? 1.251 -6.011 -0.326 1.00 97.06 331 HIS A C 1
ATOM 2574 O O . HIS A 1 331 ? 1.678 -6.178 -1.475 1.00 97.06 331 HIS A O 1
ATOM 2580 N N . PRO A 1 332 ? 0.098 -5.350 -0.109 1.00 97.75 332 PRO A N 1
ATOM 2581 C CA . PRO A 1 332 ? -0.813 -4.965 -1.189 1.00 97.75 332 PRO A CA 1
ATOM 2582 C C . PRO A 1 332 ? -0.137 -4.174 -2.331 1.00 97.75 332 PRO A C 1
ATOM 2584 O O . PRO A 1 332 ? 0.811 -3.408 -2.144 1.00 97.75 332 PRO A O 1
ATOM 2587 N N . ASP A 1 333 ? -0.619 -4.356 -3.563 1.00 98.06 333 ASP A N 1
ATOM 2588 C CA . ASP A 1 333 ? -0.224 -3.504 -4.695 1.00 98.06 333 ASP A CA 1
ATOM 2589 C C . ASP A 1 333 ? -0.925 -2.155 -4.649 1.00 98.06 333 ASP A C 1
ATOM 2591 O O . ASP A 1 333 ? -0.298 -1.130 -4.919 1.00 98.06 333 ASP A O 1
ATOM 2595 N N . ALA A 1 334 ? -2.202 -2.172 -4.273 1.00 97.50 334 ALA A N 1
ATOM 2596 C CA . ALA A 1 334 ? -3.014 -0.991 -4.063 1.00 97.50 334 ALA A CA 1
ATOM 2597 C C . ALA A 1 334 ? -3.784 -1.089 -2.744 1.00 97.50 334 ALA A C 1
ATOM 2599 O O . ALA A 1 334 ? -4.072 -2.178 -2.252 1.00 97.50 334 ALA A O 1
ATOM 2600 N N . SER A 1 335 ? -4.134 0.053 -2.173 1.00 96.31 335 SER A N 1
ATOM 2601 C CA . SER A 1 335 ? -4.985 0.127 -0.993 1.00 96.31 335 SER A CA 1
ATOM 2602 C C . SER A 1 335 ? -5.918 1.315 -1.112 1.00 96.31 335 SER A C 1
ATOM 2604 O O . SER A 1 335 ? -5.502 2.364 -1.596 1.00 96.31 335 SER A O 1
ATOM 2606 N N . MET A 1 336 ? -7.151 1.169 -0.643 1.00 94.88 336 MET A N 1
ATOM 2607 C CA . MET A 1 336 ? -8.103 2.265 -0.538 1.00 94.88 336 MET A CA 1
ATOM 2608 C C . MET A 1 336 ? -8.717 2.273 0.860 1.00 94.88 336 MET A C 1
ATOM 2610 O O . MET A 1 336 ? -9.372 1.303 1.241 1.00 94.88 336 MET A O 1
ATOM 2614 N N . ASP A 1 337 ? -8.476 3.338 1.623 1.00 93.69 337 ASP A N 1
ATOM 2615 C CA . ASP A 1 337 ? -9.153 3.567 2.900 1.00 93.69 337 ASP A CA 1
ATOM 2616 C C . ASP A 1 337 ? -10.317 4.541 2.715 1.00 93.69 337 ASP A C 1
ATOM 2618 O O . ASP A 1 337 ? -10.181 5.583 2.065 1.00 93.69 337 ASP A O 1
ATOM 2622 N N . ILE A 1 338 ? -11.473 4.164 3.253 1.00 93.06 338 ILE A N 1
ATOM 2623 C CA . ILE A 1 338 ? -12.710 4.918 3.110 1.00 93.06 338 ILE A CA 1
ATOM 2624 C C . ILE A 1 338 ? -12.965 5.709 4.390 1.00 93.06 338 ILE A C 1
ATOM 2626 O O . ILE A 1 338 ? -13.316 5.137 5.425 1.00 93.06 338 ILE A O 1
ATOM 2630 N N . HIS A 1 339 ? -12.838 7.028 4.269 1.00 90.31 339 HIS A N 1
ATOM 2631 C CA . HIS A 1 339 ? -13.457 8.000 5.154 1.00 90.31 339 HIS A CA 1
ATOM 2632 C C . HIS A 1 339 ? -14.862 8.310 4.646 1.00 90.31 339 HIS A C 1
ATOM 2634 O O . HIS A 1 339 ? -15.100 8.418 3.437 1.00 90.31 339 HIS A O 1
ATOM 2640 N N . ALA A 1 340 ? -15.815 8.435 5.560 1.00 89.19 340 ALA A N 1
ATOM 2641 C CA . ALA A 1 340 ? -17.191 8.677 5.167 1.00 89.19 340 ALA A CA 1
ATOM 2642 C C . ALA A 1 340 ? -18.002 9.395 6.240 1.00 89.19 340 ALA A C 1
ATOM 2644 O O . ALA A 1 340 ? -17.607 9.508 7.396 1.00 89.19 340 ALA A O 1
ATOM 2645 N N . THR A 1 341 ? -19.192 9.842 5.865 1.00 86.44 341 THR A N 1
ATOM 2646 C CA . THR A 1 341 ? -20.153 10.393 6.821 1.00 86.44 341 THR A CA 1
ATOM 2647 C C . THR A 1 341 ? -21.019 9.295 7.454 1.00 86.44 341 THR A C 1
ATOM 2649 O O . THR A 1 341 ? -20.861 8.094 7.219 1.00 86.44 341 THR A O 1
ATOM 2652 N N . GLN A 1 342 ? -21.937 9.717 8.312 1.00 83.06 342 GLN A N 1
ATOM 2653 C CA . GLN A 1 342 ? -22.980 8.879 8.901 1.00 83.06 342 GLN A CA 1
ATOM 2654 C C . GLN A 1 342 ? -24.237 8.889 8.030 1.00 83.06 342 GLN A C 1
ATOM 2656 O O . GLN A 1 342 ? -24.445 9.802 7.229 1.00 83.06 342 GLN A O 1
ATOM 2661 N N . ARG A 1 343 ? -25.137 7.926 8.223 1.00 79.81 343 ARG A N 1
ATOM 2662 C CA . ARG A 1 343 ? -26.404 7.922 7.486 1.00 79.81 343 ARG A CA 1
ATOM 2663 C C . ARG A 1 343 ? -27.190 9.221 7.727 1.00 79.81 343 ARG A C 1
ATOM 2665 O O . ARG A 1 343 ? -27.370 9.649 8.865 1.00 79.81 343 ARG A O 1
ATOM 2672 N N . GLY A 1 344 ? -27.658 9.841 6.642 1.00 80.06 344 GLY A N 1
ATOM 2673 C CA . GLY A 1 344 ? -28.342 11.142 6.668 1.00 80.06 344 GLY A CA 1
ATOM 2674 C C . GLY A 1 344 ? -27.404 12.355 6.729 1.00 80.06 344 GLY A C 1
ATOM 2675 O O . GLY A 1 344 ? -27.878 13.486 6.674 1.00 80.06 344 GLY A O 1
ATOM 2676 N N . GLY A 1 345 ? -26.091 12.136 6.831 1.00 83.31 345 GLY A N 1
ATOM 2677 C CA . GLY A 1 345 ? -25.078 13.165 6.641 1.00 83.31 345 GLY A CA 1
ATOM 2678 C C . GLY A 1 345 ? -24.721 13.354 5.168 1.00 83.31 345 GLY A C 1
ATOM 2679 O O . GLY A 1 345 ? -25.022 12.519 4.319 1.00 83.31 345 GLY A O 1
ATOM 2680 N N . THR A 1 346 ? -24.048 14.462 4.883 1.00 87.19 346 THR A N 1
ATOM 2681 C CA . THR A 1 346 ? -23.413 14.738 3.592 1.00 87.19 346 THR A CA 1
ATOM 2682 C C . THR A 1 346 ? -22.002 15.256 3.838 1.00 87.19 346 THR A C 1
ATOM 2684 O O . THR A 1 346 ? -21.688 15.693 4.950 1.00 87.19 346 THR A O 1
ATOM 2687 N N . MET A 1 347 ? -21.147 15.174 2.828 1.00 88.31 347 MET A N 1
ATOM 2688 C CA . MET A 1 347 ? -19.801 15.730 2.839 1.00 88.31 347 MET A CA 1
ATOM 2689 C C . MET A 1 347 ? -19.296 15.920 1.406 1.00 88.31 347 MET A C 1
ATOM 2691 O O . MET A 1 347 ? -19.798 15.256 0.500 1.00 88.31 347 MET A O 1
ATOM 2695 N N . PRO A 1 348 ? -18.290 16.779 1.204 1.00 88.94 348 PRO A N 1
ATOM 2696 C CA . PRO A 1 348 ? -17.537 16.814 -0.039 1.00 88.94 348 PRO A CA 1
ATOM 2697 C C . PRO A 1 348 ? -16.874 15.473 -0.374 1.00 88.94 348 PRO A C 1
ATOM 2699 O O . PRO A 1 348 ? -16.060 14.961 0.402 1.00 88.94 348 PRO A O 1
ATOM 2702 N N . ASP A 1 349 ? -17.209 14.919 -1.537 1.00 91.25 349 ASP A N 1
ATOM 2703 C CA . ASP A 1 349 ? -16.637 13.676 -2.044 1.00 91.25 349 ASP A CA 1
ATOM 2704 C C . ASP A 1 349 ? -15.270 13.938 -2.700 1.00 91.25 349 ASP A C 1
ATOM 2706 O O . ASP A 1 349 ? -15.146 14.732 -3.633 1.00 91.25 349 ASP A O 1
ATOM 2710 N N . SER A 1 350 ? -14.228 13.237 -2.245 1.00 90.06 350 SER A N 1
ATOM 2711 C CA . SER A 1 350 ? -12.880 13.359 -2.819 1.00 90.06 350 SER A CA 1
ATOM 2712 C C . SER A 1 350 ? -12.136 12.024 -2.857 1.00 90.06 350 SER A C 1
ATOM 2714 O O . SER A 1 350 ? -12.455 11.085 -2.124 1.00 90.06 350 SER A O 1
ATOM 2716 N N . THR A 1 351 ? -11.135 11.923 -3.732 1.00 91.38 351 THR A N 1
ATOM 2717 C CA . THR A 1 351 ? -10.248 10.756 -3.849 1.00 91.38 351 THR A CA 1
ATOM 2718 C C . THR A 1 351 ? -8.797 11.214 -3.844 1.00 91.38 351 THR A C 1
ATOM 2720 O O . THR A 1 351 ? -8.453 12.221 -4.458 1.00 91.38 351 THR A O 1
ATOM 2723 N N . GLY A 1 352 ? -7.922 10.460 -3.178 1.00 86.12 352 GLY A N 1
ATOM 2724 C CA . GLY A 1 352 ? -6.513 10.818 -3.038 1.00 86.12 352 GLY A CA 1
ATOM 2725 C C . GLY A 1 352 ? -6.302 12.074 -2.194 1.00 86.12 352 GLY A C 1
ATOM 2726 O O . GLY A 1 352 ? -5.349 12.805 -2.451 1.00 86.12 352 GLY A O 1
ATOM 2727 N N . PHE A 1 353 ? -7.204 12.336 -1.244 1.00 83.56 353 PHE A N 1
ATOM 2728 C CA . PHE A 1 353 ? -7.162 13.457 -0.312 1.00 83.56 353 PHE A CA 1
ATOM 2729 C C . PHE A 1 353 ? -8.011 13.142 0.933 1.00 83.56 353 PHE A C 1
ATOM 2731 O O . PHE A 1 353 ? -8.978 12.390 0.837 1.00 83.56 353 PHE A O 1
ATOM 2738 N N . SER A 1 354 ? -7.658 13.721 2.085 1.00 79.00 354 SER A N 1
ATOM 2739 C CA . SER A 1 354 ? -8.524 13.793 3.268 1.00 79.00 354 SER A CA 1
ATOM 2740 C C . SER A 1 354 ? -8.478 15.191 3.881 1.00 79.00 354 SER A C 1
ATOM 2742 O O . SER A 1 354 ? -7.419 15.822 3.926 1.00 79.00 354 SER A O 1
ATOM 2744 N N . TRP A 1 355 ? -9.605 15.662 4.421 1.00 74.44 355 TRP A N 1
ATOM 2745 C CA . TRP A 1 355 ? -9.706 16.986 5.055 1.00 74.44 355 TRP A CA 1
ATOM 2746 C C . TRP A 1 355 ? -8.851 17.123 6.321 1.00 74.44 355 TRP A C 1
ATOM 2748 O O . TRP A 1 355 ? -8.463 18.230 6.696 1.00 74.44 355 TRP A O 1
ATOM 2758 N N . GLY A 1 356 ? -8.545 15.999 6.975 1.00 68.69 356 GLY A N 1
ATOM 2759 C CA . GLY A 1 356 ? -7.670 15.938 8.146 1.00 68.69 356 GLY A CA 1
ATOM 2760 C C . GLY A 1 356 ? -6.220 15.550 7.837 1.00 68.69 356 GLY A C 1
ATOM 2761 O O . GLY A 1 356 ? -5.381 15.612 8.741 1.00 68.69 356 GLY A O 1
ATOM 2762 N N . ASP A 1 357 ? -5.912 15.134 6.602 1.00 69.38 357 ASP A N 1
ATOM 2763 C CA . ASP A 1 357 ? -4.574 14.694 6.197 1.00 69.38 357 ASP A CA 1
ATOM 2764 C C . ASP A 1 357 ? -4.239 15.004 4.726 1.00 69.38 357 ASP A C 1
ATOM 2766 O O . ASP A 1 357 ? -4.624 14.298 3.792 1.00 69.38 357 ASP A O 1
ATOM 2770 N N . PHE A 1 358 ? -3.390 16.015 4.538 1.00 71.00 358 PHE A N 1
ATOM 2771 C CA . PHE A 1 358 ? -2.873 16.443 3.236 1.00 71.00 358 PHE A CA 1
ATOM 2772 C C . PHE A 1 358 ? -1.786 15.513 2.657 1.00 71.00 358 PHE A C 1
ATOM 2774 O O . PHE A 1 358 ? -1.303 15.730 1.537 1.00 71.00 358 PHE A O 1
ATOM 2781 N N . ASN A 1 359 ? -1.388 14.469 3.393 1.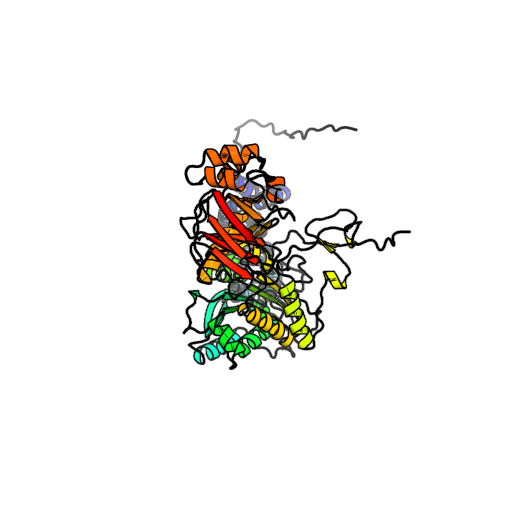00 72.50 359 ASN A N 1
ATOM 2782 C CA . ASN A 1 359 ? -0.401 13.485 2.946 1.00 72.50 359 ASN A CA 1
ATOM 2783 C C . ASN A 1 359 ? -1.030 12.319 2.181 1.00 72.50 359 ASN A C 1
ATOM 2785 O O . ASN A 1 359 ? -0.305 11.560 1.538 1.00 72.50 359 ASN A O 1
ATOM 2789 N N . ALA A 1 360 ? -2.359 12.195 2.203 1.00 70.44 360 ALA A N 1
ATOM 2790 C CA . ALA A 1 360 ? -3.117 11.073 1.661 1.00 70.44 360 ALA A CA 1
ATOM 2791 C C . ALA A 1 360 ? -3.216 11.047 0.120 1.00 70.44 360 ALA A C 1
ATOM 2793 O O . ALA A 1 360 ? -4.292 10.864 -0.442 1.00 70.44 360 ALA A O 1
ATOM 2794 N N . HIS A 1 361 ? -2.094 11.225 -0.580 1.00 76.31 361 HIS A N 1
ATOM 2795 C CA . HIS A 1 361 ? -2.029 11.244 -2.040 1.00 76.31 361 HIS A CA 1
ATOM 2796 C C . HIS A 1 361 ? -1.140 10.127 -2.583 1.00 76.31 361 HIS A C 1
ATOM 2798 O O . HIS A 1 361 ? -0.101 9.799 -2.014 1.00 76.31 361 HIS A O 1
ATOM 2804 N N . SER A 1 362 ? -1.513 9.609 -3.751 1.00 83.56 362 SER A N 1
ATOM 2805 C CA . SER A 1 362 ? -0.740 8.602 -4.474 1.00 83.56 362 SER A CA 1
ATOM 2806 C C . SER A 1 362 ? 0.285 9.236 -5.416 1.00 83.56 362 SER A C 1
ATOM 2808 O O . SER A 1 362 ? 0.053 10.305 -5.983 1.00 83.56 362 SER A O 1
ATOM 2810 N N . PHE A 1 363 ? 1.391 8.529 -5.659 1.00 85.12 363 PHE A N 1
ATOM 2811 C CA . PHE A 1 363 ? 2.358 8.875 -6.705 1.00 85.12 363 PHE A CA 1
ATOM 2812 C C . PHE A 1 363 ? 1.820 8.640 -8.133 1.00 85.12 363 PHE A C 1
ATOM 2814 O O . PHE A 1 363 ? 2.487 8.993 -9.103 1.00 85.12 363 PHE A O 1
ATOM 2821 N N . GLN A 1 364 ? 0.611 8.075 -8.275 1.00 90.56 364 GLN A N 1
ATOM 2822 C CA . GLN A 1 364 ? -0.124 7.933 -9.538 1.00 90.56 364 GLN A CA 1
ATOM 2823 C C . GLN A 1 364 ? -1.409 8.788 -9.532 1.00 90.56 364 GLN A C 1
ATOM 2825 O O . GLN A 1 364 ? -2.506 8.251 -9.337 1.00 90.56 364 GLN A O 1
ATOM 2830 N N . PRO A 1 365 ? -1.321 10.112 -9.766 1.00 88.56 365 PRO A N 1
ATOM 2831 C CA . PRO A 1 365 ? -2.487 11.002 -9.744 1.00 88.56 365 PRO A CA 1
ATOM 2832 C C . PRO A 1 365 ? -3.499 10.717 -10.865 1.00 88.56 365 PRO A C 1
ATOM 2834 O O . PRO A 1 365 ? -4.678 11.011 -10.714 1.00 88.56 365 PRO A O 1
ATOM 2837 N N . LEU A 1 366 ? -3.084 10.087 -11.969 1.00 91.94 366 LEU A N 1
ATOM 2838 C CA . LEU A 1 366 ? -4.006 9.706 -13.046 1.00 91.94 366 LEU A CA 1
ATOM 2839 C C . LEU A 1 366 ? -5.005 8.624 -12.613 1.00 91.94 366 LEU A C 1
ATOM 2841 O O . LEU A 1 366 ? -6.136 8.628 -13.077 1.00 91.94 366 LEU A O 1
ATOM 2845 N N . ILE A 1 367 ? -4.625 7.725 -11.697 1.00 94.56 367 ILE A N 1
ATOM 2846 C CA . ILE A 1 367 ? -5.567 6.738 -11.144 1.00 94.56 367 ILE A CA 1
ATOM 2847 C C . ILE A 1 367 ? -6.607 7.428 -10.259 1.00 94.56 367 ILE A C 1
ATOM 2849 O O . ILE A 1 367 ? -7.779 7.063 -10.291 1.00 94.56 367 ILE A O 1
ATOM 2853 N N . VAL A 1 368 ? -6.186 8.440 -9.492 1.00 93.38 368 VAL A N 1
ATOM 2854 C CA . VAL A 1 368 ? -7.102 9.279 -8.705 1.00 93.38 368 VAL A CA 1
ATOM 2855 C C . VAL A 1 368 ? -8.130 9.937 -9.621 1.00 93.38 368 VAL A C 1
ATOM 2857 O O . VAL A 1 368 ? -9.322 9.870 -9.343 1.00 93.38 368 VAL A O 1
ATOM 2860 N N . GLU A 1 369 ? -7.680 10.491 -10.745 1.00 94.62 369 GLU A N 1
ATOM 2861 C CA . GLU A 1 369 ? -8.567 11.111 -11.728 1.00 94.62 369 GLU A CA 1
ATOM 2862 C C . GLU A 1 369 ? -9.533 10.104 -12.375 1.00 94.62 369 GLU A C 1
ATOM 2864 O O . GLU A 1 369 ? -10.718 10.390 -12.505 1.00 94.62 369 GLU A O 1
ATOM 2869 N N . GLU A 1 370 ? -9.080 8.894 -12.713 1.00 96.62 370 GLU A N 1
ATOM 2870 C CA . GLU A 1 370 ? -9.960 7.835 -13.230 1.00 96.62 370 GLU A CA 1
ATOM 2871 C C . GLU A 1 370 ? -11.048 7.433 -12.220 1.00 96.62 370 GLU A C 1
ATOM 2873 O O . GLU A 1 370 ? -12.209 7.250 -12.590 1.00 96.62 370 GLU A O 1
ATOM 2878 N N . MET A 1 371 ? -10.698 7.332 -10.933 1.00 96.81 371 MET A N 1
ATOM 2879 C CA . MET A 1 371 ? -11.673 7.086 -9.867 1.00 96.81 371 MET A CA 1
ATOM 2880 C C . MET A 1 371 ? -12.655 8.256 -9.710 1.00 96.81 371 MET A C 1
ATOM 2882 O O . MET A 1 371 ? -13.858 8.021 -9.596 1.00 96.81 371 MET A O 1
ATOM 2886 N N . ASN A 1 372 ? -12.175 9.503 -9.756 1.00 95.31 372 ASN A N 1
ATOM 2887 C CA . ASN A 1 372 ? -13.027 10.694 -9.712 1.00 95.31 372 ASN A CA 1
ATOM 2888 C C . ASN A 1 372 ? -14.027 10.719 -10.872 1.00 95.31 372 ASN A C 1
ATOM 2890 O O . ASN A 1 372 ? -15.218 10.894 -10.638 1.00 95.31 372 ASN A O 1
ATOM 2894 N N . ARG A 1 373 ? -13.591 10.425 -12.101 1.00 96.81 373 ARG A N 1
ATOM 2895 C CA . ARG A 1 373 ? -14.482 10.321 -13.270 1.00 96.81 373 ARG A CA 1
ATOM 2896 C C . ARG A 1 373 ? -15.528 9.222 -13.119 1.00 96.81 373 ARG A C 1
ATOM 2898 O O . ARG A 1 373 ? -16.674 9.398 -13.527 1.00 96.81 373 ARG A O 1
ATOM 2905 N N . ALA A 1 374 ? -15.156 8.078 -12.540 1.00 97.19 374 ALA A N 1
ATOM 2906 C CA . ALA A 1 374 ? -16.105 6.998 -12.271 1.00 97.19 374 ALA A CA 1
ATOM 2907 C C . ALA A 1 374 ? -17.197 7.437 -11.283 1.00 97.19 374 ALA A C 1
ATOM 2909 O O . ALA A 1 374 ? -18.363 7.082 -11.452 1.00 97.19 374 ALA A O 1
ATOM 2910 N N . MET A 1 375 ? -16.826 8.236 -10.284 1.00 95.06 375 MET A N 1
ATOM 2911 C CA . MET A 1 375 ? -17.754 8.840 -9.335 1.00 95.06 375 MET A CA 1
ATOM 2912 C C . MET A 1 375 ? -18.632 9.929 -9.973 1.00 95.06 375 MET A C 1
ATOM 2914 O O . MET A 1 375 ? -19.844 9.917 -9.770 1.00 95.06 375 MET A O 1
ATOM 2918 N N . GLU A 1 376 ? -18.055 10.810 -10.793 1.00 95.69 376 GLU A N 1
ATOM 2919 C CA . GLU A 1 376 ? -18.783 11.835 -11.561 1.00 95.69 376 GLU A CA 1
ATOM 2920 C C . GLU A 1 376 ? -19.823 11.205 -12.483 1.00 95.69 376 GLU A C 1
ATOM 2922 O O . GLU A 1 376 ? -20.989 11.600 -12.484 1.00 95.69 376 GLU A O 1
ATOM 2927 N N . LYS A 1 377 ? -19.450 10.130 -13.183 1.00 97.31 377 LYS A N 1
ATOM 2928 C CA . LYS A 1 377 ? -20.377 9.344 -14.004 1.00 97.31 377 LYS A CA 1
ATOM 2929 C C . LYS A 1 377 ? -21.501 8.697 -13.185 1.00 97.31 377 LYS A C 1
ATOM 2931 O O . LYS A 1 377 ? -22.570 8.434 -13.731 1.00 97.31 377 LYS A O 1
ATOM 2936 N N . ALA A 1 378 ? -21.274 8.428 -11.901 1.00 94.62 378 ALA A N 1
ATOM 2937 C CA . ALA A 1 378 ? -22.293 7.912 -10.991 1.00 94.62 378 ALA A CA 1
ATOM 2938 C C . ALA A 1 378 ? -23.213 9.010 -10.417 1.00 94.62 378 ALA A C 1
ATOM 2940 O O . ALA A 1 378 ? -24.168 8.678 -9.720 1.00 94.62 378 ALA A O 1
ATOM 2941 N N . GLY A 1 379 ? -22.959 10.289 -10.726 1.00 93.12 379 GLY A N 1
ATOM 2942 C CA . GLY A 1 379 ? -23.812 11.421 -10.350 1.00 93.12 379 GLY A CA 1
ATOM 2943 C C . GLY A 1 379 ? -23.331 12.234 -9.144 1.00 93.12 379 GLY A C 1
ATOM 2944 O O . GLY A 1 379 ? -24.112 13.014 -8.605 1.00 93.12 379 GLY A O 1
ATOM 2945 N N . CYS A 1 380 ? -22.077 12.071 -8.710 1.00 92.44 380 CYS A N 1
ATOM 2946 C CA . CYS A 1 380 ? -21.489 12.832 -7.600 1.00 92.44 380 CYS A CA 1
ATOM 2947 C C . CYS A 1 380 ? -20.434 13.826 -8.093 1.00 92.44 380 CYS A C 1
ATOM 2949 O O . CYS A 1 380 ? -19.632 13.497 -8.957 1.00 92.44 380 CYS A O 1
ATOM 2951 N N . LEU A 1 381 ? -20.370 15.020 -7.505 1.00 92.06 381 LEU A N 1
ATOM 2952 C CA . LEU A 1 381 ? -19.279 15.957 -7.779 1.00 92.06 381 LEU A CA 1
ATOM 2953 C C . LEU A 1 381 ? -17.982 15.451 -7.132 1.00 92.06 381 LEU A C 1
ATOM 2955 O O . LEU A 1 381 ? -17.970 15.174 -5.935 1.00 92.06 381 LEU A O 1
ATOM 2959 N N . ALA A 1 382 ? -16.902 15.341 -7.910 1.00 91.94 382 ALA A N 1
ATOM 2960 C CA . ALA A 1 382 ? -15.582 15.006 -7.386 1.00 91.94 382 ALA A CA 1
ATOM 2961 C C . ALA A 1 382 ? -14.764 16.262 -7.102 1.00 91.94 382 ALA A C 1
ATOM 2963 O O . ALA A 1 382 ? -14.366 16.970 -8.029 1.00 91.94 382 ALA A O 1
ATOM 2964 N N . GLU A 1 383 ? -14.449 16.495 -5.833 1.00 90.44 383 GLU A N 1
ATOM 2965 C CA . GLU A 1 383 ? -13.537 17.569 -5.463 1.00 90.44 383 GLU A CA 1
ATOM 2966 C C . GLU A 1 383 ? -12.075 17.175 -5.692 1.00 90.44 383 GLU A C 1
ATOM 2968 O O . GLU A 1 383 ? -11.626 16.051 -5.425 1.00 90.44 383 GLU A O 1
ATOM 2973 N N . ARG A 1 384 ? -11.310 18.154 -6.171 1.00 89.25 384 ARG A N 1
ATOM 2974 C CA . ARG A 1 384 ? -9.875 18.112 -6.448 1.00 89.25 384 ARG A CA 1
ATOM 2975 C C . ARG A 1 384 ? -9.202 19.224 -5.641 1.00 89.25 384 ARG A C 1
ATOM 2977 O O . ARG A 1 384 ? -8.777 20.221 -6.218 1.00 89.25 384 ARG A O 1
ATOM 2984 N N . PRO A 1 385 ? -9.020 19.071 -4.319 1.00 82.44 385 PRO A N 1
ATOM 2985 C CA . PRO A 1 385 ? -8.829 20.214 -3.419 1.00 82.44 385 PRO A CA 1
ATOM 2986 C C . PRO A 1 385 ? -7.688 21.167 -3.790 1.00 82.44 385 PRO A C 1
ATOM 2988 O O . PRO A 1 385 ? -7.847 22.379 -3.709 1.00 82.44 385 PRO A O 1
ATOM 2991 N N . ALA A 1 386 ? -6.546 20.646 -4.256 1.00 81.31 386 ALA A N 1
ATOM 2992 C CA . ALA A 1 386 ? -5.447 21.491 -4.729 1.00 81.31 386 ALA A CA 1
ATOM 2993 C C . ALA A 1 386 ? -5.799 22.285 -5.999 1.00 81.31 386 ALA A C 1
ATOM 2995 O O . ALA A 1 386 ? -5.510 23.478 -6.070 1.00 81.31 386 ALA A O 1
ATOM 2996 N N . MET A 1 387 ? -6.431 21.632 -6.978 1.00 86.81 387 MET A N 1
ATOM 2997 C CA . MET A 1 387 ? -6.828 22.258 -8.240 1.00 86.81 387 MET A CA 1
ATOM 2998 C C . MET A 1 387 ? -7.970 23.251 -8.018 1.00 86.81 387 MET A C 1
ATOM 3000 O O . MET A 1 387 ? -7.863 24.398 -8.439 1.00 86.81 387 MET A O 1
ATOM 3004 N N . ASP A 1 388 ? -9.003 22.839 -7.286 1.00 89.81 388 ASP A N 1
ATOM 3005 C CA . ASP A 1 388 ? -10.217 23.630 -7.072 1.00 89.81 388 ASP A CA 1
ATOM 3006 C C . ASP A 1 388 ? -9.959 24.859 -6.191 1.00 89.81 388 ASP A C 1
ATOM 3008 O O . ASP A 1 388 ? -10.581 25.900 -6.381 1.00 89.81 388 ASP A O 1
ATOM 3012 N N . ALA A 1 389 ? -8.990 24.791 -5.269 1.00 87.38 389 ALA A N 1
ATOM 3013 C CA . ALA A 1 389 ? -8.563 25.965 -4.507 1.00 87.38 389 ALA A CA 1
ATOM 3014 C C . ALA A 1 389 ? -7.523 26.837 -5.237 1.00 87.38 389 ALA A C 1
ATOM 3016 O O . ALA A 1 389 ? -7.066 27.828 -4.665 1.00 87.38 389 ALA A O 1
ATOM 3017 N N . GLY A 1 390 ? -7.079 26.458 -6.443 1.00 89.12 390 GLY A N 1
ATOM 3018 C CA . GLY A 1 390 ? -6.049 27.182 -7.196 1.00 89.12 390 GLY A CA 1
ATOM 3019 C C . GLY A 1 390 ? -4.671 27.189 -6.522 1.00 89.12 390 GLY A C 1
ATOM 3020 O O . GLY A 1 390 ? -3.932 28.168 -6.632 1.00 89.12 390 GLY A O 1
ATOM 3021 N N . ARG A 1 391 ? -4.316 26.127 -5.786 1.00 86.94 391 ARG A N 1
ATOM 3022 C CA . ARG A 1 391 ? -3.085 26.055 -4.981 1.00 86.94 391 ARG A CA 1
ATOM 3023 C C . ARG A 1 391 ? -2.128 24.981 -5.470 1.00 86.94 391 ARG A C 1
ATOM 3025 O O . ARG A 1 391 ? -2.515 23.883 -5.861 1.00 86.94 391 ARG A O 1
ATOM 3032 N N . ILE A 1 392 ? -0.836 25.263 -5.333 1.00 84.44 392 ILE A N 1
ATOM 3033 C CA . ILE A 1 392 ? 0.215 24.292 -5.642 1.00 84.44 392 ILE A CA 1
ATOM 3034 C C . ILE A 1 392 ? 0.400 23.364 -4.445 1.00 84.44 392 ILE A C 1
ATOM 3036 O O . ILE A 1 392 ? 0.476 23.806 -3.301 1.00 84.44 392 ILE A O 1
ATOM 3040 N N . LYS A 1 393 ? 0.512 22.063 -4.688 1.00 80.69 393 LYS A N 1
ATOM 3041 C CA . LYS A 1 393 ? 0.872 21.114 -3.637 1.00 80.69 393 LYS A CA 1
ATOM 3042 C C . LYS A 1 393 ? 2.391 21.008 -3.520 1.00 80.69 393 LYS A C 1
ATOM 3044 O O . LYS A 1 393 ? 3.051 20.713 -4.514 1.00 80.69 393 LYS A O 1
ATOM 3049 N N . ILE A 1 394 ? 2.943 21.200 -2.320 1.00 81.75 394 ILE A N 1
ATOM 3050 C CA . ILE A 1 394 ? 4.394 21.111 -2.083 1.00 81.75 394 ILE A CA 1
ATOM 3051 C C . ILE A 1 394 ? 4.732 20.259 -0.857 1.00 81.75 394 ILE A C 1
ATOM 3053 O O . ILE A 1 394 ? 3.981 20.202 0.118 1.00 81.75 394 ILE A O 1
ATOM 3057 N N . GLY A 1 395 ? 5.893 19.601 -0.915 1.00 73.25 395 GLY A N 1
ATOM 3058 C CA . GLY A 1 395 ? 6.405 18.750 0.163 1.00 73.25 395 GLY A CA 1
ATOM 3059 C C . GLY A 1 395 ? 7.123 19.494 1.291 1.00 73.25 395 GLY A C 1
ATOM 3060 O O . GLY A 1 395 ? 7.359 18.911 2.340 1.00 73.25 395 GLY A O 1
ATOM 3061 N N . SER A 1 396 ? 7.479 20.767 1.105 1.00 75.12 396 SER A N 1
ATOM 3062 C CA . SER A 1 396 ? 8.282 21.530 2.070 1.00 75.12 396 SER A CA 1
ATOM 3063 C C . SER A 1 396 ? 7.674 22.900 2.334 1.00 75.12 396 SER A C 1
ATOM 3065 O O . SER A 1 396 ? 7.042 23.483 1.460 1.00 75.12 396 SER A O 1
ATOM 3067 N N . ARG A 1 397 ? 7.868 23.436 3.542 1.00 75.88 397 ARG A N 1
ATOM 3068 C CA . ARG A 1 397 ? 7.396 24.782 3.889 1.00 75.88 397 ARG A CA 1
ATOM 3069 C C . ARG A 1 397 ? 8.233 25.843 3.170 1.00 75.88 397 ARG A C 1
ATOM 3071 O O . ARG A 1 397 ? 9.456 25.779 3.207 1.00 75.88 397 ARG A O 1
ATOM 3078 N N . ILE A 1 398 ? 7.567 26.854 2.611 1.00 84.19 398 ILE A N 1
ATOM 3079 C CA . ILE A 1 398 ? 8.202 28.074 2.088 1.00 84.19 398 ILE A CA 1
ATOM 3080 C C . ILE A 1 398 ? 7.752 29.249 2.969 1.00 84.19 398 ILE A C 1
ATOM 3082 O O . ILE A 1 398 ? 6.641 29.753 2.774 1.00 84.19 398 ILE A O 1
ATOM 3086 N N . PRO A 1 399 ? 8.550 29.658 3.972 1.00 87.00 399 PRO A N 1
ATOM 3087 C CA . PRO A 1 399 ? 8.149 30.690 4.927 1.00 87.00 399 PRO A CA 1
ATOM 3088 C C . PRO A 1 399 ? 7.647 31.975 4.250 1.00 87.00 399 PRO A C 1
ATOM 3090 O O . PRO A 1 399 ? 8.259 32.456 3.298 1.00 87.00 399 PRO A O 1
ATOM 3093 N N . GLY A 1 400 ? 6.529 32.523 4.736 1.00 90.88 400 GLY A N 1
ATOM 3094 C CA . GLY A 1 400 ? 5.932 33.764 4.225 1.00 90.88 400 GLY A CA 1
ATOM 3095 C C . GLY A 1 400 ? 5.067 33.594 2.972 1.00 90.88 400 GLY A C 1
ATOM 3096 O O . GLY A 1 400 ? 4.640 34.582 2.377 1.00 90.88 400 GLY A O 1
ATOM 3097 N N . ARG A 1 401 ? 4.817 32.355 2.536 1.00 88.62 401 ARG A N 1
ATOM 3098 C CA . ARG A 1 401 ? 4.025 32.026 1.338 1.00 88.62 401 ARG A CA 1
ATOM 3099 C C . ARG A 1 401 ? 2.936 30.983 1.611 1.00 88.62 401 ARG A C 1
ATOM 3101 O O . ARG A 1 401 ? 2.385 30.435 0.666 1.00 88.62 401 ARG A O 1
ATOM 3108 N N . GLU A 1 402 ? 2.608 30.721 2.877 1.00 86.31 402 GLU A N 1
ATOM 3109 C CA . GLU A 1 402 ? 1.722 29.639 3.339 1.00 86.31 402 GLU A CA 1
ATOM 3110 C C . GLU A 1 402 ? 0.351 29.595 2.646 1.00 86.31 402 GLU A C 1
ATOM 3112 O O . GLU A 1 402 ? -0.188 28.514 2.434 1.00 86.31 402 GLU A O 1
ATOM 3117 N N . HIS A 1 403 ? -0.199 30.745 2.252 1.00 86.31 403 HIS A N 1
ATOM 3118 C CA . HIS A 1 403 ? -1.470 30.823 1.526 1.00 86.31 403 HIS A CA 1
ATOM 3119 C C . HIS A 1 403 ? -1.423 30.176 0.129 1.00 86.31 403 HIS A C 1
ATOM 3121 O O . HIS A 1 403 ? -2.434 29.669 -0.356 1.00 86.31 403 HIS A O 1
ATOM 3127 N N . ASN A 1 404 ? -0.257 30.179 -0.519 1.00 86.19 404 ASN A N 1
ATOM 3128 C CA . ASN A 1 404 ? -0.122 29.846 -1.938 1.00 86.19 404 ASN A CA 1
ATOM 3129 C C . ASN A 1 404 ? -0.073 28.334 -2.197 1.00 86.19 404 ASN A C 1
ATOM 3131 O O . ASN A 1 404 ? -0.086 27.906 -3.354 1.00 86.19 404 ASN A O 1
ATOM 3135 N N . TYR A 1 405 ? 0.028 27.519 -1.145 1.00 83.75 405 TYR A N 1
ATOM 3136 C CA . TYR A 1 405 ? 0.260 26.093 -1.297 1.00 83.75 405 TYR A CA 1
ATOM 3137 C C . TYR A 1 405 ? -0.498 25.220 -0.302 1.00 83.75 405 TYR A C 1
ATOM 3139 O O . TYR A 1 405 ? -0.711 25.573 0.856 1.00 83.75 405 TYR A O 1
ATOM 3147 N N . TYR A 1 406 ? -0.847 24.016 -0.756 1.00 78.25 406 TYR A N 1
ATOM 3148 C CA . TYR A 1 406 ? -1.216 22.924 0.136 1.00 78.25 406 TYR A CA 1
ATOM 3149 C C . TYR A 1 406 ? 0.045 22.242 0.643 1.00 78.25 406 TYR A C 1
ATOM 3151 O O . TYR A 1 406 ? 0.800 21.633 -0.123 1.00 78.25 406 TYR A O 1
ATOM 3159 N N . ARG A 1 407 ? 0.263 22.359 1.951 1.00 72.38 407 ARG A N 1
ATOM 3160 C CA . ARG A 1 407 ? 1.398 21.755 2.638 1.00 72.38 407 ARG A CA 1
ATOM 3161 C C . ARG A 1 407 ? 1.102 20.299 2.995 1.00 72.38 407 ARG A C 1
ATOM 3163 O O . ARG A 1 407 ? 0.110 20.005 3.653 1.00 72.38 407 ARG A O 1
ATOM 3170 N N . ILE A 1 408 ? 2.042 19.431 2.648 1.00 71.38 408 ILE A N 1
ATOM 3171 C CA . ILE A 1 408 ? 2.191 18.085 3.210 1.00 71.38 408 ILE A CA 1
ATOM 3172 C C . ILE A 1 408 ? 2.789 18.247 4.622 1.00 71.38 408 ILE A C 1
ATOM 3174 O O . ILE A 1 408 ? 3.769 18.975 4.807 1.00 71.38 408 ILE A O 1
ATOM 3178 N N . ASN A 1 409 ? 2.144 17.680 5.641 1.00 68.38 409 ASN A N 1
ATOM 3179 C CA . ASN A 1 409 ? 2.624 17.737 7.027 1.00 68.38 409 ASN A CA 1
ATOM 3180 C C . ASN A 1 409 ? 3.577 16.554 7.305 1.00 68.38 409 ASN A C 1
ATOM 3182 O O . ASN A 1 409 ? 3.718 15.665 6.473 1.00 68.38 409 ASN A O 1
ATOM 3186 N N . ASP A 1 410 ? 4.214 16.502 8.474 1.00 69.81 410 ASP A N 1
ATOM 3187 C CA . ASP A 1 410 ? 5.176 15.428 8.786 1.00 69.81 410 ASP A CA 1
ATOM 3188 C C . ASP A 1 410 ? 4.501 14.175 9.394 1.00 69.81 410 ASP A C 1
ATOM 3190 O O . ASP A 1 410 ? 5.169 13.260 9.875 1.00 69.81 410 ASP A O 1
ATOM 3194 N N . LYS A 1 411 ? 3.160 14.118 9.405 1.00 74.00 411 LYS A N 1
ATOM 3195 C CA . LYS A 1 411 ? 2.397 13.018 10.002 1.00 74.00 411 LYS A CA 1
ATOM 3196 C C . LYS A 1 411 ? 2.428 11.797 9.085 1.00 74.00 411 LYS A C 1
ATOM 3198 O O . LYS A 1 411 ? 1.950 11.832 7.951 1.00 74.00 411 LYS A O 1
ATOM 3203 N N . GLN A 1 412 ? 2.920 10.676 9.599 1.00 76.56 412 GLN A N 1
ATOM 3204 C CA . GLN A 1 412 ? 2.739 9.392 8.931 1.00 76.56 412 GLN A CA 1
ATOM 3205 C C . GLN A 1 412 ? 1.287 8.920 9.115 1.00 76.56 412 GLN A C 1
ATOM 3207 O O . GLN A 1 412 ? 0.710 9.035 10.193 1.00 76.56 412 GLN A O 1
ATOM 3212 N N . THR A 1 413 ? 0.687 8.406 8.051 1.00 79.69 413 THR A N 1
ATOM 3213 C CA . THR A 1 413 ? -0.676 7.867 8.007 1.00 79.69 413 THR A CA 1
ATOM 3214 C C . THR A 1 413 ? -0.642 6.479 7.403 1.00 79.69 413 THR A C 1
ATOM 3216 O O . THR A 1 413 ? 0.406 6.034 6.933 1.00 79.69 413 THR A O 1
ATOM 3219 N N . ILE A 1 414 ? -1.755 5.743 7.444 1.00 83.62 414 ILE A N 1
ATOM 3220 C CA . ILE A 1 414 ? -1.762 4.367 6.929 1.00 83.62 414 ILE A CA 1
ATOM 3221 C C . ILE A 1 414 ? -1.386 4.337 5.442 1.00 83.62 414 ILE A C 1
ATOM 3223 O O . ILE A 1 414 ? -0.622 3.475 5.019 1.00 83.62 414 ILE A O 1
ATOM 3227 N N . MET A 1 415 ? -1.801 5.343 4.669 1.00 86.00 415 MET A N 1
ATOM 3228 C CA . MET A 1 415 ? -1.448 5.458 3.255 1.00 86.00 415 MET A CA 1
ATOM 3229 C C . MET A 1 415 ? 0.053 5.651 3.059 1.00 86.00 415 MET A C 1
ATOM 3231 O O . MET A 1 415 ? 0.681 4.901 2.307 1.00 86.00 415 MET A O 1
ATOM 3235 N N . SER A 1 416 ? 0.654 6.609 3.772 1.00 86.44 416 SER A N 1
ATOM 3236 C CA . SER A 1 416 ? 2.098 6.823 3.675 1.00 86.44 416 SER A CA 1
ATOM 3237 C C . SER A 1 416 ? 2.887 5.654 4.266 1.00 86.44 416 SER A C 1
ATOM 3239 O O . SER A 1 416 ? 3.938 5.328 3.732 1.00 86.44 416 SER A O 1
ATOM 3241 N N . HIS A 1 417 ? 2.371 4.941 5.270 1.00 89.06 417 HIS A N 1
ATOM 3242 C CA . HIS A 1 417 ? 2.977 3.708 5.775 1.00 89.06 417 HIS A CA 1
ATOM 3243 C C . HIS A 1 417 ? 3.016 2.603 4.714 1.00 89.06 417 HIS A C 1
ATOM 3245 O O . HIS A 1 417 ? 4.077 2.037 4.458 1.00 89.06 417 HIS A O 1
ATOM 3251 N N . LEU A 1 418 ? 1.887 2.314 4.060 1.00 92.69 418 LEU A N 1
ATOM 3252 C CA . LEU A 1 418 ? 1.801 1.293 3.010 1.00 92.69 418 LEU A CA 1
ATOM 3253 C C . LEU A 1 418 ? 2.675 1.636 1.798 1.00 92.69 418 LEU A C 1
ATOM 3255 O O . LEU A 1 418 ? 3.277 0.744 1.189 1.00 92.69 418 LEU A O 1
ATOM 3259 N N . TYR A 1 419 ? 2.767 2.922 1.455 1.00 92.50 419 TYR A N 1
ATOM 3260 C CA . TYR A 1 419 ? 3.696 3.410 0.443 1.00 92.50 419 TYR A CA 1
ATOM 3261 C C . TYR A 1 419 ? 5.150 3.228 0.889 1.00 92.50 419 TYR A C 1
ATOM 3263 O O . TYR A 1 419 ? 5.906 2.553 0.204 1.00 92.50 419 TYR A O 1
ATOM 3271 N N . LEU A 1 420 ? 5.547 3.749 2.052 1.00 89.81 420 LEU A N 1
ATOM 3272 C CA . LEU A 1 420 ? 6.927 3.685 2.543 1.00 89.81 420 LEU A CA 1
ATOM 3273 C C . LEU A 1 420 ? 7.406 2.242 2.752 1.00 89.81 420 LEU A C 1
ATOM 3275 O O . LEU A 1 420 ? 8.554 1.933 2.450 1.00 89.81 420 LEU A O 1
ATOM 3279 N N . ARG A 1 421 ? 6.532 1.342 3.215 1.00 92.31 421 ARG A N 1
ATOM 3280 C CA . ARG A 1 421 ? 6.900 -0.046 3.524 1.00 92.31 421 ARG A CA 1
ATOM 3281 C C . ARG A 1 421 ? 6.859 -0.971 2.307 1.00 92.31 421 ARG A C 1
ATOM 3283 O O . ARG A 1 421 ? 7.715 -1.848 2.201 1.00 92.31 421 ARG A O 1
ATOM 3290 N N . TYR A 1 422 ? 5.908 -0.777 1.386 1.00 95.56 422 TYR A N 1
ATOM 3291 C CA . TYR A 1 422 ? 5.643 -1.736 0.298 1.00 95.56 422 TYR A CA 1
ATOM 3292 C C . TYR A 1 422 ? 5.535 -1.122 -1.105 1.00 95.56 422 TYR A C 1
ATOM 3294 O O . TYR A 1 422 ? 5.242 -1.839 -2.062 1.00 95.56 422 TYR A O 1
ATOM 3302 N N . HIS A 1 423 ? 5.743 0.189 -1.253 1.00 95.94 423 HIS A N 1
ATOM 3303 C CA . HIS A 1 423 ? 5.488 0.937 -2.490 1.00 95.94 423 HIS A CA 1
ATOM 3304 C C . HIS A 1 423 ? 4.030 0.823 -2.973 1.00 95.94 423 HIS A C 1
ATOM 3306 O O . HIS A 1 423 ? 3.757 0.821 -4.176 1.00 95.94 423 HIS A O 1
ATOM 3312 N N . THR A 1 424 ? 3.087 0.640 -2.040 1.00 95.88 424 THR A N 1
ATOM 3313 C CA . THR A 1 424 ? 1.652 0.478 -2.329 1.00 95.88 424 THR A CA 1
ATOM 3314 C C . THR A 1 424 ? 1.087 1.734 -2.982 1.00 95.88 424 THR A C 1
ATOM 3316 O O . THR A 1 424 ? 1.357 2.847 -2.529 1.00 95.88 424 THR A O 1
ATOM 3319 N N . LEU A 1 425 ? 0.247 1.557 -4.001 1.00 95.00 425 LEU A N 1
ATOM 3320 C CA . LEU A 1 425 ? -0.639 2.607 -4.492 1.00 95.00 425 LEU A CA 1
ATOM 3321 C C . LEU A 1 425 ? -1.782 2.810 -3.496 1.00 95.00 425 LEU A C 1
ATOM 3323 O O . LEU A 1 425 ? -2.801 2.130 -3.560 1.00 95.00 425 LEU A O 1
ATOM 3327 N N . ALA A 1 426 ? -1.568 3.697 -2.534 1.00 91.94 426 ALA A N 1
ATOM 3328 C CA . ALA A 1 426 ? -2.479 3.909 -1.422 1.00 91.94 426 ALA A CA 1
ATOM 3329 C C . ALA A 1 426 ? -3.331 5.172 -1.654 1.00 91.94 426 ALA A C 1
ATOM 3331 O O . ALA A 1 426 ? -2.796 6.231 -1.995 1.00 91.94 426 ALA A O 1
ATOM 3332 N N . TYR A 1 427 ? -4.648 5.048 -1.505 1.00 91.44 427 TYR A N 1
ATOM 3333 C CA . TYR A 1 427 ? -5.629 6.098 -1.761 1.00 91.44 427 TYR A CA 1
ATOM 3334 C C . TYR A 1 427 ? -6.551 6.262 -0.554 1.00 91.44 427 TYR A C 1
ATOM 3336 O O . TYR A 1 427 ? -7.128 5.287 -0.087 1.00 91.44 427 TYR A O 1
ATOM 3344 N N . ASN A 1 428 ? -6.764 7.493 -0.104 1.00 89.81 428 ASN A N 1
ATOM 3345 C CA . ASN A 1 428 ? -7.932 7.784 0.724 1.00 89.81 428 ASN A CA 1
ATOM 3346 C C . ASN A 1 428 ? -9.105 8.175 -0.164 1.00 89.81 428 ASN A C 1
ATOM 3348 O O . ASN A 1 428 ? -8.911 8.721 -1.256 1.00 89.81 428 ASN A O 1
ATOM 3352 N N . CYS A 1 429 ? -10.316 7.947 0.320 1.00 89.81 429 CYS A N 1
ATOM 3353 C CA . CYS A 1 429 ? -11.482 8.638 -0.195 1.00 89.81 429 CYS A CA 1
ATOM 3354 C C . CYS A 1 429 ? -12.318 9.220 0.931 1.00 89.81 429 CYS A C 1
ATOM 3356 O O . CYS A 1 429 ? -12.449 8.597 1.976 1.00 89.81 429 CYS A O 1
ATOM 3358 N N . GLU A 1 430 ? -12.916 10.371 0.667 1.00 90.75 430 GLU A N 1
ATOM 3359 C CA . GLU A 1 430 ? -13.966 10.985 1.474 1.00 90.75 430 GLU A CA 1
ATOM 3360 C C . GLU A 1 430 ? -15.290 10.756 0.734 1.00 90.75 430 GLU A C 1
ATOM 3362 O O . GLU A 1 430 ? -15.340 10.956 -0.490 1.00 90.75 430 GLU A O 1
ATOM 3367 N N . ALA A 1 431 ? -16.326 10.277 1.430 1.00 90.88 431 ALA A N 1
ATOM 3368 C CA . ALA A 1 431 ? -17.562 9.857 0.777 1.00 90.88 431 ALA A CA 1
ATOM 3369 C C . ALA A 1 431 ? -18.853 10.103 1.563 1.00 90.88 431 ALA A C 1
ATOM 3371 O O . ALA A 1 431 ? -19.018 9.641 2.696 1.00 90.88 431 ALA A O 1
ATOM 3372 N N . ALA A 1 432 ? -19.831 10.735 0.908 1.00 91.12 432 ALA A N 1
ATOM 3373 C CA . ALA A 1 432 ? -21.181 10.863 1.453 1.00 91.12 432 ALA A CA 1
ATOM 3374 C C . ALA A 1 432 ? -22.078 9.652 1.143 1.00 91.12 432 ALA A C 1
ATOM 3376 O O . ALA A 1 432 ? -23.000 9.354 1.904 1.00 91.12 432 ALA A O 1
ATOM 3377 N N . PHE A 1 433 ? -21.820 8.950 0.032 1.00 92.75 433 PHE A N 1
ATOM 3378 C CA . PHE A 1 433 ? -22.747 7.960 -0.520 1.00 92.75 433 PHE A CA 1
ATOM 3379 C C . PHE A 1 433 ? -22.086 6.623 -0.861 1.00 92.75 433 PHE A C 1
ATOM 3381 O O . PHE A 1 433 ? -21.020 6.575 -1.480 1.00 92.75 433 PHE A O 1
ATOM 3388 N N . ASP A 1 434 ? -22.794 5.526 -0.574 1.00 93.44 434 ASP A N 1
ATOM 3389 C CA . ASP A 1 434 ? -22.290 4.171 -0.821 1.00 93.44 434 ASP A CA 1
ATOM 3390 C C . ASP A 1 434 ? -21.955 3.909 -2.287 1.00 93.44 434 ASP A C 1
ATOM 3392 O O . ASP A 1 434 ? -20.917 3.335 -2.625 1.00 93.44 434 ASP A O 1
ATOM 3396 N N . PHE A 1 435 ? -22.834 4.350 -3.187 1.00 94.56 435 PHE A N 1
ATOM 3397 C CA . PHE A 1 435 ? -22.650 4.128 -4.616 1.00 94.56 435 PHE A CA 1
ATOM 3398 C C . PHE A 1 435 ? -21.423 4.874 -5.160 1.00 94.56 435 PHE A C 1
ATOM 3400 O O . PHE A 1 435 ? -20.787 4.376 -6.088 1.00 94.56 435 PHE A O 1
ATOM 3407 N N . ALA A 1 436 ? -21.052 6.016 -4.569 1.00 94.88 436 ALA A N 1
ATOM 3408 C CA . ALA A 1 436 ? -19.873 6.786 -4.956 1.00 94.88 436 ALA A CA 1
ATOM 3409 C C . ALA A 1 436 ? -18.581 6.055 -4.564 1.00 94.88 436 ALA A C 1
ATOM 3411 O O . ALA A 1 436 ? -17.628 5.995 -5.345 1.00 94.88 436 ALA A O 1
ATOM 3412 N N . VAL A 1 437 ? -18.542 5.446 -3.373 1.00 96.00 437 VAL A N 1
ATOM 3413 C CA . VAL A 1 437 ? -17.432 4.566 -2.966 1.00 96.00 437 VAL A CA 1
ATOM 3414 C C . VAL A 1 437 ? -17.348 3.353 -3.887 1.00 96.00 437 VAL A C 1
ATOM 3416 O O . VAL A 1 437 ? -16.273 3.042 -4.397 1.00 96.00 437 VAL A O 1
ATOM 3419 N N . VAL A 1 438 ? -18.478 2.690 -4.152 1.00 97.56 438 VAL A N 1
ATOM 3420 C CA . VAL A 1 438 ? -18.517 1.513 -5.031 1.00 97.56 438 VAL A CA 1
ATOM 3421 C C . VAL A 1 438 ? -18.055 1.868 -6.446 1.00 97.56 438 VAL A C 1
ATOM 3423 O O . VAL A 1 438 ? -17.278 1.111 -7.019 1.00 97.56 438 VAL A O 1
ATOM 3426 N N . ALA A 1 439 ? -18.458 3.010 -7.010 1.00 97.50 439 ALA A N 1
ATOM 3427 C CA . ALA A 1 439 ? -18.015 3.446 -8.336 1.00 97.50 439 ALA A CA 1
ATOM 3428 C C . ALA A 1 439 ? -16.484 3.602 -8.415 1.00 97.50 439 ALA A C 1
ATOM 3430 O O . ALA A 1 439 ? -15.852 3.063 -9.327 1.00 97.50 439 ALA A O 1
ATOM 3431 N N . ARG A 1 440 ? -15.878 4.257 -7.417 1.00 96.94 440 ARG A N 1
ATOM 3432 C CA . ARG A 1 440 ? -14.419 4.428 -7.308 1.00 96.94 440 ARG A CA 1
ATOM 3433 C C . ARG A 1 440 ? -13.695 3.098 -7.120 1.00 96.94 440 ARG A C 1
ATOM 3435 O O . ARG A 1 440 ? -12.764 2.793 -7.863 1.00 96.94 440 ARG A O 1
ATOM 3442 N N . ALA A 1 441 ? -14.151 2.280 -6.172 1.00 98.06 441 ALA A N 1
ATOM 3443 C CA . ALA A 1 441 ? -13.553 0.982 -5.875 1.00 98.06 441 ALA A CA 1
ATOM 3444 C C . ALA A 1 441 ? -13.631 0.024 -7.075 1.00 98.06 441 ALA A C 1
ATOM 3446 O O . ALA A 1 441 ? -12.665 -0.681 -7.363 1.00 98.06 441 ALA A O 1
ATOM 3447 N N . ARG A 1 442 ? -14.744 0.037 -7.823 1.00 98.06 442 ARG A N 1
ATOM 3448 C CA . ARG A 1 442 ? -14.885 -0.703 -9.086 1.00 98.06 442 ARG A CA 1
ATOM 3449 C C . ARG A 1 442 ? -13.855 -0.258 -10.114 1.00 98.06 442 ARG A C 1
ATOM 3451 O O . ARG A 1 442 ? -13.164 -1.115 -10.658 1.00 98.06 442 ARG A O 1
ATOM 3458 N N . ARG A 1 443 ? -13.694 1.053 -10.323 1.00 97.94 443 ARG A N 1
ATOM 3459 C CA . ARG A 1 443 ? -12.677 1.565 -11.249 1.00 97.94 443 ARG A CA 1
ATOM 3460 C C . ARG A 1 443 ? -11.272 1.157 -10.811 1.00 97.94 443 ARG A C 1
ATOM 3462 O O . ARG A 1 443 ? -10.498 0.688 -11.635 1.00 97.94 443 ARG A O 1
ATOM 3469 N N . LEU A 1 444 ? -10.949 1.245 -9.519 1.00 98.19 444 LEU A N 1
ATOM 3470 C CA . LEU A 1 444 ? -9.656 0.786 -9.000 1.00 98.19 444 LEU A CA 1
ATOM 3471 C C . LEU A 1 444 ? -9.423 -0.715 -9.256 1.00 98.19 444 LEU A C 1
ATOM 3473 O O . LEU A 1 444 ? -8.307 -1.126 -9.571 1.00 98.19 444 LEU A O 1
ATOM 3477 N N . LEU A 1 445 ? -10.456 -1.547 -9.134 1.00 98.69 445 LEU A N 1
ATOM 3478 C CA . LEU A 1 445 ? -10.370 -2.978 -9.436 1.00 98.69 445 LEU A CA 1
ATOM 3479 C C . LEU A 1 445 ? -10.177 -3.243 -10.933 1.00 98.69 445 LEU A C 1
ATOM 3481 O O . LEU A 1 445 ? -9.330 -4.052 -11.296 1.00 98.69 445 LEU A O 1
ATOM 3485 N N . GLU A 1 446 ? -10.901 -2.539 -11.802 1.00 98.19 446 GLU A N 1
ATOM 3486 C CA . GLU A 1 446 ? -10.739 -2.629 -13.260 1.00 98.19 446 GLU A CA 1
ATOM 3487 C C . GLU A 1 446 ? -9.318 -2.244 -13.688 1.00 98.19 446 GLU A C 1
ATOM 3489 O O . GLU A 1 446 ? -8.669 -2.998 -14.415 1.00 98.19 446 GLU A O 1
ATOM 3494 N N . ILE A 1 447 ? -8.786 -1.151 -13.135 1.00 97.50 447 ILE A N 1
ATOM 3495 C CA . ILE A 1 447 ? -7.398 -0.700 -13.313 1.00 97.50 447 ILE A CA 1
ATOM 3496 C C . ILE A 1 447 ? -6.396 -1.801 -12.950 1.00 97.50 447 ILE A C 1
ATOM 3498 O O . ILE A 1 447 ? -5.408 -2.003 -13.655 1.00 97.50 447 ILE A O 1
ATOM 3502 N N . GLY A 1 448 ? -6.670 -2.568 -11.892 1.00 97.25 448 GLY A N 1
ATOM 3503 C CA . GLY A 1 448 ? -5.874 -3.732 -11.496 1.00 97.25 448 GLY A CA 1
ATOM 3504 C C . GLY A 1 448 ? -5.907 -4.902 -12.492 1.00 97.25 448 GLY A C 1
ATOM 3505 O O . GLY A 1 448 ? -5.166 -5.867 -12.318 1.00 97.25 448 GLY A O 1
ATOM 3506 N N . THR A 1 449 ? -6.732 -4.843 -13.538 1.00 97.44 449 THR A N 1
ATOM 3507 C CA . THR A 1 449 ? -6.785 -5.834 -14.628 1.00 97.44 449 THR A CA 1
ATOM 3508 C C . THR A 1 449 ? -6.237 -5.308 -15.958 1.00 97.44 449 THR A C 1
ATOM 3510 O O . THR A 1 449 ? -6.055 -6.092 -16.891 1.00 97.44 449 THR A O 1
ATOM 3513 N N . GLU A 1 450 ? -5.943 -4.010 -16.041 1.00 96.25 450 GLU A N 1
ATOM 3514 C CA . GLU A 1 450 ? -5.485 -3.307 -17.242 1.00 96.25 450 GLU A CA 1
ATOM 3515 C C . GLU A 1 450 ? -3.954 -3.251 -17.329 1.00 96.25 450 GLU A C 1
ATOM 3517 O O . GLU A 1 450 ? -3.245 -3.369 -16.327 1.00 96.25 450 GLU A O 1
ATOM 3522 N N . THR A 1 451 ? -3.432 -3.019 -18.535 1.00 94.06 451 THR A N 1
ATOM 3523 C CA . THR A 1 451 ? -2.018 -2.695 -18.763 1.00 94.06 451 THR A CA 1
ATOM 3524 C C . THR A 1 451 ? -1.873 -1.195 -18.983 1.00 94.06 451 THR A C 1
ATOM 3526 O O . THR A 1 451 ? -2.447 -0.633 -19.911 1.00 94.06 451 THR A O 1
ATOM 3529 N N . TRP A 1 452 ? -1.093 -0.544 -18.125 1.00 91.00 452 TRP A N 1
ATOM 3530 C CA . TRP A 1 452 ? -0.912 0.907 -18.135 1.00 91.00 452 TRP A CA 1
ATOM 3531 C C . TRP A 1 452 ? 0.281 1.343 -18.992 1.00 91.00 452 TRP A C 1
ATOM 3533 O O . TRP A 1 452 ? 1.195 0.563 -19.247 1.00 91.00 452 TRP A O 1
ATOM 3543 N N . ARG A 1 453 ? 0.297 2.622 -19.396 1.00 83.19 453 ARG A N 1
ATOM 3544 C CA . ARG A 1 453 ? 1.234 3.224 -20.374 1.00 83.19 453 ARG A CA 1
ATOM 3545 C C . ARG A 1 453 ? 2.709 2.804 -20.249 1.00 83.19 453 ARG A C 1
ATOM 3547 O O . ARG A 1 453 ? 3.379 2.683 -21.265 1.00 83.19 453 ARG A O 1
ATOM 3554 N N . ASN A 1 454 ? 3.225 2.637 -19.031 1.00 86.75 454 ASN A N 1
ATOM 3555 C CA . ASN A 1 454 ? 4.639 2.323 -18.775 1.00 86.75 454 ASN A CA 1
ATOM 3556 C C . ASN A 1 454 ? 4.846 0.913 -18.188 1.00 86.75 454 ASN A C 1
ATOM 3558 O O . ASN A 1 454 ? 5.882 0.649 -17.580 1.00 86.75 454 ASN A O 1
ATOM 3562 N N . GLU A 1 455 ? 3.852 0.034 -18.282 1.00 92.25 455 GLU A N 1
ATOM 3563 C CA . GLU A 1 455 ? 3.871 -1.303 -17.693 1.00 92.25 455 GLU A CA 1
ATOM 3564 C C . GLU A 1 455 ? 3.793 -2.387 -18.765 1.00 92.25 455 GLU A C 1
ATOM 3566 O O . GLU A 1 455 ? 2.965 -2.322 -19.668 1.00 92.25 455 GLU A O 1
ATOM 3571 N N . PHE A 1 456 ? 4.611 -3.426 -18.600 1.00 93.25 456 PHE A N 1
ATOM 3572 C CA . PHE A 1 456 ? 4.688 -4.572 -19.512 1.00 93.25 456 PHE A CA 1
ATOM 3573 C C . PHE A 1 456 ? 3.626 -5.636 -19.220 1.00 93.25 456 PHE A C 1
ATOM 3575 O O . PHE A 1 456 ? 3.354 -6.495 -20.050 1.00 93.25 456 PHE A O 1
ATOM 3582 N N . TYR A 1 457 ? 3.026 -5.584 -18.029 1.00 93.81 457 TYR A N 1
ATOM 3583 C CA . TYR A 1 457 ? 2.094 -6.594 -17.548 1.00 93.81 457 TYR A CA 1
ATOM 3584 C C . TYR A 1 457 ? 0.834 -5.935 -16.985 1.00 93.81 457 TYR A C 1
ATOM 3586 O O . TYR A 1 457 ? 0.944 -4.886 -16.335 1.00 93.81 457 TYR A O 1
ATOM 3594 N N . PRO A 1 458 ? -0.340 -6.571 -17.149 1.00 95.00 458 PRO A N 1
ATOM 3595 C CA . PRO A 1 458 ? -1.561 -6.166 -16.464 1.00 95.00 458 PRO A CA 1
ATOM 3596 C C . PRO A 1 458 ? -1.372 -6.044 -14.947 1.00 95.00 458 PRO A C 1
ATOM 3598 O O . PRO A 1 458 ? -0.546 -6.752 -14.358 1.00 95.00 458 PRO A O 1
ATOM 3601 N N . GLY A 1 459 ? -2.119 -5.147 -14.310 1.00 95.94 459 GLY A N 1
ATOM 3602 C CA . GLY A 1 459 ? -2.061 -4.901 -12.869 1.00 95.94 459 GLY A CA 1
ATOM 3603 C C . GLY A 1 459 ? -1.722 -3.462 -12.509 1.00 95.94 459 GLY A C 1
ATOM 3604 O O . GLY A 1 459 ? -1.372 -2.644 -13.356 1.00 95.94 459 GLY A O 1
ATOM 3605 N N . TYR A 1 460 ? -1.778 -3.178 -11.213 1.00 96.31 460 TYR A N 1
ATOM 3606 C CA . TYR A 1 460 ? -1.511 -1.854 -10.659 1.00 96.31 460 TYR A CA 1
ATOM 3607 C C . TYR A 1 460 ? -0.120 -1.308 -11.068 1.00 96.31 460 TYR A C 1
ATOM 3609 O O . TYR A 1 460 ? 0.887 -1.998 -10.857 1.00 96.31 460 TYR A O 1
ATOM 3617 N N . PRO A 1 461 ? -0.021 -0.076 -11.617 1.00 93.75 461 PRO A N 1
ATOM 3618 C CA . PRO A 1 461 ? 1.224 0.489 -12.151 1.00 93.75 461 PRO A CA 1
ATOM 3619 C C . PRO A 1 461 ? 2.153 1.037 -11.056 1.00 93.75 461 PRO A C 1
ATOM 3621 O O . PRO A 1 461 ? 2.415 2.237 -10.953 1.00 93.75 461 PRO A O 1
ATOM 3624 N N . GLY A 1 462 ? 2.648 0.134 -10.210 1.00 92.44 462 GLY A N 1
ATOM 3625 C CA . GLY A 1 462 ? 3.574 0.428 -9.113 1.00 92.44 462 GLY A CA 1
ATOM 3626 C C . GLY A 1 462 ? 4.961 -0.193 -9.283 1.00 92.44 462 GLY A C 1
ATOM 3627 O O . GLY A 1 462 ? 5.695 -0.295 -8.303 1.00 92.44 462 GLY A O 1
ATOM 3628 N N . ARG A 1 463 ? 5.321 -0.681 -10.481 1.00 93.94 463 ARG A N 1
ATOM 3629 C CA . ARG A 1 463 ? 6.540 -1.493 -10.683 1.00 93.94 463 ARG A CA 1
ATOM 3630 C C . ARG A 1 463 ? 7.761 -0.670 -11.044 1.00 93.94 463 ARG A C 1
ATOM 3632 O O . ARG A 1 463 ? 8.868 -1.183 -10.956 1.00 93.94 463 ARG A O 1
ATOM 3639 N N . GLN A 1 464 ? 7.566 0.580 -11.443 1.00 93.31 464 GLN A N 1
ATOM 3640 C CA . GLN A 1 464 ? 8.631 1.554 -11.615 1.00 93.31 464 GLN A CA 1
ATOM 3641 C C . GLN A 1 464 ? 8.918 2.235 -10.274 1.00 93.31 464 GLN A C 1
ATOM 3643 O O . GLN A 1 464 ? 8.040 2.908 -9.746 1.00 93.31 464 GLN A O 1
ATOM 3648 N N . LEU A 1 465 ? 10.126 2.072 -9.734 1.00 92.81 465 LEU A N 1
ATOM 3649 C CA . LEU A 1 465 ? 10.468 2.542 -8.382 1.00 92.81 465 LEU A CA 1
ATOM 3650 C C . LEU A 1 465 ? 11.255 3.850 -8.370 1.00 92.81 465 LEU A C 1
ATOM 3652 O O . LEU A 1 465 ? 11.239 4.592 -7.397 1.00 92.81 465 LEU A O 1
ATOM 3656 N N . GLY A 1 466 ? 11.951 4.137 -9.464 1.00 89.12 466 GLY A N 1
ATOM 3657 C CA . GLY A 1 466 ? 12.718 5.361 -9.612 1.00 89.12 466 GLY A CA 1
ATOM 3658 C C . GLY A 1 466 ? 13.053 5.591 -11.071 1.00 89.12 466 GLY A C 1
ATOM 3659 O O . GLY A 1 466 ? 13.301 4.639 -11.813 1.00 89.12 466 GLY A O 1
ATOM 3660 N N . ARG A 1 467 ? 13.047 6.849 -11.507 1.00 88.50 467 ARG A N 1
ATOM 3661 C CA . ARG A 1 467 ? 13.414 7.230 -12.872 1.00 88.50 467 ARG A CA 1
ATOM 3662 C C . ARG A 1 467 ? 14.219 8.514 -12.856 1.00 88.50 467 ARG A C 1
ATOM 3664 O O . ARG A 1 467 ? 13.842 9.476 -12.195 1.00 88.50 467 ARG A O 1
ATOM 3671 N N . TRP A 1 468 ? 15.275 8.534 -13.654 1.00 86.00 468 TRP A N 1
ATOM 3672 C CA . TRP A 1 468 ? 16.066 9.719 -13.914 1.00 86.00 468 TRP A CA 1
ATOM 3673 C C . TRP A 1 468 ? 16.496 9.751 -15.378 1.00 86.00 468 TRP A C 1
ATOM 3675 O O . TRP A 1 468 ? 17.079 8.796 -15.894 1.00 86.00 468 TRP A O 1
ATOM 3685 N N . GLY A 1 469 ? 16.168 10.844 -16.071 1.00 84.69 469 GLY A N 1
ATOM 3686 C CA . GLY A 1 469 ? 16.402 10.954 -17.509 1.00 84.69 469 GLY A CA 1
ATOM 3687 C C . GLY A 1 469 ? 15.741 9.808 -18.285 1.00 84.69 469 GLY A C 1
ATOM 3688 O O . GLY A 1 469 ? 14.533 9.595 -18.182 1.00 84.69 469 GLY A O 1
ATOM 3689 N N . SER A 1 470 ? 16.525 9.073 -19.075 1.00 88.19 470 SER A N 1
ATOM 3690 C CA . SER A 1 470 ? 16.066 7.902 -19.835 1.00 88.19 470 SER A CA 1
ATOM 3691 C C . SER A 1 470 ? 16.143 6.583 -19.059 1.00 88.19 470 SER A C 1
ATOM 3693 O O . SER A 1 470 ? 15.680 5.577 -19.586 1.00 88.19 470 SER A O 1
ATOM 3695 N N . THR A 1 471 ? 16.686 6.562 -17.841 1.00 91.69 471 THR A N 1
ATOM 3696 C CA . THR A 1 471 ? 16.925 5.333 -17.068 1.00 91.69 471 THR A CA 1
ATOM 3697 C C . THR A 1 471 ? 15.930 5.208 -15.928 1.00 91.69 471 THR A C 1
ATOM 3699 O O . THR A 1 471 ? 15.606 6.184 -15.251 1.00 91.69 471 THR A O 1
ATOM 3702 N N . SER A 1 472 ? 15.468 3.993 -15.663 1.00 93.94 472 SER A N 1
ATOM 3703 C CA . SER A 1 472 ? 14.618 3.705 -14.518 1.00 93.94 472 SER A CA 1
ATOM 3704 C C . SER A 1 472 ? 14.917 2.343 -13.904 1.00 93.94 472 SER A C 1
ATOM 3706 O O . SER A 1 472 ? 15.290 1.411 -14.613 1.00 93.94 472 SER A O 1
ATOM 3708 N N . ILE A 1 473 ? 14.720 2.237 -12.592 1.00 96.00 473 ILE A N 1
ATOM 3709 C CA . ILE A 1 473 ? 14.730 0.977 -11.852 1.00 96.00 473 ILE A CA 1
ATOM 3710 C C . ILE A 1 473 ? 13.298 0.471 -11.714 1.00 96.00 473 ILE A C 1
ATOM 3712 O O . ILE A 1 473 ? 12.387 1.217 -11.335 1.00 96.00 473 ILE A O 1
ATOM 3716 N N . ALA A 1 474 ? 13.111 -0.804 -12.033 1.00 97.12 474 ALA A N 1
ATOM 3717 C CA . ALA A 1 474 ? 11.826 -1.472 -12.032 1.00 97.12 474 ALA A CA 1
ATOM 3718 C C . ALA A 1 474 ? 11.897 -2.846 -11.352 1.00 97.12 474 ALA A C 1
ATOM 3720 O O . ALA A 1 474 ? 12.960 -3.456 -11.230 1.00 97.12 474 ALA A O 1
ATOM 3721 N N . ALA A 1 475 ? 10.740 -3.333 -10.919 1.00 97.75 475 ALA A N 1
ATOM 3722 C CA . ALA A 1 475 ? 10.596 -4.661 -10.349 1.00 97.75 475 ALA A CA 1
ATOM 3723 C C . ALA A 1 475 ? 10.730 -5.760 -11.414 1.00 97.75 475 ALA A C 1
ATOM 3725 O O . ALA A 1 475 ? 10.257 -5.616 -12.544 1.00 97.75 475 ALA A O 1
ATOM 3726 N N . TRP A 1 476 ? 11.321 -6.882 -11.015 1.00 98.12 476 TRP A N 1
ATOM 3727 C CA . TRP A 1 476 ? 11.541 -8.064 -11.843 1.00 98.12 476 TRP A CA 1
ATOM 3728 C C . TRP A 1 476 ? 10.565 -9.200 -11.510 1.00 98.12 476 TRP A C 1
ATOM 3730 O O . TRP A 1 476 ? 10.171 -9.371 -10.356 1.00 98.12 476 TRP A O 1
ATOM 3740 N N . GLY A 1 477 ? 10.199 -9.998 -12.516 1.00 96.94 477 GLY A N 1
ATOM 3741 C CA . GLY A 1 477 ? 9.461 -11.251 -12.347 1.00 96.94 477 GLY A CA 1
ATOM 3742 C C . GLY A 1 477 ? 8.467 -11.534 -13.475 1.00 96.94 477 GLY A C 1
ATOM 3743 O O . GLY A 1 477 ? 7.774 -10.634 -13.949 1.00 96.94 477 GLY A O 1
ATOM 3744 N N . ASP A 1 478 ? 8.356 -12.806 -13.844 1.00 94.81 478 ASP A N 1
ATOM 3745 C CA . ASP A 1 478 ? 7.344 -13.385 -14.743 1.00 94.81 478 ASP A CA 1
ATOM 3746 C C . ASP A 1 478 ? 5.952 -13.464 -14.085 1.00 94.81 478 ASP A C 1
ATOM 3748 O O . ASP A 1 478 ? 4.936 -13.258 -14.748 1.00 94.81 478 ASP A O 1
ATOM 3752 N N . THR A 1 479 ? 5.879 -13.626 -12.759 1.00 97.06 479 THR A N 1
ATOM 3753 C CA . THR A 1 479 ? 4.611 -13.634 -12.001 1.00 97.06 479 THR A CA 1
ATOM 3754 C C . THR A 1 479 ? 4.365 -12.338 -11.220 1.00 97.06 479 THR A C 1
ATOM 3756 O O . THR A 1 479 ? 5.296 -11.610 -10.857 1.00 97.06 479 THR A O 1
ATOM 3759 N N . ALA A 1 480 ? 3.096 -12.028 -10.922 1.00 96.94 480 ALA A N 1
ATOM 3760 C CA . ALA A 1 480 ? 2.731 -10.846 -10.133 1.00 96.94 480 ALA A CA 1
ATOM 3761 C C . ALA A 1 480 ? 3.335 -10.898 -8.720 1.00 96.94 480 ALA A C 1
ATOM 3763 O O . ALA A 1 480 ? 3.824 -9.884 -8.219 1.00 96.94 480 ALA A O 1
ATOM 3764 N N . LYS A 1 481 ? 3.384 -12.087 -8.108 1.00 97.69 481 LYS A N 1
ATOM 3765 C CA . LYS A 1 481 ? 4.003 -12.317 -6.798 1.00 97.69 481 LYS A CA 1
ATOM 3766 C C . LYS A 1 481 ? 5.509 -12.052 -6.803 1.00 97.69 481 LYS A C 1
ATOM 3768 O O . LYS A 1 481 ? 5.997 -11.364 -5.905 1.00 97.69 481 LYS A O 1
ATOM 3773 N N . LYS A 1 482 ? 6.250 -12.525 -7.815 1.00 97.94 482 LYS A N 1
ATOM 3774 C CA . LYS A 1 482 ? 7.691 -12.234 -7.945 1.00 97.94 482 LYS A CA 1
ATOM 3775 C C . LYS A 1 482 ? 7.938 -10.737 -8.145 1.00 97.94 482 LYS A C 1
ATOM 3777 O O . LYS A 1 482 ? 8.752 -10.164 -7.422 1.00 97.94 482 LYS A O 1
ATOM 3782 N N . ARG A 1 483 ? 7.149 -10.081 -9.010 1.00 97.94 483 ARG A N 1
ATOM 3783 C CA . ARG A 1 483 ? 7.204 -8.619 -9.207 1.00 97.94 483 ARG A CA 1
ATOM 3784 C C . ARG A 1 483 ? 6.917 -7.850 -7.921 1.00 97.94 483 ARG A C 1
ATOM 3786 O O . ARG A 1 483 ? 7.629 -6.900 -7.619 1.00 97.94 483 ARG A O 1
ATOM 3793 N N . ARG A 1 484 ? 5.930 -8.266 -7.126 1.00 98.00 484 ARG A N 1
ATOM 3794 C CA . ARG A 1 484 ? 5.632 -7.670 -5.813 1.00 98.00 484 ARG A CA 1
ATOM 3795 C C . ARG A 1 484 ? 6.812 -7.804 -4.856 1.00 98.00 484 ARG A C 1
ATOM 3797 O O . ARG A 1 484 ? 7.212 -6.813 -4.258 1.00 98.00 484 ARG A O 1
ATOM 3804 N N . LYS A 1 485 ? 7.407 -8.996 -4.756 1.00 97.88 485 LYS A N 1
ATOM 3805 C CA . LYS A 1 485 ? 8.558 -9.255 -3.880 1.00 97.88 485 LYS A CA 1
ATOM 3806 C C . LYS A 1 485 ? 9.783 -8.421 -4.279 1.00 97.88 485 LYS A C 1
ATOM 3808 O O . LYS A 1 485 ? 10.396 -7.797 -3.417 1.00 97.88 485 LYS A O 1
ATOM 3813 N N . SER A 1 486 ? 10.088 -8.359 -5.578 1.00 98.44 486 SER A N 1
ATOM 3814 C CA . SER A 1 486 ? 11.140 -7.495 -6.135 1.00 98.44 486 SER A CA 1
ATOM 3815 C C . SER A 1 486 ? 10.854 -6.014 -5.857 1.00 98.44 486 SER A C 1
ATOM 3817 O O . SER A 1 486 ? 11.710 -5.320 -5.316 1.00 98.44 486 SER A O 1
ATOM 3819 N N . ARG A 1 487 ? 9.627 -5.538 -6.123 1.00 98.00 487 ARG A N 1
ATOM 3820 C CA . ARG A 1 487 ? 9.192 -4.158 -5.845 1.00 98.00 487 ARG A CA 1
ATOM 3821 C C . ARG A 1 487 ? 9.403 -3.781 -4.377 1.00 98.00 487 ARG A C 1
ATOM 3823 O O . ARG A 1 487 ? 10.039 -2.773 -4.099 1.00 98.00 487 ARG A O 1
ATOM 3830 N N . VAL A 1 488 ? 8.885 -4.578 -3.443 1.00 97.88 488 VAL A N 1
ATOM 3831 C CA . VAL A 1 488 ? 8.969 -4.277 -2.005 1.00 97.88 488 VAL A CA 1
ATOM 3832 C C . VAL A 1 488 ? 10.427 -4.223 -1.539 1.00 97.88 488 VAL A C 1
ATOM 3834 O O . VAL A 1 488 ? 10.801 -3.300 -0.820 1.00 97.88 488 VAL A O 1
ATOM 3837 N N . GLU A 1 489 ? 11.270 -5.165 -1.974 1.00 97.69 489 GLU A N 1
ATOM 3838 C CA . GLU A 1 489 ? 12.696 -5.142 -1.634 1.00 97.69 489 GLU A CA 1
ATOM 3839 C C . GLU A 1 489 ? 13.404 -3.907 -2.201 1.00 97.69 489 GLU A C 1
ATOM 3841 O O . GLU A 1 489 ? 14.097 -3.208 -1.460 1.00 97.69 489 GLU A O 1
ATOM 3846 N N . LEU A 1 490 ? 13.244 -3.644 -3.502 1.00 97.00 490 LEU A N 1
ATOM 3847 C CA . LEU A 1 490 ? 13.901 -2.525 -4.174 1.00 97.00 490 LEU A CA 1
ATOM 3848 C C . LEU A 1 490 ? 13.491 -1.200 -3.536 1.00 97.00 490 LEU A C 1
ATOM 3850 O O . LEU A 1 490 ? 14.349 -0.365 -3.273 1.00 97.00 490 LEU A O 1
ATOM 3854 N N . TRP A 1 491 ? 12.205 -1.028 -3.230 1.00 95.56 491 TRP A N 1
ATOM 3855 C CA . TRP A 1 491 ? 11.693 0.192 -2.618 1.00 95.56 491 TRP A CA 1
ATOM 3856 C C . TRP A 1 491 ? 12.343 0.476 -1.265 1.00 95.56 491 TRP A C 1
ATOM 3858 O O . TRP A 1 491 ? 12.863 1.567 -1.038 1.00 95.56 491 TRP A O 1
ATOM 3868 N N . ARG A 1 492 ? 12.408 -0.539 -0.396 1.00 93.62 492 ARG A N 1
ATOM 3869 C CA . ARG A 1 492 ? 13.044 -0.431 0.926 1.00 93.62 492 ARG A CA 1
ATOM 3870 C C . ARG A 1 492 ? 14.550 -0.177 0.857 1.00 93.62 492 ARG A C 1
ATOM 3872 O O . ARG A 1 492 ? 15.136 0.252 1.843 1.00 93.62 492 ARG A O 1
ATOM 3879 N N . LYS A 1 493 ? 15.174 -0.446 -0.291 1.00 93.19 493 LYS A N 1
ATOM 3880 C CA . LYS A 1 493 ? 16.601 -0.229 -0.553 1.00 93.19 493 LYS A CA 1
ATOM 3881 C C . LYS A 1 493 ? 16.856 0.955 -1.491 1.00 93.19 493 LYS A C 1
ATOM 3883 O O . LYS A 1 493 ? 17.987 1.143 -1.924 1.00 93.19 493 LYS A O 1
ATOM 3888 N N . MET A 1 494 ? 15.858 1.781 -1.810 1.00 90.38 494 MET A N 1
ATOM 3889 C CA . MET A 1 494 ? 16.031 2.840 -2.812 1.00 90.38 494 MET A CA 1
ATOM 3890 C C . MET A 1 494 ? 17.106 3.867 -2.421 1.00 90.38 494 MET A C 1
ATOM 3892 O O . MET A 1 494 ? 17.824 4.340 -3.292 1.00 90.38 494 MET A O 1
ATOM 3896 N N . ASN A 1 495 ? 17.303 4.127 -1.122 1.00 87.88 495 ASN A N 1
ATOM 3897 C CA . ASN A 1 495 ? 18.344 5.040 -0.626 1.00 87.88 495 ASN A CA 1
ATOM 3898 C C . ASN A 1 495 ? 19.785 4.577 -0.920 1.00 87.88 495 ASN A C 1
ATOM 3900 O O . ASN A 1 495 ? 20.687 5.405 -0.946 1.00 87.88 495 ASN A O 1
ATOM 3904 N N . GLN A 1 496 ? 20.021 3.275 -1.133 1.00 89.94 496 GLN A N 1
ATOM 3905 C CA . GLN A 1 496 ? 21.348 2.743 -1.494 1.00 89.94 496 GLN A CA 1
ATOM 3906 C C . GLN A 1 496 ? 21.514 2.509 -3.002 1.00 89.94 496 GLN A C 1
ATOM 3908 O O . GLN A 1 496 ? 22.633 2.259 -3.458 1.00 89.94 496 GLN A O 1
ATOM 3913 N N . ILE A 1 497 ? 20.426 2.579 -3.777 1.00 90.94 497 ILE A N 1
ATOM 3914 C CA . ILE A 1 497 ? 20.437 2.329 -5.219 1.00 90.94 497 ILE A CA 1
ATOM 3915 C C . ILE A 1 497 ? 20.694 3.642 -5.960 1.00 90.94 497 ILE A C 1
ATOM 3917 O O . ILE A 1 497 ? 19.937 4.602 -5.875 1.00 90.94 497 ILE A O 1
ATOM 3921 N N . HIS A 1 498 ? 21.763 3.643 -6.741 1.00 89.88 498 HIS A N 1
ATOM 3922 C CA . HIS A 1 498 ? 22.341 4.804 -7.393 1.00 89.88 498 HIS A CA 1
ATOM 3923 C C . HIS A 1 498 ? 22.408 4.535 -8.897 1.00 89.88 498 HIS A C 1
ATOM 3925 O O . HIS A 1 498 ? 23.159 3.665 -9.341 1.00 89.88 498 HIS A O 1
ATOM 3931 N N . PHE A 1 499 ? 21.599 5.234 -9.695 1.00 90.38 499 PHE A N 1
ATOM 3932 C CA . PHE A 1 499 ? 21.451 4.928 -11.120 1.00 90.38 499 PHE A CA 1
ATOM 3933 C C . PHE A 1 499 ? 21.293 6.175 -11.988 1.00 90.38 499 PHE A C 1
ATOM 3935 O O . PHE A 1 499 ? 20.691 7.168 -11.586 1.00 90.38 499 PHE A O 1
ATOM 3942 N N . SER A 1 500 ? 21.802 6.115 -13.219 1.00 88.44 500 SER A N 1
ATOM 3943 C CA . SER A 1 500 ? 21.624 7.177 -14.214 1.00 88.44 500 SER A CA 1
ATOM 3944 C C . SER A 1 500 ? 21.927 6.674 -15.627 1.00 88.44 500 SER A C 1
ATOM 3946 O O . SER A 1 500 ? 22.415 5.561 -15.832 1.00 88.44 500 SER A O 1
ATOM 3948 N N . SER A 1 501 ? 21.611 7.486 -16.634 1.00 87.69 501 SER A N 1
ATOM 3949 C CA . SER A 1 501 ? 22.177 7.325 -17.977 1.00 87.69 501 SER A CA 1
ATOM 3950 C C . SER A 1 501 ? 23.598 7.897 -18.003 1.00 87.69 501 SER A C 1
ATOM 3952 O O . SER A 1 501 ? 23.785 9.041 -17.597 1.00 87.69 501 SER A O 1
ATOM 3954 N N . ILE A 1 502 ? 24.567 7.138 -18.516 1.00 83.06 502 ILE A N 1
ATOM 3955 C CA . ILE A 1 502 ? 25.954 7.583 -18.739 1.00 83.06 502 ILE A CA 1
ATOM 3956 C C . ILE A 1 502 ? 26.057 8.407 -20.025 1.00 83.06 502 ILE A C 1
ATOM 3958 O O . ILE A 1 502 ? 26.750 9.422 -20.084 1.00 83.06 502 ILE A O 1
ATOM 3962 N N . THR A 1 503 ? 25.381 7.948 -21.075 1.00 79.25 503 THR A N 1
ATOM 3963 C CA . THR A 1 503 ? 25.290 8.662 -22.345 1.00 79.25 503 THR A CA 1
ATOM 3964 C C . THR A 1 503 ? 23.918 8.432 -22.964 1.00 79.25 503 THR A C 1
ATOM 3966 O O . THR A 1 503 ? 23.338 7.348 -22.856 1.00 79.25 503 THR A O 1
ATOM 3969 N N . ASN A 1 504 ? 23.369 9.488 -23.558 1.00 75.00 504 ASN A N 1
ATOM 3970 C CA . ASN A 1 504 ? 22.042 9.509 -24.170 1.00 75.00 504 ASN A CA 1
ATOM 3971 C C . ASN A 1 504 ? 22.063 10.461 -25.373 1.00 75.00 504 ASN A C 1
ATOM 3973 O O . ASN A 1 504 ? 21.311 11.434 -25.432 1.00 75.00 504 ASN A O 1
ATOM 3977 N N . VAL A 1 505 ? 23.004 10.231 -26.291 1.00 67.50 505 VAL A N 1
ATOM 3978 C CA . VAL A 1 505 ? 23.218 11.111 -27.444 1.00 67.50 505 VAL A CA 1
ATOM 3979 C C . VAL A 1 505 ? 22.243 10.750 -28.553 1.00 67.50 505 VAL A C 1
ATOM 3981 O O . VAL A 1 505 ? 22.154 9.604 -28.994 1.00 67.50 505 VAL A O 1
ATOM 3984 N N . ARG A 1 506 ? 21.507 11.767 -28.997 1.00 66.75 506 ARG A N 1
ATOM 3985 C CA . ARG A 1 506 ? 20.472 11.696 -30.030 1.00 66.75 506 ARG A CA 1
ATOM 3986 C C . ARG A 1 506 ? 20.780 12.786 -31.049 1.00 66.75 506 ARG A C 1
ATOM 3988 O O . ARG A 1 506 ? 20.218 13.871 -30.966 1.00 66.75 506 ARG A O 1
ATOM 3995 N N . SER A 1 507 ? 21.754 12.538 -31.920 1.00 55.88 507 SER A N 1
ATOM 3996 C CA . SER A 1 507 ? 22.189 13.533 -32.904 1.00 55.88 507 SER A CA 1
ATOM 3997 C C . SER A 1 507 ? 21.613 13.224 -34.290 1.00 55.88 507 SER A C 1
ATOM 3999 O O . SER A 1 507 ? 21.620 12.048 -34.666 1.00 55.88 507 SER A O 1
ATOM 4001 N N . PRO A 1 508 ? 21.178 14.245 -35.056 1.00 51.47 508 PRO A N 1
ATOM 4002 C CA . PRO A 1 508 ? 20.836 14.132 -36.477 1.00 51.47 508 PRO A CA 1
ATOM 4003 C C . PRO A 1 508 ? 21.912 13.481 -37.349 1.00 51.47 508 PRO A C 1
ATOM 4005 O O . PRO A 1 508 ? 21.579 12.834 -38.333 1.00 51.47 508 PRO A O 1
ATOM 4008 N N . GLY A 1 509 ? 23.187 13.603 -36.966 1.00 55.09 509 GLY A N 1
ATOM 4009 C CA . GLY A 1 509 ? 24.317 13.039 -37.713 1.00 55.09 509 GLY A CA 1
ATOM 4010 C C . GLY A 1 509 ? 24.729 11.614 -37.322 1.00 55.09 509 GLY A C 1
ATOM 4011 O O . GLY A 1 509 ? 25.719 11.114 -37.848 1.00 55.09 509 GLY A O 1
ATOM 4012 N N . LEU A 1 510 ? 24.039 10.957 -36.380 1.00 61.66 510 LEU A N 1
ATOM 4013 C CA . LEU A 1 510 ? 24.367 9.583 -35.979 1.00 61.66 510 LEU A CA 1
ATOM 4014 C C . LEU A 1 510 ? 23.490 8.578 -36.729 1.00 61.66 510 LEU A C 1
ATOM 4016 O O . LEU A 1 510 ? 22.278 8.563 -36.539 1.00 61.66 510 LEU A O 1
ATOM 4020 N N . ALA A 1 511 ? 24.120 7.681 -37.494 1.00 66.94 511 ALA A N 1
ATOM 4021 C CA . ALA A 1 511 ? 23.446 6.526 -38.098 1.00 66.94 511 ALA A CA 1
ATOM 4022 C C . ALA A 1 511 ? 22.906 5.538 -37.042 1.00 66.94 511 ALA A C 1
ATOM 4024 O O . ALA A 1 511 ? 21.918 4.848 -37.283 1.00 66.94 511 ALA A O 1
ATOM 4025 N N . ASP A 1 512 ? 23.543 5.503 -35.864 1.00 80.50 512 ASP A N 1
ATOM 4026 C CA . ASP A 1 512 ? 23.215 4.621 -34.747 1.00 80.50 512 ASP A CA 1
ATOM 4027 C C . ASP A 1 512 ? 23.066 5.409 -33.444 1.00 80.50 512 ASP A C 1
ATOM 4029 O O . ASP A 1 512 ? 24.020 6.016 -32.943 1.00 80.50 512 ASP A O 1
ATOM 4033 N N . HIS A 1 513 ? 21.880 5.364 -32.843 1.00 88.00 513 HIS A N 1
ATOM 4034 C CA . HIS A 1 513 ? 21.650 5.973 -31.540 1.00 88.00 513 HIS A CA 1
ATOM 4035 C C . HIS A 1 513 ? 22.031 5.010 -30.424 1.00 88.00 513 HIS A C 1
ATOM 4037 O O . HIS A 1 513 ? 21.709 3.824 -30.466 1.00 88.00 513 HIS A O 1
ATOM 4043 N N . LYS A 1 514 ? 22.694 5.536 -29.394 1.00 90.12 514 LYS A N 1
ATOM 4044 C CA . LYS A 1 514 ? 23.289 4.741 -28.319 1.00 90.12 514 LYS A CA 1
ATOM 4045 C C . LYS A 1 514 ? 22.809 5.232 -26.961 1.00 90.12 514 LYS A C 1
ATOM 4047 O O . LYS A 1 514 ? 22.818 6.433 -26.688 1.00 90.12 514 LYS A O 1
ATOM 4052 N N . ILE A 1 515 ? 22.410 4.301 -26.097 1.00 92.44 515 ILE A N 1
ATOM 4053 C CA . ILE A 1 515 ? 22.130 4.586 -24.687 1.00 92.44 515 ILE A CA 1
ATOM 4054 C C . ILE A 1 515 ? 22.906 3.592 -23.833 1.00 92.44 515 ILE A C 1
ATOM 4056 O O . ILE A 1 515 ? 22.791 2.384 -24.032 1.00 92.44 515 ILE A O 1
ATOM 4060 N N . LEU A 1 516 ? 23.673 4.113 -22.876 1.00 93.81 516 LEU A N 1
ATOM 4061 C CA . LEU A 1 516 ? 24.311 3.339 -21.814 1.00 93.81 516 LEU A CA 1
ATOM 4062 C C . LEU A 1 516 ? 23.789 3.844 -20.473 1.00 93.81 516 LEU A C 1
ATOM 4064 O O . LEU A 1 516 ? 23.841 5.045 -20.195 1.00 93.81 516 LEU A O 1
ATOM 4068 N N . SER A 1 517 ? 23.330 2.925 -19.638 1.00 94.31 517 SER A N 1
ATOM 4069 C CA . SER A 1 517 ? 22.832 3.193 -18.294 1.00 94.31 517 SER A CA 1
ATOM 4070 C C . SER A 1 517 ? 23.596 2.359 -17.277 1.00 94.31 517 SER A C 1
ATOM 4072 O O . SER A 1 517 ? 24.043 1.253 -17.574 1.00 94.31 517 SER A O 1
ATOM 4074 N N . ILE A 1 518 ? 23.720 2.890 -16.066 1.00 93.31 518 ILE A N 1
ATOM 4075 C CA . ILE A 1 518 ? 24.453 2.280 -14.955 1.00 93.31 518 ILE A CA 1
ATOM 4076 C C . ILE A 1 518 ? 23.590 2.284 -13.702 1.00 93.31 518 ILE A C 1
ATOM 4078 O O . ILE A 1 518 ? 22.798 3.205 -13.488 1.00 93.31 518 ILE A O 1
ATOM 4082 N N . CYS A 1 519 ? 23.743 1.249 -12.886 1.00 94.38 519 CYS A N 1
ATOM 4083 C CA . CYS A 1 519 ? 23.097 1.116 -11.593 1.00 94.38 519 CYS A CA 1
ATOM 4084 C C . CYS A 1 519 ? 24.051 0.449 -10.604 1.00 94.38 519 CYS A C 1
ATOM 4086 O O . CYS A 1 519 ? 24.385 -0.728 -10.759 1.00 94.38 519 CYS A O 1
ATOM 4088 N N . ALA A 1 520 ? 24.439 1.175 -9.561 1.00 94.12 520 ALA A N 1
ATOM 4089 C CA . ALA A 1 520 ? 25.014 0.597 -8.360 1.00 94.12 520 ALA A CA 1
ATOM 4090 C C . ALA A 1 520 ? 23.894 0.288 -7.358 1.00 94.12 520 ALA A C 1
ATOM 4092 O O . ALA A 1 520 ? 23.051 1.138 -7.086 1.00 94.12 520 ALA A O 1
ATOM 4093 N N . THR A 1 521 ? 23.853 -0.929 -6.819 1.00 94.69 521 THR A N 1
ATOM 4094 C CA . THR A 1 521 ? 22.778 -1.368 -5.908 1.00 94.69 521 THR A CA 1
ATOM 4095 C C . THR A 1 521 ? 23.135 -1.226 -4.427 1.00 94.69 521 THR A C 1
ATOM 4097 O O . THR A 1 521 ? 22.313 -1.534 -3.564 1.00 94.69 521 THR A O 1
ATOM 4100 N N . THR A 1 522 ? 24.367 -0.815 -4.127 1.00 93.44 522 THR A N 1
ATOM 4101 C CA . THR A 1 522 ? 24.861 -0.514 -2.777 1.00 93.44 522 THR A CA 1
ATOM 4102 C C . THR A 1 522 ? 25.637 0.799 -2.797 1.00 93.44 522 THR A C 1
ATOM 4104 O O . THR A 1 522 ? 26.179 1.193 -3.836 1.00 93.44 522 THR A O 1
ATOM 4107 N N . THR A 1 523 ? 25.732 1.461 -1.645 1.00 90.62 523 THR A N 1
ATOM 4108 C CA . THR A 1 523 ? 26.504 2.700 -1.503 1.00 90.62 523 THR A CA 1
ATOM 4109 C C . THR A 1 523 ? 27.989 2.445 -1.746 1.00 90.62 523 THR A C 1
ATOM 4111 O O . THR A 1 523 ? 28.596 3.148 -2.546 1.00 90.62 523 THR A O 1
ATOM 4114 N N . ALA A 1 524 ? 28.534 1.347 -1.212 1.00 91.31 524 ALA A N 1
ATOM 4115 C CA . ALA A 1 524 ? 29.924 0.946 -1.430 1.00 91.31 524 ALA A CA 1
ATOM 4116 C C . ALA A 1 524 ? 30.263 0.707 -2.914 1.00 91.31 524 ALA A C 1
ATOM 4118 O O . ALA A 1 524 ? 31.338 1.080 -3.382 1.00 91.31 524 ALA A O 1
ATOM 4119 N N . ALA A 1 525 ? 29.355 0.096 -3.685 1.00 92.50 525 ALA A N 1
ATOM 4120 C CA . ALA A 1 525 ? 29.560 -0.075 -5.122 1.00 92.50 525 ALA A CA 1
ATOM 4121 C C . ALA A 1 525 ? 29.444 1.257 -5.877 1.00 92.50 525 ALA A C 1
ATOM 4123 O O . ALA A 1 525 ? 30.175 1.474 -6.841 1.00 92.50 525 ALA A O 1
ATOM 4124 N N . SER A 1 526 ? 28.552 2.145 -5.434 1.00 90.19 526 SER A N 1
ATOM 4125 C CA . SER A 1 526 ? 28.406 3.488 -5.997 1.00 90.19 526 SER A CA 1
ATOM 4126 C C . SER A 1 526 ? 29.685 4.305 -5.794 1.00 90.19 526 SER A C 1
ATOM 4128 O O . SER A 1 526 ? 30.298 4.740 -6.764 1.00 90.19 526 SER A O 1
ATOM 4130 N N . GLU A 1 527 ? 30.170 4.407 -4.557 1.00 88.88 527 GLU A N 1
ATOM 4131 C CA . GLU A 1 527 ? 31.411 5.112 -4.219 1.00 88.88 527 GLU A CA 1
ATOM 4132 C C . GLU A 1 527 ? 32.612 4.546 -4.989 1.00 88.88 527 GLU A C 1
ATOM 4134 O O . GLU A 1 527 ? 33.389 5.301 -5.572 1.00 88.88 527 GLU A O 1
ATOM 4139 N N . LYS A 1 528 ? 32.735 3.213 -5.048 1.00 91.06 528 LYS A N 1
ATOM 4140 C CA . LYS A 1 528 ? 33.868 2.545 -5.697 1.00 91.06 528 LYS A CA 1
ATOM 4141 C C . LYS A 1 528 ? 33.870 2.680 -7.217 1.00 91.06 528 LYS A C 1
ATOM 4143 O O . LYS A 1 528 ? 34.933 2.864 -7.803 1.00 91.06 528 LYS A O 1
ATOM 4148 N N . TRP A 1 529 ? 32.722 2.488 -7.865 1.00 91.06 529 TRP A N 1
ATOM 4149 C CA . TRP A 1 529 ? 32.675 2.320 -9.320 1.00 91.06 529 TRP A CA 1
ATOM 4150 C C . TRP A 1 529 ? 32.109 3.527 -10.061 1.00 91.06 529 TRP A C 1
ATOM 4152 O O . TRP A 1 529 ? 32.529 3.793 -11.184 1.00 91.06 529 TRP A O 1
ATOM 4162 N N . ILE A 1 530 ? 31.175 4.255 -9.447 1.00 87.75 530 ILE A N 1
ATOM 4163 C CA . ILE A 1 530 ? 30.596 5.476 -10.017 1.00 87.75 530 ILE A CA 1
ATOM 4164 C C . ILE A 1 530 ? 31.432 6.702 -9.614 1.00 87.75 530 ILE A C 1
ATOM 4166 O O . ILE A 1 530 ? 31.678 7.566 -10.458 1.00 87.75 530 ILE A O 1
ATOM 4170 N N . GLY A 1 531 ? 31.917 6.762 -8.368 1.00 81.62 531 GLY A N 1
ATOM 4171 C CA . GLY A 1 531 ? 32.761 7.858 -7.879 1.00 81.62 531 GLY A CA 1
ATOM 4172 C C . GLY A 1 531 ? 32.098 9.229 -8.058 1.00 81.62 531 GLY A C 1
ATOM 4173 O O . GLY A 1 531 ? 30.897 9.374 -7.858 1.00 81.62 531 GLY A O 1
ATOM 4174 N N . TYR A 1 532 ? 32.847 10.243 -8.498 1.00 76.69 532 TYR A N 1
ATOM 4175 C CA . TYR A 1 532 ? 32.288 11.579 -8.767 1.00 76.69 532 TYR A CA 1
ATOM 4176 C C . TYR A 1 532 ? 31.443 11.661 -10.053 1.00 76.69 532 TYR A C 1
ATOM 4178 O O . TYR A 1 532 ? 30.941 12.731 -10.395 1.00 76.69 532 TYR A O 1
ATOM 4186 N N . GLY A 1 533 ? 31.269 10.553 -10.783 1.00 78.62 533 GLY A N 1
ATOM 4187 C CA . GLY A 1 533 ? 30.422 10.492 -11.977 1.00 78.62 533 GLY A CA 1
ATOM 4188 C C . GLY A 1 533 ? 31.006 11.178 -13.218 1.00 78.62 533 GLY A C 1
ATOM 4189 O O . GLY A 1 533 ? 30.273 11.409 -14.189 1.00 78.62 533 GLY A O 1
ATOM 4190 N N . THR A 1 534 ? 32.305 11.501 -13.209 1.00 82.94 534 THR A N 1
ATOM 4191 C CA . THR A 1 534 ? 33.011 12.055 -14.373 1.00 82.94 534 THR A CA 1
ATOM 4192 C C . THR A 1 534 ? 33.364 10.960 -15.383 1.00 82.94 534 THR A C 1
ATOM 4194 O O . THR A 1 534 ? 33.458 9.781 -15.041 1.00 82.94 534 THR A O 1
ATOM 4197 N N . LYS A 1 535 ? 33.602 11.342 -16.647 1.00 85.38 535 LYS A N 1
ATOM 4198 C CA . LYS A 1 535 ? 34.072 10.404 -17.680 1.00 85.38 535 LYS A CA 1
ATOM 4199 C C . LYS A 1 535 ? 35.343 9.670 -17.247 1.00 85.38 535 LYS A C 1
ATOM 4201 O O . LYS A 1 535 ? 35.410 8.456 -17.398 1.00 85.38 535 LYS A O 1
ATOM 4206 N N . ALA A 1 536 ? 36.331 10.405 -16.736 1.00 86.12 536 ALA A N 1
ATOM 4207 C CA . ALA A 1 536 ? 37.621 9.844 -16.348 1.00 86.12 536 ALA A CA 1
ATOM 4208 C C . ALA A 1 536 ? 37.459 8.802 -15.233 1.00 86.12 536 ALA A C 1
ATOM 4210 O O . ALA A 1 536 ? 37.957 7.687 -15.374 1.00 86.12 536 ALA A O 1
ATOM 4211 N N . ASP A 1 537 ? 36.688 9.128 -14.190 1.00 84.69 537 ASP A N 1
ATOM 4212 C CA . ASP A 1 537 ? 36.460 8.224 -13.059 1.00 84.69 537 ASP A CA 1
ATOM 4213 C C . ASP A 1 537 ? 35.725 6.957 -13.490 1.00 84.69 537 ASP A C 1
ATOM 4215 O O . ASP A 1 537 ? 36.173 5.849 -13.200 1.00 84.69 537 ASP A O 1
ATOM 4219 N N . ILE A 1 538 ? 34.616 7.109 -14.225 1.00 87.62 538 ILE A N 1
ATOM 4220 C CA . ILE A 1 538 ? 33.803 5.976 -14.677 1.00 87.62 538 ILE A CA 1
ATOM 4221 C C . ILE A 1 538 ? 34.659 5.031 -15.523 1.00 87.62 538 ILE A C 1
ATOM 4223 O O . ILE A 1 538 ? 34.685 3.833 -15.259 1.00 87.62 538 ILE A O 1
ATOM 4227 N N . MET A 1 539 ? 35.399 5.548 -16.508 1.00 91.69 539 MET A N 1
ATOM 4228 C CA . MET A 1 539 ? 36.210 4.698 -17.383 1.00 91.69 539 MET A CA 1
ATOM 4229 C C . MET A 1 539 ? 37.361 4.024 -16.624 1.00 91.69 539 MET A C 1
ATOM 4231 O O . MET A 1 539 ? 37.538 2.813 -16.745 1.00 91.69 539 MET A O 1
ATOM 4235 N N . ALA A 1 540 ? 38.091 4.763 -15.781 1.00 92.69 540 ALA A N 1
ATOM 4236 C CA . ALA A 1 540 ? 39.198 4.212 -14.997 1.00 92.69 540 ALA A CA 1
ATOM 4237 C C . ALA A 1 540 ? 38.740 3.144 -13.990 1.00 92.69 540 ALA A C 1
ATOM 4239 O O . ALA A 1 540 ? 39.462 2.180 -13.723 1.00 92.69 540 ALA A O 1
ATOM 4240 N N . ASN A 1 541 ? 37.545 3.302 -13.422 1.00 93.44 541 ASN A N 1
ATOM 4241 C CA . ASN A 1 541 ? 36.977 2.343 -12.484 1.00 93.44 541 ASN A CA 1
ATOM 4242 C C . ASN A 1 541 ? 36.427 1.108 -13.202 1.00 93.44 541 ASN A C 1
ATOM 4244 O O . ASN A 1 541 ? 36.701 -0.012 -12.772 1.00 93.44 541 ASN A O 1
ATOM 4248 N N . LEU A 1 542 ? 35.702 1.283 -14.311 1.00 93.81 542 LEU A N 1
ATOM 4249 C CA . LEU A 1 542 ? 35.171 0.165 -15.094 1.00 93.81 542 LEU A CA 1
ATOM 4250 C C . LEU A 1 542 ? 36.282 -0.715 -15.685 1.00 93.81 542 LEU A C 1
ATOM 4252 O O . LEU A 1 542 ? 36.113 -1.931 -15.720 1.00 93.81 542 LEU A O 1
ATOM 4256 N N . ALA A 1 543 ? 37.433 -0.139 -16.052 1.00 95.19 543 ALA A N 1
ATOM 4257 C CA . ALA A 1 543 ? 38.604 -0.889 -16.521 1.00 95.19 543 ALA A CA 1
ATOM 4258 C C . ALA A 1 543 ? 39.128 -1.912 -15.496 1.00 95.19 543 ALA A C 1
ATOM 4260 O O . ALA A 1 543 ? 39.724 -2.921 -15.860 1.00 95.19 543 ALA A O 1
ATOM 4261 N N . LYS A 1 544 ? 38.884 -1.679 -14.200 1.00 95.62 544 LYS A N 1
ATOM 4262 C CA . LYS A 1 544 ? 39.303 -2.564 -13.099 1.00 95.62 544 LYS A CA 1
ATOM 4263 C C . LYS A 1 544 ? 38.249 -3.627 -12.759 1.00 95.62 544 LYS A C 1
ATOM 4265 O O . LYS A 1 544 ? 38.447 -4.408 -11.826 1.00 95.62 544 LYS A O 1
ATOM 4270 N N . HIS A 1 545 ? 37.101 -3.638 -13.438 1.00 95.94 545 HIS A N 1
ATOM 4271 C CA . HIS A 1 545 ? 35.973 -4.492 -13.080 1.00 95.94 545 HIS A CA 1
ATOM 4272 C C . HIS A 1 545 ? 35.991 -5.821 -13.854 1.00 95.94 545 HIS A C 1
ATOM 4274 O O . HIS A 1 545 ? 35.676 -5.874 -15.035 1.00 95.94 545 HIS A O 1
ATOM 4280 N N . ASN A 1 546 ? 36.244 -6.932 -13.158 1.00 93.56 546 ASN A N 1
ATOM 4281 C CA . ASN A 1 546 ? 36.435 -8.268 -13.752 1.00 93.56 546 ASN A CA 1
ATOM 4282 C C . ASN A 1 546 ? 35.254 -8.829 -14.575 1.00 93.56 546 ASN A C 1
ATOM 4284 O O . ASN A 1 546 ? 35.452 -9.633 -15.478 1.00 93.56 546 ASN A O 1
ATOM 4288 N N . ARG A 1 547 ? 34.019 -8.449 -14.243 1.00 95.56 547 ARG A N 1
ATOM 4289 C CA . ARG A 1 547 ? 32.798 -8.963 -14.889 1.00 95.56 547 ARG A CA 1
ATOM 4290 C C . ARG A 1 547 ? 32.366 -8.166 -16.123 1.00 95.56 547 ARG A C 1
ATOM 4292 O O . ARG A 1 547 ? 31.652 -8.692 -16.975 1.00 95.56 547 ARG A O 1
ATOM 4299 N N . ILE A 1 548 ? 32.735 -6.887 -16.173 1.00 97.06 548 ILE A N 1
ATOM 4300 C CA . ILE A 1 548 ? 32.253 -5.953 -17.189 1.00 97.06 548 ILE A CA 1
ATOM 4301 C C . ILE A 1 548 ? 33.194 -6.041 -18.375 1.00 97.06 548 ILE A C 1
ATOM 4303 O O . ILE A 1 548 ? 34.408 -5.950 -18.216 1.00 97.06 548 ILE A O 1
ATOM 4307 N N . LYS A 1 549 ? 32.636 -6.192 -19.576 1.00 97.81 549 LYS A N 1
ATOM 4308 C CA . LYS A 1 549 ? 33.432 -6.202 -20.803 1.00 97.81 549 LYS A CA 1
ATOM 4309 C C . LYS A 1 549 ? 33.871 -4.776 -21.149 1.00 97.81 549 LYS A C 1
ATOM 4311 O O . LYS A 1 549 ? 33.222 -4.106 -21.952 1.00 97.81 549 LYS A O 1
ATOM 4316 N N . PHE A 1 550 ? 34.939 -4.307 -20.503 1.00 96.88 550 PHE A N 1
ATOM 4317 C CA . PHE A 1 550 ? 35.396 -2.919 -20.588 1.00 96.88 550 PHE A CA 1
ATOM 4318 C C . PHE A 1 550 ? 35.687 -2.471 -22.023 1.00 96.88 550 PHE A C 1
ATOM 4320 O O . PHE A 1 550 ? 35.174 -1.429 -22.417 1.00 96.88 550 PHE A O 1
ATOM 4327 N N . ASP A 1 551 ? 36.380 -3.282 -22.826 1.00 97.06 551 ASP A N 1
ATOM 4328 C CA . ASP A 1 551 ? 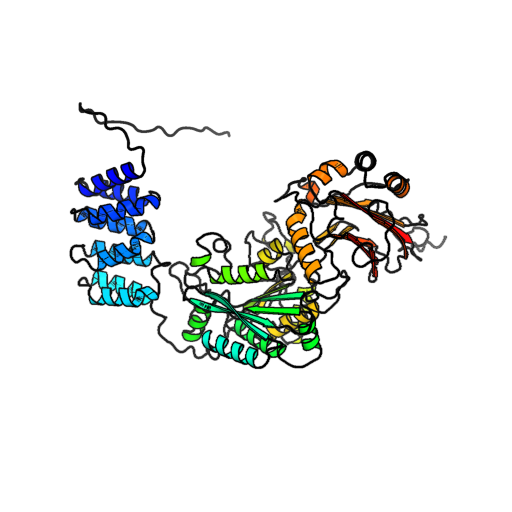36.711 -2.942 -24.221 1.00 97.06 551 ASP A CA 1
ATOM 4329 C C . ASP A 1 551 ? 35.464 -2.600 -25.049 1.00 97.06 551 ASP A C 1
ATOM 4331 O O . ASP A 1 551 ? 35.462 -1.668 -25.852 1.00 97.06 551 ASP A O 1
ATOM 4335 N N . TYR A 1 552 ? 34.357 -3.316 -24.810 1.00 96.69 552 TYR A N 1
ATOM 4336 C CA . TYR A 1 552 ? 33.080 -2.994 -25.443 1.00 96.69 552 TYR A CA 1
ATOM 4337 C C . TYR A 1 552 ? 32.525 -1.660 -24.940 1.00 96.69 552 TYR A C 1
ATOM 4339 O O . TYR A 1 552 ? 32.027 -0.874 -25.739 1.00 96.69 552 TYR A O 1
ATOM 4347 N N . ILE A 1 553 ? 32.572 -1.400 -23.631 1.00 96.06 553 ILE A N 1
ATOM 4348 C CA . ILE A 1 553 ? 32.053 -0.152 -23.058 1.00 96.06 553 ILE A CA 1
ATOM 4349 C C . ILE A 1 553 ? 32.851 1.047 -23.570 1.00 96.06 553 ILE A C 1
ATOM 4351 O O . ILE A 1 553 ? 32.245 2.045 -23.959 1.00 96.06 553 ILE A O 1
ATOM 4355 N N . GLU A 1 554 ? 34.179 0.940 -23.604 1.00 95.00 554 GLU A N 1
ATOM 4356 C CA . GLU A 1 554 ? 35.072 1.972 -24.126 1.00 95.00 554 GLU A CA 1
ATOM 4357 C C . GLU A 1 554 ? 34.766 2.293 -25.587 1.00 95.00 554 GLU A C 1
ATOM 4359 O O . GLU A 1 554 ? 34.582 3.463 -25.934 1.00 95.00 554 GLU A O 1
ATOM 4364 N N . ASP A 1 555 ? 34.620 1.268 -26.427 1.00 93.31 555 ASP A N 1
ATOM 4365 C CA . ASP A 1 555 ? 34.235 1.463 -27.821 1.00 93.31 555 ASP A CA 1
ATOM 4366 C C . ASP A 1 555 ? 32.813 2.031 -27.968 1.00 93.31 555 ASP A C 1
ATOM 4368 O O . ASP A 1 555 ? 32.566 2.953 -28.751 1.00 93.31 555 ASP A O 1
ATOM 4372 N N . PHE A 1 556 ? 31.866 1.552 -27.156 1.00 92.12 556 PHE A N 1
ATOM 4373 C CA . PHE A 1 556 ? 30.474 1.990 -27.197 1.00 92.12 556 PHE A CA 1
ATOM 4374 C C . PHE A 1 556 ? 30.339 3.501 -26.982 1.00 92.12 556 PHE A C 1
ATOM 4376 O O . PHE A 1 556 ? 29.554 4.149 -27.685 1.00 92.12 556 PHE A O 1
ATOM 4383 N N . VAL A 1 557 ? 31.112 4.060 -26.043 1.00 90.31 557 VAL A N 1
ATOM 4384 C CA . VAL A 1 557 ? 31.094 5.491 -25.694 1.00 90.31 557 VAL A CA 1
ATOM 4385 C C . VAL A 1 557 ? 32.134 6.332 -26.442 1.00 90.31 557 VAL A C 1
ATOM 4387 O O . VAL A 1 557 ? 32.247 7.536 -26.185 1.00 90.31 557 VAL A O 1
ATOM 4390 N N . ARG A 1 558 ? 32.899 5.739 -27.366 1.00 88.69 558 ARG A N 1
ATOM 4391 C CA . ARG A 1 558 ? 33.922 6.443 -28.150 1.00 88.69 558 ARG A CA 1
ATOM 4392 C C . ARG A 1 558 ? 33.301 7.623 -28.902 1.00 88.69 558 ARG A C 1
ATOM 4394 O O . ARG A 1 558 ? 32.278 7.486 -29.567 1.00 88.69 558 ARG A O 1
ATOM 4401 N N . GLY A 1 559 ? 33.906 8.803 -28.753 1.00 84.31 559 GLY A N 1
ATOM 4402 C CA . GLY A 1 559 ? 33.412 10.048 -29.356 1.00 84.31 559 GLY A CA 1
ATOM 4403 C C . GLY A 1 559 ? 32.121 10.608 -28.743 1.00 84.31 559 GLY A C 1
ATOM 4404 O O . GLY A 1 559 ? 31.628 11.626 -29.217 1.00 84.31 559 GLY A O 1
ATOM 4405 N N . LEU A 1 560 ? 31.573 9.992 -27.687 1.00 85.50 560 LEU A N 1
ATOM 4406 C CA . LEU A 1 560 ? 30.364 10.476 -27.023 1.00 85.50 560 LEU A CA 1
ATOM 4407 C C . LEU A 1 560 ? 30.686 11.265 -25.740 1.00 85.50 560 LEU A C 1
ATOM 4409 O O . LEU A 1 560 ? 31.649 10.942 -25.025 1.00 85.50 560 LEU A O 1
ATOM 4413 N N . PRO A 1 561 ? 29.860 12.271 -25.389 1.00 83.19 561 PRO A N 1
ATOM 4414 C CA . PRO A 1 561 ? 29.809 12.790 -24.033 1.00 83.19 561 PRO A CA 1
ATOM 4415 C C . PRO A 1 561 ? 29.411 11.673 -23.063 1.00 83.19 561 PRO A C 1
ATOM 4417 O O . PRO A 1 561 ? 28.444 10.936 -23.281 1.00 83.19 561 PRO A O 1
ATOM 4420 N N . VAL A 1 562 ? 30.180 11.576 -21.983 1.00 82.38 562 VAL A N 1
ATOM 4421 C CA . VAL A 1 562 ? 30.016 10.610 -20.898 1.00 82.38 562 VAL A CA 1
ATOM 4422 C C . VAL A 1 562 ? 29.977 11.415 -19.615 1.00 82.38 562 VAL A C 1
ATOM 4424 O O . VAL A 1 562 ? 30.966 12.044 -19.243 1.00 82.38 562 VAL A O 1
ATOM 4427 N N . SER A 1 563 ? 28.831 11.425 -18.955 1.00 78.25 563 SER A N 1
ATOM 4428 C CA . SER A 1 563 ? 28.713 11.976 -17.612 1.00 78.25 563 SER A CA 1
ATOM 4429 C C . SER A 1 563 ? 27.463 11.437 -16.950 1.00 78.25 563 SER A C 1
ATOM 4431 O O . SER A 1 563 ? 26.418 11.268 -17.582 1.00 78.25 563 SER A O 1
ATOM 4433 N N . ILE A 1 564 ? 27.556 11.190 -15.651 1.00 77.19 564 ILE A N 1
ATOM 4434 C CA . ILE A 1 564 ? 26.365 10.949 -14.851 1.00 77.19 564 ILE A CA 1
ATOM 4435 C C . ILE A 1 564 ? 25.828 12.313 -14.440 1.00 77.19 564 ILE A C 1
ATOM 4437 O O . ILE A 1 564 ? 26.430 13.020 -13.638 1.00 77.19 564 ILE A O 1
ATOM 4441 N N . ARG A 1 565 ? 24.674 12.696 -14.998 1.00 64.06 565 ARG A N 1
ATOM 4442 C CA . ARG A 1 565 ? 23.887 13.784 -14.413 1.00 64.06 565 ARG A CA 1
ATOM 4443 C C . ARG A 1 565 ? 23.149 13.222 -13.214 1.00 64.06 565 ARG A C 1
ATOM 4445 O O . ARG A 1 565 ? 22.382 12.267 -13.346 1.00 64.06 565 ARG A O 1
ATOM 4452 N N . THR A 1 566 ? 23.428 13.806 -12.067 1.00 57.06 566 THR A N 1
ATOM 4453 C CA . THR A 1 566 ? 23.026 13.352 -10.747 1.00 57.06 566 THR A CA 1
ATOM 4454 C C . THR A 1 566 ? 21.506 13.364 -10.584 1.00 57.06 566 THR A C 1
ATOM 4456 O O . THR A 1 566 ? 20.902 14.426 -10.717 1.00 57.06 566 THR A O 1
ATOM 4459 N N . PRO A 1 567 ? 20.857 12.237 -10.262 1.00 56.69 567 PRO A N 1
ATOM 4460 C CA . PRO A 1 567 ? 19.582 12.277 -9.561 1.00 56.69 567 PRO A CA 1
ATOM 4461 C C . PRO A 1 567 ? 19.721 13.028 -8.222 1.00 56.69 567 PRO A C 1
ATOM 4463 O O . PRO A 1 567 ? 20.806 13.013 -7.635 1.00 56.69 567 PRO A O 1
ATOM 4466 N N . PRO A 1 568 ? 18.644 13.599 -7.657 1.00 51.84 568 PRO A N 1
ATOM 4467 C CA . PRO A 1 568 ? 18.706 14.357 -6.403 1.00 51.84 568 PRO A CA 1
ATOM 4468 C C . PRO A 1 568 ? 19.302 13.589 -5.203 1.00 51.84 568 PRO A C 1
ATOM 4470 O O . PRO A 1 568 ? 19.779 14.216 -4.262 1.00 51.84 568 PRO A O 1
ATOM 4473 N N . HIS A 1 569 ? 19.347 12.251 -5.224 1.00 53.38 569 HIS A N 1
ATOM 4474 C CA . HIS A 1 569 ? 19.933 11.469 -4.131 1.00 53.38 569 HIS A CA 1
ATOM 4475 C C . HIS A 1 569 ? 21.452 11.636 -3.980 1.00 53.38 569 HIS A C 1
ATOM 4477 O O . HIS A 1 569 ? 21.900 11.706 -2.840 1.00 53.38 569 HIS A O 1
ATOM 4483 N N . TYR A 1 570 ? 22.252 11.808 -5.048 1.00 54.47 570 TYR A N 1
ATOM 4484 C CA . TYR A 1 570 ? 23.687 12.052 -4.808 1.00 54.47 570 TYR A CA 1
ATOM 4485 C C . TYR A 1 570 ? 23.988 13.501 -4.408 1.00 54.47 570 TYR A C 1
ATOM 4487 O O . TYR A 1 570 ? 24.991 13.734 -3.741 1.00 54.47 570 TYR A O 1
ATOM 4495 N N . SER A 1 571 ? 23.124 14.475 -4.736 1.00 57.53 571 SER A N 1
ATOM 4496 C CA . SER A 1 571 ? 23.270 15.840 -4.194 1.00 57.53 571 SER A CA 1
ATOM 4497 C C . SER A 1 571 ? 23.011 15.915 -2.685 1.00 57.53 571 SER A C 1
ATOM 4499 O O . SER A 1 571 ? 23.408 16.886 -2.051 1.00 57.53 571 SER A O 1
ATOM 4501 N N . LEU A 1 572 ? 22.378 14.885 -2.109 1.00 61.81 572 LEU A N 1
ATOM 4502 C CA . LEU A 1 572 ? 22.172 14.722 -0.667 1.00 61.81 572 LEU A CA 1
ATOM 4503 C C . LEU A 1 572 ? 23.235 13.811 -0.013 1.00 61.81 572 LEU A C 1
ATOM 4505 O O . LEU A 1 572 ? 23.201 13.609 1.199 1.00 61.81 572 LEU A O 1
ATOM 4509 N N . GLY A 1 573 ? 24.177 13.269 -0.797 1.00 60.78 573 GLY A N 1
ATOM 4510 C CA . GLY A 1 573 ? 25.201 12.315 -0.361 1.00 60.78 573 GLY A CA 1
ATOM 4511 C C . GLY A 1 573 ? 24.758 10.843 -0.399 1.00 60.78 573 GLY A C 1
ATOM 4512 O O . GLY A 1 573 ? 23.570 10.524 -0.399 1.00 60.78 573 GLY A O 1
ATOM 4513 N N . TYR A 1 574 ? 25.737 9.927 -0.390 1.00 64.62 574 TYR A N 1
ATOM 4514 C CA . TYR A 1 574 ? 25.539 8.470 -0.528 1.00 64.62 574 TYR A CA 1
ATOM 4515 C C . TYR A 1 574 ? 24.720 7.811 0.595 1.00 64.62 574 TYR A C 1
ATOM 4517 O O . TYR A 1 574 ? 24.318 6.659 0.460 1.00 64.62 574 TYR A O 1
ATOM 4525 N N . LYS A 1 575 ? 24.479 8.518 1.707 1.00 68.12 575 LYS A N 1
ATOM 4526 C CA . LYS A 1 575 ? 23.790 8.016 2.910 1.00 68.12 575 LYS A CA 1
ATOM 4527 C C . LYS A 1 575 ? 22.745 9.012 3.417 1.00 68.12 575 LYS A C 1
ATOM 4529 O O . LYS A 1 575 ? 22.703 9.341 4.597 1.00 68.12 575 LYS A O 1
ATOM 4534 N N . SER A 1 576 ? 21.911 9.520 2.515 1.00 66.62 576 SER A N 1
ATOM 4535 C CA . SER A 1 576 ? 20.865 10.508 2.827 1.00 66.62 576 SER A CA 1
ATOM 4536 C C . SER A 1 576 ? 19.645 9.941 3.581 1.00 66.62 576 SER A C 1
ATOM 4538 O O . SER A 1 576 ? 18.718 10.686 3.894 1.00 66.62 576 SER A O 1
ATOM 4540 N N . GLY A 1 577 ? 19.645 8.646 3.918 1.00 77.81 577 GLY A N 1
ATOM 4541 C CA . GLY A 1 577 ? 18.598 7.976 4.692 1.00 77.81 577 GLY A CA 1
ATOM 4542 C C . GLY A 1 577 ? 19.043 6.606 5.210 1.00 77.81 577 GLY A C 1
ATOM 4543 O O . GLY A 1 577 ? 20.230 6.281 5.188 1.00 77.81 577 GLY A O 1
ATOM 4544 N N . GLU A 1 578 ? 18.092 5.784 5.664 1.00 82.94 578 GLU A N 1
ATOM 4545 C CA . GLU A 1 578 ? 18.385 4.409 6.092 1.00 82.94 578 GLU A CA 1
ATOM 4546 C C . GLU A 1 578 ? 18.945 3.584 4.925 1.00 82.94 578 GLU A C 1
ATOM 4548 O O . GLU A 1 578 ? 18.338 3.502 3.853 1.00 82.94 578 GLU A O 1
ATOM 4553 N N . VAL A 1 579 ? 20.112 2.977 5.148 1.00 87.06 579 VAL A N 1
ATOM 4554 C CA . VAL A 1 579 ? 20.864 2.172 4.181 1.00 87.06 579 VAL A CA 1
ATOM 4555 C C . VAL A 1 579 ? 21.300 0.881 4.863 1.00 87.06 579 VAL A C 1
ATOM 4557 O O . VAL A 1 579 ? 21.846 0.912 5.962 1.00 87.06 579 VAL A O 1
ATOM 4560 N N . THR A 1 580 ? 21.085 -0.256 4.197 1.00 90.25 580 THR A N 1
ATOM 4561 C CA . THR A 1 580 ? 21.513 -1.575 4.704 1.00 90.25 580 THR A CA 1
ATOM 4562 C C . THR A 1 580 ? 22.753 -2.116 3.999 1.00 90.25 580 THR A C 1
ATOM 4564 O O . THR A 1 580 ? 23.419 -2.995 4.532 1.00 90.25 580 THR A O 1
ATOM 4567 N N . ASP A 1 581 ? 23.001 -1.664 2.765 1.00 90.94 581 ASP A N 1
ATOM 4568 C CA . ASP A 1 581 ? 23.960 -2.225 1.804 1.00 90.94 581 ASP A CA 1
ATOM 4569 C C . ASP A 1 581 ? 23.831 -3.736 1.542 1.00 90.94 581 ASP A C 1
ATOM 4571 O O . ASP A 1 581 ? 24.654 -4.333 0.847 1.00 90.94 581 ASP A O 1
ATOM 4575 N N . ALA A 1 582 ? 22.743 -4.362 1.998 1.00 94.88 582 ALA A N 1
ATOM 4576 C CA . ALA A 1 582 ? 22.463 -5.759 1.718 1.00 94.88 582 ALA A CA 1
ATOM 4577 C C . ALA A 1 582 ? 22.186 -5.956 0.211 1.00 94.88 582 ALA A C 1
ATOM 4579 O O . ALA A 1 582 ? 21.379 -5.204 -0.358 1.00 94.88 582 ALA A O 1
ATOM 4580 N N . PRO A 1 583 ? 22.762 -6.988 -0.442 1.00 95.62 583 PRO A N 1
ATOM 4581 C CA . PRO A 1 583 ? 22.555 -7.240 -1.869 1.00 95.62 583 PRO A CA 1
ATOM 4582 C C . PRO A 1 583 ? 21.080 -7.457 -2.220 1.00 95.62 583 PRO A C 1
ATOM 4584 O O . PRO A 1 583 ? 20.308 -7.939 -1.386 1.00 95.62 583 PRO A O 1
ATOM 4587 N N . ILE A 1 584 ? 20.690 -7.131 -3.454 1.00 97.94 584 ILE A N 1
ATOM 4588 C CA . ILE A 1 584 ? 19.336 -7.379 -3.968 1.00 97.94 584 ILE A CA 1
ATOM 4589 C C . ILE A 1 584 ? 19.146 -8.879 -4.219 1.00 97.94 584 ILE A C 1
ATOM 4591 O O . ILE A 1 584 ? 19.912 -9.485 -4.965 1.00 97.94 584 ILE A O 1
ATOM 4595 N N . GLN A 1 585 ? 18.120 -9.478 -3.614 1.00 97.88 585 GLN A N 1
ATOM 4596 C 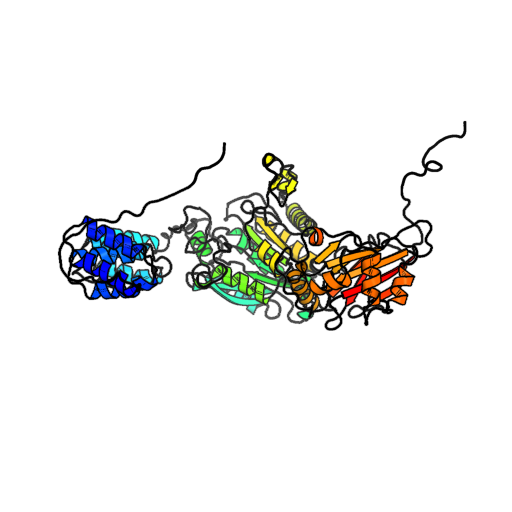CA . GLN A 1 585 ? 17.888 -10.926 -3.650 1.00 97.88 585 GLN A CA 1
ATOM 4597 C C . GLN A 1 585 ? 16.804 -11.340 -4.647 1.00 97.88 585 GLN A C 1
ATOM 4599 O O . GLN A 1 585 ? 16.867 -12.432 -5.205 1.00 97.88 585 GLN A O 1
ATOM 4604 N N . ASN A 1 586 ? 15.802 -10.493 -4.890 1.00 98.12 586 ASN A N 1
ATOM 4605 C CA . ASN A 1 586 ? 14.597 -10.865 -5.638 1.00 98.12 586 ASN A CA 1
ATOM 4606 C C . ASN A 1 586 ? 14.603 -10.388 -7.097 1.00 98.12 586 ASN A C 1
ATOM 4608 O O . ASN A 1 586 ? 13.542 -10.252 -7.703 1.00 98.12 586 ASN A O 1
ATOM 4612 N N . GLY A 1 587 ? 15.789 -10.162 -7.665 1.00 98.31 587 GLY A N 1
ATOM 4613 C CA . GLY A 1 587 ? 15.943 -9.658 -9.028 1.00 98.31 587 GLY A CA 1
ATOM 4614 C C . GLY A 1 587 ? 15.598 -8.173 -9.156 1.00 98.31 587 GLY A C 1
ATOM 4615 O O . GLY A 1 587 ? 14.987 -7.563 -8.275 1.00 98.31 587 GLY A O 1
ATOM 4616 N N . MET A 1 588 ? 16.000 -7.588 -10.277 1.00 98.38 588 MET A N 1
ATOM 4617 C CA . MET A 1 588 ? 15.766 -6.186 -10.614 1.00 98.38 588 MET A CA 1
ATOM 4618 C C . MET A 1 588 ? 15.617 -6.045 -12.125 1.00 98.38 588 MET A C 1
ATOM 4620 O O . MET A 1 588 ? 16.141 -6.851 -12.891 1.00 98.38 588 MET A O 1
ATOM 4624 N N . ALA A 1 589 ? 14.918 -5.008 -12.563 1.00 98.25 589 ALA A N 1
ATOM 4625 C CA . ALA A 1 589 ? 14.912 -4.611 -13.954 1.00 98.25 589 ALA A CA 1
ATOM 4626 C C . ALA A 1 589 ? 15.432 -3.181 -14.129 1.00 98.25 589 ALA A C 1
ATOM 4628 O O . ALA A 1 589 ? 15.162 -2.298 -13.312 1.00 98.25 589 ALA A O 1
ATOM 4629 N N . MET A 1 590 ? 16.151 -2.945 -15.223 1.00 98.00 590 MET A N 1
ATOM 4630 C CA . MET A 1 590 ? 16.533 -1.605 -15.668 1.00 98.00 590 MET A CA 1
ATOM 4631 C C . MET A 1 590 ? 15.747 -1.271 -16.932 1.00 98.00 590 MET A C 1
ATOM 4633 O O . MET A 1 590 ? 15.816 -1.996 -17.921 1.00 98.00 590 MET A O 1
ATOM 4637 N N . ARG A 1 591 ? 14.978 -0.181 -16.908 1.00 96.19 591 ARG A N 1
ATOM 4638 C CA . ARG A 1 591 ? 14.207 0.300 -18.060 1.00 96.19 591 ARG A CA 1
ATOM 4639 C C . ARG A 1 591 ? 14.917 1.469 -18.729 1.00 96.19 591 ARG A C 1
ATOM 4641 O O . ARG A 1 591 ? 15.314 2.422 -18.057 1.00 96.19 591 ARG A O 1
ATOM 4648 N N . VAL A 1 592 ? 15.006 1.418 -20.053 1.00 95.38 592 VAL A N 1
ATOM 4649 C CA . VAL A 1 592 ? 15.514 2.492 -20.908 1.00 95.38 592 VAL A CA 1
ATOM 4650 C C . VAL A 1 592 ? 14.366 3.070 -21.733 1.00 95.38 592 VAL A C 1
ATOM 4652 O O . VAL A 1 592 ? 13.682 2.348 -22.455 1.00 95.38 592 VAL A O 1
ATOM 4655 N N . PHE A 1 593 ? 14.156 4.381 -21.617 1.00 93.25 593 PHE A N 1
ATOM 4656 C CA . PHE A 1 593 ? 13.087 5.131 -22.276 1.00 93.25 593 PHE A CA 1
ATOM 4657 C C . PHE A 1 593 ? 13.611 5.880 -23.502 1.00 93.25 593 PHE A C 1
ATOM 4659 O O . PHE A 1 593 ? 14.419 6.811 -23.396 1.00 93.25 593 PHE A O 1
ATOM 4666 N N . ILE A 1 594 ? 13.074 5.518 -24.661 1.00 91.81 594 ILE A N 1
ATOM 4667 C CA . ILE A 1 594 ? 13.378 6.096 -25.967 1.00 91.81 594 ILE A CA 1
ATOM 4668 C C . ILE A 1 594 ? 12.133 6.874 -26.429 1.00 91.81 594 ILE A C 1
ATOM 4670 O O . ILE A 1 594 ? 11.032 6.323 -26.401 1.00 91.81 594 ILE A O 1
ATOM 4674 N N . PRO A 1 595 ? 12.253 8.148 -26.845 1.00 88.56 595 PRO A N 1
ATOM 4675 C CA . PRO A 1 595 ? 11.095 8.985 -27.184 1.00 88.56 595 PRO A CA 1
ATOM 4676 C C . PRO A 1 595 ? 10.436 8.586 -28.513 1.00 88.56 595 PRO A C 1
ATOM 4678 O O . PRO A 1 595 ? 9.371 9.086 -28.837 1.00 88.56 595 PRO A O 1
ATOM 4681 N N . TYR A 1 596 ? 11.057 7.678 -29.266 1.00 89.25 596 TYR A N 1
ATOM 4682 C CA . TYR A 1 596 ? 10.606 7.238 -30.577 1.00 89.25 596 TYR A CA 1
ATOM 4683 C C . TYR A 1 596 ? 9.824 5.932 -30.465 1.00 89.25 596 TYR A C 1
ATOM 4685 O O . TYR A 1 596 ? 10.382 4.905 -30.074 1.00 89.25 596 TYR A O 1
ATOM 4693 N N . ALA A 1 597 ? 8.545 5.941 -30.842 1.00 88.25 597 ALA A N 1
ATOM 4694 C CA . ALA A 1 597 ? 7.718 4.731 -30.880 1.00 88.25 597 ALA A CA 1
ATOM 4695 C C . ALA A 1 597 ? 8.232 3.690 -31.896 1.00 88.25 597 ALA A C 1
ATOM 4697 O O . ALA A 1 597 ? 8.131 2.488 -31.653 1.00 88.25 597 ALA A O 1
ATOM 4698 N N . GLY A 1 598 ? 8.837 4.153 -32.995 1.00 87.38 598 GLY A N 1
ATOM 4699 C CA . GLY A 1 598 ? 9.411 3.325 -34.061 1.00 87.38 598 GLY A CA 1
ATOM 4700 C C . GLY A 1 598 ? 10.887 2.960 -33.880 1.00 87.38 598 GLY A C 1
ATOM 4701 O O . GLY A 1 598 ? 11.540 2.648 -34.866 1.00 87.38 598 GLY A O 1
ATOM 4702 N N . ALA A 1 599 ? 11.444 3.039 -32.664 1.00 91.62 599 ALA A N 1
ATOM 4703 C CA . ALA A 1 599 ? 12.850 2.696 -32.440 1.00 91.62 599 ALA A CA 1
ATOM 4704 C C . ALA A 1 599 ? 13.111 1.205 -32.694 1.00 91.62 599 ALA A C 1
ATOM 4706 O O . ALA A 1 599 ? 12.574 0.349 -31.986 1.00 91.62 599 ALA A O 1
ATOM 4707 N N . GLU A 1 600 ? 13.934 0.883 -33.681 1.00 93.31 600 GLU A N 1
ATOM 4708 C CA . GLU A 1 600 ? 14.391 -0.474 -33.958 1.00 93.31 600 GLU A CA 1
ATOM 4709 C C . GLU A 1 600 ? 15.596 -0.787 -33.074 1.00 93.31 600 GLU A C 1
ATOM 4711 O O . GLU A 1 600 ? 16.645 -0.166 -33.217 1.00 93.31 600 GLU A O 1
ATOM 4716 N N . ILE A 1 601 ? 15.437 -1.723 -32.139 1.00 94.81 601 ILE A N 1
ATOM 4717 C CA . ILE A 1 601 ? 16.497 -2.126 -31.212 1.00 94.81 601 ILE A CA 1
ATOM 4718 C C . ILE A 1 601 ? 17.233 -3.320 -31.818 1.00 94.81 601 ILE A C 1
ATOM 4720 O O . ILE A 1 601 ? 16.597 -4.350 -32.042 1.00 94.81 601 ILE A O 1
ATOM 4724 N N . TYR A 1 602 ? 18.539 -3.188 -32.058 1.00 94.69 602 TYR A N 1
ATOM 4725 C CA . TYR A 1 602 ? 19.318 -4.208 -32.779 1.00 94.69 602 TYR A CA 1
ATOM 4726 C C . TYR A 1 602 ? 20.586 -4.686 -32.044 1.00 94.69 602 TYR A C 1
ATOM 4728 O O . TYR A 1 602 ? 21.175 -5.687 -32.435 1.00 94.69 602 TYR A O 1
ATOM 4736 N N . ASP A 1 603 ? 21.013 -4.006 -30.975 1.00 96.31 603 ASP A N 1
ATOM 4737 C CA . ASP A 1 603 ? 22.106 -4.450 -30.094 1.00 96.31 603 ASP A CA 1
ATOM 4738 C C . ASP A 1 603 ? 21.687 -4.149 -28.655 1.00 96.31 603 ASP A C 1
ATOM 4740 O O . ASP A 1 603 ? 21.371 -3.004 -28.333 1.00 96.31 603 ASP A O 1
ATOM 4744 N N . THR A 1 604 ? 21.632 -5.172 -27.806 1.00 98.00 604 THR A N 1
ATOM 4745 C CA . THR A 1 604 ? 21.192 -5.092 -26.406 1.00 98.00 604 THR A CA 1
ATOM 4746 C C . THR A 1 604 ? 22.126 -5.895 -25.535 1.00 98.00 604 THR A C 1
ATOM 4748 O O . THR A 1 604 ? 22.364 -7.074 -25.797 1.00 98.00 604 THR A O 1
ATOM 4751 N N . ARG A 1 605 ? 22.648 -5.268 -24.479 1.00 98.31 605 ARG A N 1
ATOM 4752 C CA . ARG A 1 605 ? 23.658 -5.894 -23.624 1.00 98.31 605 ARG A CA 1
ATOM 4753 C C . ARG A 1 605 ? 23.472 -5.585 -22.155 1.00 98.31 605 ARG A C 1
ATOM 4755 O O . ARG A 1 605 ? 23.071 -4.475 -21.804 1.00 98.31 605 ARG A O 1
ATOM 4762 N N . ILE A 1 606 ? 23.870 -6.544 -21.326 1.00 98.38 606 ILE A N 1
ATOM 4763 C CA . ILE A 1 606 ? 24.038 -6.395 -19.880 1.00 98.38 606 ILE A CA 1
ATOM 4764 C C . ILE A 1 606 ? 25.529 -6.563 -19.576 1.00 98.38 606 ILE A C 1
ATOM 4766 O O . ILE A 1 606 ? 26.149 -7.542 -19.984 1.00 98.38 606 ILE A O 1
ATOM 4770 N N . ASP A 1 607 ? 26.129 -5.562 -18.932 1.00 97.81 607 ASP A N 1
ATOM 4771 C CA . ASP A 1 607 ? 27.555 -5.521 -18.566 1.00 97.81 607 ASP A CA 1
ATOM 4772 C C . ASP A 1 607 ? 28.529 -5.742 -19.741 1.00 97.81 607 ASP A C 1
ATOM 4774 O O . ASP A 1 607 ? 29.653 -6.219 -19.581 1.00 97.81 607 ASP A O 1
ATOM 4778 N N . GLY A 1 608 ? 28.084 -5.358 -20.942 1.00 97.62 608 GLY A N 1
ATOM 4779 C CA . GLY A 1 608 ? 28.820 -5.478 -22.204 1.00 97.62 608 GLY A CA 1
ATOM 4780 C C . GLY A 1 608 ? 28.658 -6.819 -22.931 1.00 97.62 608 GLY A C 1
ATOM 4781 O O . GLY A 1 608 ? 29.165 -6.980 -24.047 1.00 97.62 608 GLY A O 1
ATOM 4782 N N . HIS A 1 609 ? 27.897 -7.755 -22.359 1.00 97.94 609 HIS A N 1
ATOM 4783 C CA . HIS A 1 609 ? 27.590 -9.055 -22.961 1.00 97.94 609 HIS A CA 1
ATOM 4784 C C . HIS A 1 609 ? 26.226 -9.031 -23.665 1.00 97.94 609 HIS A C 1
ATOM 4786 O O . HIS A 1 609 ? 25.274 -8.504 -23.081 1.00 97.94 609 HIS A O 1
ATOM 4792 N N . PRO A 1 610 ? 26.106 -9.562 -24.899 1.00 98.19 610 PRO A N 1
ATOM 4793 C CA . PRO A 1 610 ? 24.829 -9.649 -25.603 1.00 98.19 610 PRO A CA 1
ATOM 4794 C C . PRO A 1 610 ? 23.775 -10.379 -24.778 1.00 98.19 610 PRO A C 1
ATOM 4796 O O . PRO A 1 610 ? 24.080 -11.364 -24.105 1.00 98.19 610 PRO A O 1
ATOM 4799 N N . VAL A 1 611 ? 22.540 -9.896 -24.850 1.00 98.12 611 VAL A N 1
ATOM 4800 C CA . VAL A 1 611 ? 21.391 -10.566 -24.247 1.00 98.12 611 VAL A CA 1
ATOM 4801 C C . VAL A 1 611 ? 20.269 -10.730 -25.253 1.00 98.12 611 VAL A C 1
ATOM 4803 O O . VAL A 1 611 ? 19.979 -9.822 -26.033 1.00 98.12 611 VAL A O 1
ATOM 4806 N N . GLU A 1 612 ? 19.620 -11.885 -25.181 1.00 97.38 612 GLU A N 1
ATOM 4807 C CA . GLU A 1 612 ? 18.471 -12.231 -26.007 1.00 97.38 612 GLU A CA 1
ATOM 4808 C C . GLU A 1 612 ? 17.163 -11.683 -25.431 1.00 97.38 612 GLU A C 1
ATOM 4810 O O . GLU A 1 612 ? 17.085 -11.216 -24.285 1.00 97.38 612 GLU A O 1
ATOM 4815 N N . ARG A 1 613 ? 16.101 -11.748 -26.238 1.00 97.25 613 ARG A N 1
ATOM 4816 C CA . ARG A 1 613 ? 14.756 -11.415 -25.764 1.00 97.25 613 ARG A CA 1
ATOM 4817 C C . ARG A 1 613 ? 14.288 -12.432 -24.732 1.00 97.25 613 ARG A C 1
ATOM 4819 O O . ARG A 1 613 ? 14.264 -13.627 -25.005 1.00 97.25 613 ARG A O 1
ATOM 4826 N N . SER A 1 614 ? 13.891 -11.954 -23.557 1.00 96.75 614 SER A N 1
ATOM 4827 C CA . SER A 1 614 ? 13.439 -12.806 -22.456 1.00 96.75 614 SER A CA 1
ATOM 4828 C C . SER A 1 614 ? 12.705 -12.004 -21.383 1.00 96.75 614 SER A C 1
ATOM 4830 O O . SER A 1 614 ? 13.176 -10.958 -20.925 1.00 96.75 614 SER A O 1
ATOM 4832 N N . GLU A 1 615 ? 11.568 -12.531 -20.925 1.00 94.12 615 GLU A N 1
ATOM 4833 C CA . GLU A 1 615 ? 10.780 -11.955 -19.825 1.00 94.12 615 GLU A CA 1
ATOM 4834 C C . GLU A 1 615 ? 11.454 -12.104 -18.450 1.00 94.12 615 GLU A C 1
ATOM 4836 O O . GLU A 1 615 ? 11.087 -11.402 -17.505 1.00 94.12 615 GLU A O 1
ATOM 4841 N N . VAL A 1 616 ? 12.460 -12.982 -18.332 1.00 95.50 616 VAL A N 1
ATOM 4842 C CA . VAL A 1 616 ? 13.093 -13.342 -17.050 1.00 95.50 616 VAL A CA 1
ATOM 4843 C C . VAL A 1 616 ? 14.593 -13.064 -16.987 1.00 95.50 616 VAL A C 1
ATOM 4845 O O . VAL A 1 616 ? 15.087 -12.711 -15.921 1.00 95.50 616 VAL A O 1
ATOM 4848 N N . ASP A 1 617 ? 15.328 -13.195 -18.087 1.00 97.50 617 ASP A N 1
ATOM 4849 C CA . ASP A 1 617 ? 16.792 -13.069 -18.111 1.00 97.50 617 ASP A CA 1
ATOM 4850 C C . ASP A 1 617 ? 17.237 -12.624 -19.503 1.00 97.50 617 ASP A C 1
ATOM 4852 O O . ASP A 1 617 ? 17.421 -13.444 -20.401 1.00 97.50 617 ASP A O 1
ATOM 4856 N N . GLY A 1 618 ? 17.280 -11.310 -19.711 1.00 97.69 618 GLY A N 1
ATOM 4857 C CA . GLY A 1 618 ? 17.458 -10.709 -21.030 1.00 97.69 618 GLY A CA 1
ATOM 4858 C C . GLY A 1 618 ? 16.705 -9.395 -21.150 1.00 97.69 618 GLY A C 1
ATOM 4859 O O . GLY A 1 618 ? 16.722 -8.598 -20.211 1.00 97.69 618 GLY A O 1
ATOM 4860 N N . TYR A 1 619 ? 16.042 -9.144 -22.280 1.00 98.38 619 TYR A N 1
ATOM 4861 C CA . TYR A 1 619 ? 15.259 -7.919 -22.455 1.00 98.38 619 TYR A CA 1
ATOM 4862 C C . TYR A 1 619 ? 13.876 -8.128 -23.077 1.00 98.38 619 TYR A C 1
ATOM 4864 O O . TYR A 1 619 ? 13.631 -9.081 -23.813 1.00 98.38 619 TYR A O 1
ATOM 4872 N N . ILE A 1 620 ? 12.973 -7.185 -22.818 1.00 97.00 620 ILE A N 1
ATOM 4873 C CA . ILE A 1 620 ? 11.669 -7.058 -23.479 1.00 97.00 620 ILE A CA 1
ATOM 4874 C C . ILE A 1 620 ? 11.438 -5.614 -23.922 1.00 97.00 620 ILE A C 1
ATOM 4876 O O . ILE A 1 620 ? 12.049 -4.682 -23.394 1.00 97.00 620 ILE A O 1
ATOM 4880 N N . VAL A 1 621 ? 10.559 -5.424 -24.906 1.00 95.62 621 VAL A N 1
ATOM 4881 C CA . VAL A 1 621 ? 10.293 -4.118 -25.522 1.00 95.62 621 VAL A CA 1
ATOM 4882 C C . VAL A 1 621 ? 8.797 -3.836 -25.530 1.00 95.62 621 VAL A C 1
ATOM 4884 O O . VAL A 1 621 ? 8.011 -4.674 -25.958 1.00 95.62 621 VAL A O 1
ATOM 4887 N N . GLN A 1 622 ? 8.421 -2.634 -25.103 1.00 92.69 622 GLN A N 1
ATOM 4888 C CA . GLN A 1 622 ? 7.064 -2.104 -25.190 1.00 92.69 622 GLN A CA 1
ATOM 4889 C C . GLN A 1 622 ? 7.062 -0.834 -26.041 1.00 92.69 622 GLN A C 1
ATOM 4891 O O . GLN A 1 622 ? 7.975 -0.010 -25.940 1.00 92.69 622 GLN A O 1
ATOM 4896 N N . ARG A 1 623 ? 6.032 -0.675 -26.878 1.00 90.69 623 ARG A N 1
ATOM 4897 C CA . ARG A 1 623 ? 5.855 0.478 -27.771 1.00 90.69 623 ARG A CA 1
ATOM 4898 C C . ARG A 1 623 ? 4.569 1.241 -27.447 1.00 90.69 623 ARG A C 1
ATOM 4900 O O . ARG A 1 623 ? 3.584 0.636 -27.039 1.00 90.69 623 ARG A O 1
ATOM 4907 N N . GLY A 1 624 ? 4.598 2.552 -27.692 1.00 78.38 624 GLY A N 1
ATOM 4908 C CA . GLY A 1 624 ? 3.489 3.489 -27.499 1.00 78.38 624 GLY A CA 1
ATOM 4909 C C . GLY A 1 624 ? 3.504 4.144 -26.109 1.00 78.38 624 GLY A C 1
ATOM 4910 O O . GLY A 1 624 ? 3.389 3.436 -25.113 1.00 78.38 624 GLY A O 1
ATOM 4911 N N . PRO A 1 625 ? 3.642 5.484 -25.977 1.00 75.25 625 PRO A N 1
ATOM 4912 C CA . PRO A 1 625 ? 3.895 6.514 -27.003 1.00 75.25 625 PRO A CA 1
ATOM 4913 C C . PRO A 1 625 ? 5.377 6.700 -27.388 1.00 75.25 625 PRO A C 1
ATOM 4915 O O . PRO A 1 625 ? 5.683 7.477 -28.282 1.00 75.25 625 PRO A O 1
ATOM 4918 N N . GLY A 1 626 ? 6.299 5.998 -26.727 1.00 89.69 626 GLY A N 1
ATOM 4919 C CA . GLY A 1 626 ? 7.712 5.879 -27.113 1.00 89.69 626 GLY A CA 1
ATOM 4920 C C . GLY A 1 626 ? 8.105 4.404 -27.210 1.00 89.69 626 GLY A C 1
ATOM 4921 O O . GLY A 1 626 ? 7.232 3.554 -27.374 1.00 89.69 626 GLY A O 1
ATOM 4922 N N . THR A 1 627 ? 9.389 4.084 -27.068 1.00 93.62 627 THR A N 1
ATOM 4923 C CA . THR A 1 627 ? 9.863 2.701 -26.893 1.00 93.62 627 THR A CA 1
ATOM 4924 C C . THR A 1 627 ? 10.490 2.553 -25.511 1.00 93.62 627 THR A C 1
ATOM 4926 O O . THR A 1 627 ? 11.377 3.323 -25.143 1.00 93.62 627 THR A O 1
ATOM 4929 N N . ILE A 1 628 ? 10.031 1.572 -24.737 1.00 95.31 628 ILE A N 1
ATOM 4930 C CA . ILE A 1 628 ? 10.594 1.225 -23.431 1.00 95.31 628 ILE A CA 1
ATOM 4931 C C . ILE A 1 628 ? 11.245 -0.146 -23.565 1.00 95.31 628 ILE A C 1
ATOM 4933 O O . ILE A 1 628 ? 10.578 -1.119 -23.911 1.00 95.31 628 ILE A O 1
ATOM 4937 N N . VAL A 1 629 ? 12.542 -0.223 -23.280 1.00 97.25 629 VAL A N 1
ATOM 4938 C CA . VAL A 1 629 ? 13.291 -1.484 -23.241 1.00 97.25 629 VAL A CA 1
ATOM 4939 C C . VAL A 1 629 ? 13.547 -1.836 -21.784 1.00 97.25 629 VAL A C 1
ATOM 4941 O O . VAL A 1 629 ? 14.174 -1.055 -21.073 1.00 97.25 629 VAL A O 1
ATOM 4944 N N . GLN A 1 630 ? 13.044 -2.977 -21.321 1.00 97.69 630 GLN A N 1
ATOM 4945 C CA . GLN A 1 630 ? 13.280 -3.476 -19.967 1.00 97.69 630 GLN A CA 1
ATOM 4946 C C . GLN A 1 630 ? 14.304 -4.604 -20.014 1.00 97.69 630 GLN A C 1
ATOM 4948 O O . GLN A 1 630 ? 14.038 -5.643 -20.606 1.00 97.69 630 GLN A O 1
ATOM 4953 N N . PHE A 1 631 ? 15.440 -4.405 -19.354 1.00 98.69 631 PHE A N 1
ATOM 4954 C CA . PHE A 1 631 ? 16.446 -5.430 -19.105 1.00 98.69 631 PHE A CA 1
ATOM 4955 C C . PHE A 1 631 ? 16.124 -6.131 -17.789 1.00 98.69 631 PHE A C 1
ATOM 4957 O O . PHE A 1 631 ? 16.092 -5.488 -16.739 1.00 98.69 631 PHE A O 1
ATOM 4964 N N . ASN A 1 632 ? 15.865 -7.430 -17.855 1.00 98.44 632 ASN A N 1
ATOM 4965 C CA . ASN A 1 632 ? 15.512 -8.283 -16.732 1.00 98.44 632 ASN A CA 1
ATOM 4966 C C . ASN A 1 632 ? 16.772 -8.948 -16.176 1.00 98.44 632 ASN A C 1
ATOM 4968 O O . ASN A 1 632 ? 17.414 -9.728 -16.877 1.00 98.44 632 ASN A O 1
ATOM 4972 N N . ILE A 1 633 ? 17.103 -8.651 -14.918 1.00 98.38 633 ILE A N 1
ATOM 4973 C CA . ILE A 1 633 ? 18.251 -9.216 -14.207 1.00 98.38 633 ILE A CA 1
ATOM 4974 C C . ILE A 1 633 ? 17.707 -10.117 -13.086 1.00 98.38 633 ILE A C 1
ATOM 4976 O O . ILE A 1 633 ? 17.226 -9.607 -12.064 1.00 98.38 633 ILE A O 1
ATOM 4980 N N . PRO A 1 634 ? 17.729 -11.451 -13.259 1.00 98.19 634 PRO A N 1
ATOM 4981 C CA . PRO A 1 634 ? 17.116 -12.368 -12.308 1.00 98.19 634 PRO A CA 1
ATOM 4982 C C . PRO A 1 634 ? 17.869 -12.414 -10.966 1.00 98.19 634 PRO A C 1
ATOM 4984 O O . PRO A 1 634 ? 19.011 -11.947 -10.858 1.00 98.19 634 PRO A O 1
ATOM 4987 N N . PRO A 1 635 ? 17.261 -13.014 -9.923 1.00 97.88 635 PRO A N 1
ATOM 4988 C CA . PRO A 1 635 ? 17.944 -13.352 -8.680 1.00 97.88 635 PRO A CA 1
ATOM 4989 C C . PRO A 1 635 ? 19.312 -13.994 -8.934 1.00 97.88 635 PRO A C 1
ATOM 4991 O O . PRO A 1 635 ? 19.473 -14.772 -9.873 1.00 97.88 635 PRO A O 1
ATOM 4994 N N . LYS A 1 636 ? 20.290 -13.688 -8.075 1.00 95.00 636 LYS A N 1
ATOM 4995 C CA . LYS A 1 636 ? 21.702 -14.119 -8.178 1.00 95.00 636 LYS A CA 1
ATOM 4996 C C . LYS A 1 636 ? 22.519 -13.490 -9.320 1.00 95.00 636 LYS A C 1
ATOM 4998 O O . LYS A 1 636 ? 23.741 -13.576 -9.262 1.00 95.00 636 LYS A O 1
ATOM 5003 N N . LYS A 1 637 ? 21.890 -12.831 -10.304 1.00 96.88 637 LYS A N 1
ATOM 5004 C CA . LYS A 1 637 ? 22.582 -12.046 -11.347 1.00 96.88 637 LYS A CA 1
ATOM 5005 C C . LYS A 1 637 ? 22.590 -10.539 -11.084 1.00 96.88 637 LYS A C 1
ATOM 5007 O O . LYS A 1 637 ? 23.236 -9.798 -11.816 1.00 96.88 637 LYS A O 1
ATOM 5012 N N . VAL A 1 638 ? 21.894 -10.069 -10.046 1.00 97.44 638 VAL A N 1
ATOM 5013 C CA . VAL A 1 638 ? 21.988 -8.670 -9.610 1.00 97.44 638 VAL A CA 1
ATOM 5014 C C . VAL A 1 638 ? 23.278 -8.491 -8.817 1.00 97.44 638 VAL A C 1
ATOM 5016 O O . VAL A 1 638 ? 23.402 -8.982 -7.695 1.00 97.44 638 VAL A O 1
ATOM 5019 N N . HIS A 1 639 ? 24.242 -7.791 -9.404 1.00 96.62 639 HIS A N 1
ATOM 5020 C CA . HIS A 1 639 ? 25.525 -7.503 -8.767 1.00 96.62 639 HIS A CA 1
ATOM 5021 C C . HIS A 1 639 ? 25.546 -6.093 -8.169 1.00 96.62 639 HIS A C 1
ATOM 5023 O O . HIS A 1 639 ? 24.659 -5.288 -8.438 1.00 96.62 639 HIS A O 1
ATOM 5029 N N . GLY A 1 640 ? 26.582 -5.775 -7.382 1.00 95.38 640 GLY A N 1
ATOM 5030 C CA . GLY A 1 640 ? 26.744 -4.442 -6.786 1.00 95.38 640 GLY A CA 1
ATOM 5031 C C . GLY A 1 640 ? 26.766 -3.307 -7.817 1.00 95.38 640 GLY A C 1
ATOM 5032 O O . GLY A 1 640 ? 26.334 -2.203 -7.507 1.00 95.38 640 GLY A O 1
ATOM 5033 N N . LEU A 1 641 ? 27.210 -3.593 -9.043 1.00 96.00 641 LEU A N 1
ATOM 5034 C CA . LEU A 1 641 ? 27.171 -2.701 -10.196 1.00 96.00 641 LEU A CA 1
ATOM 5035 C C . LEU A 1 641 ? 26.603 -3.457 -11.395 1.00 96.00 641 LEU A C 1
ATOM 5037 O O . LEU A 1 641 ? 27.032 -4.585 -11.630 1.00 96.00 641 LEU A O 1
ATOM 5041 N N . ASN A 1 642 ? 25.690 -2.844 -12.147 1.00 97.69 642 ASN A N 1
ATOM 5042 C CA . ASN A 1 642 ? 25.126 -3.388 -13.384 1.00 97.69 642 ASN A CA 1
ATOM 5043 C C . ASN A 1 642 ? 25.043 -2.279 -14.439 1.00 97.69 642 ASN A C 1
ATOM 5045 O O . ASN A 1 642 ? 24.644 -1.152 -14.127 1.00 97.69 642 ASN A O 1
ATOM 5049 N N . LEU A 1 643 ? 25.390 -2.599 -15.683 1.00 97.31 643 LEU A N 1
ATOM 5050 C CA . LEU A 1 643 ? 25.226 -1.717 -16.832 1.00 97.31 643 LEU A CA 1
ATOM 5051 C C . LEU A 1 643 ? 24.283 -2.345 -17.843 1.00 97.31 643 LEU A C 1
ATOM 5053 O O . LEU A 1 643 ? 24.341 -3.545 -18.103 1.00 97.31 643 LEU A O 1
ATOM 5057 N N . VAL A 1 644 ? 23.466 -1.510 -18.472 1.00 98.00 644 VAL A N 1
ATOM 5058 C CA . VAL A 1 644 ? 22.670 -1.910 -19.631 1.00 98.00 644 VAL A CA 1
ATOM 5059 C C . VAL A 1 644 ? 22.957 -0.961 -20.774 1.00 98.00 644 VAL A C 1
ATOM 5061 O O . VAL A 1 644 ? 23.020 0.255 -20.586 1.00 98.00 644 VAL A O 1
ATOM 5064 N N . SER A 1 645 ? 23.159 -1.517 -21.960 1.00 96.06 645 SER A N 1
ATOM 5065 C CA . SER A 1 645 ? 23.423 -0.733 -23.160 1.00 96.06 645 SER A CA 1
ATOM 5066 C C . SER A 1 645 ? 22.546 -1.202 -24.298 1.00 96.06 645 SER A C 1
ATOM 5068 O O . SER A 1 645 ? 22.299 -2.404 -24.427 1.00 96.06 645 SER A O 1
ATOM 5070 N N . LEU A 1 646 ? 22.113 -0.261 -25.128 1.00 95.81 646 LEU A N 1
ATOM 5071 C CA . LEU A 1 646 ? 21.447 -0.581 -26.377 1.00 95.81 646 LEU A CA 1
ATOM 5072 C C . LEU A 1 646 ? 21.846 0.351 -27.509 1.00 95.81 646 LEU A C 1
ATOM 5074 O O . LEU A 1 646 ? 22.151 1.528 -27.282 1.00 95.81 646 LEU A O 1
ATOM 5078 N N . LYS A 1 647 ? 21.761 -0.178 -28.728 1.00 94.00 647 LYS A N 1
ATOM 5079 C CA . LYS A 1 647 ? 21.764 0.603 -29.961 1.00 94.00 647 LYS A CA 1
ATOM 5080 C C . LYS A 1 647 ? 20.410 0.508 -30.644 1.00 94.00 647 LYS A C 1
ATOM 5082 O O . LYS A 1 647 ? 19.767 -0.546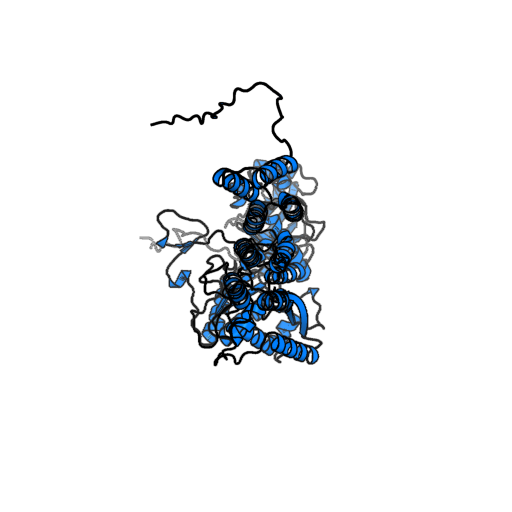 -30.628 1.00 94.00 647 LYS A O 1
ATOM 5087 N N . TYR A 1 648 ? 19.980 1.621 -31.223 1.00 92.62 648 TYR A N 1
ATOM 5088 C CA . TYR A 1 648 ? 18.733 1.677 -31.963 1.00 92.62 648 TYR A CA 1
ATOM 5089 C C . TYR A 1 648 ? 18.801 2.593 -33.180 1.00 92.62 648 TYR A C 1
ATOM 5091 O O . TYR A 1 648 ? 19.574 3.553 -33.211 1.00 92.62 648 TYR A O 1
ATOM 5099 N N . LYS A 1 649 ? 17.941 2.306 -34.157 1.00 91.44 649 LYS A N 1
ATOM 5100 C CA . LYS A 1 649 ? 17.685 3.150 -35.329 1.00 91.44 649 LYS A CA 1
ATOM 5101 C C . LYS A 1 649 ? 16.271 3.702 -35.282 1.00 91.44 649 LYS A C 1
ATOM 5103 O O . LYS A 1 649 ? 15.385 3.126 -34.647 1.00 91.44 649 LYS A O 1
ATOM 5108 N N . VAL A 1 650 ? 16.058 4.830 -35.944 1.00 88.19 650 VAL A N 1
ATOM 5109 C CA . VAL A 1 650 ? 14.727 5.402 -36.166 1.00 88.19 650 VAL A CA 1
ATOM 5110 C C . VAL A 1 650 ? 14.615 5.825 -37.618 1.00 88.19 650 VAL A C 1
ATOM 5112 O O . VAL A 1 650 ? 15.552 6.393 -38.166 1.00 88.19 650 VAL A O 1
ATOM 5115 N N . ALA A 1 651 ? 13.466 5.559 -38.238 1.00 84.50 651 ALA A N 1
ATOM 5116 C CA . ALA A 1 651 ? 13.242 5.913 -39.639 1.00 84.50 651 ALA A CA 1
ATOM 5117 C C . ALA A 1 651 ? 13.255 7.434 -39.870 1.00 84.50 651 ALA A C 1
ATOM 5119 O O . ALA A 1 651 ? 13.698 7.907 -40.909 1.00 84.50 651 ALA A O 1
ATOM 5120 N N . ARG A 1 652 ? 12.764 8.204 -38.891 1.00 79.94 652 ARG A N 1
ATOM 5121 C CA . ARG A 1 652 ? 12.737 9.666 -38.931 1.00 79.94 652 ARG A CA 1
ATOM 5122 C C . ARG A 1 652 ? 13.002 10.228 -37.543 1.00 79.94 652 ARG A C 1
ATOM 5124 O O . ARG A 1 652 ? 12.335 9.854 -36.577 1.00 79.94 652 ARG A O 1
ATOM 5131 N N . LEU A 1 653 ? 13.957 11.146 -37.459 1.00 80.00 653 LEU A N 1
ATOM 5132 C CA . LEU A 1 653 ? 14.202 11.915 -36.248 1.00 80.00 653 LEU A CA 1
ATOM 5133 C C . LEU A 1 653 ? 13.131 12.989 -36.062 1.00 80.00 653 LEU A C 1
ATOM 5135 O O . LEU A 1 653 ? 12.610 13.551 -37.025 1.00 80.00 653 LEU A O 1
ATOM 5139 N N . HIS A 1 654 ? 12.812 13.284 -34.804 1.00 80.00 654 HIS A N 1
ATOM 5140 C CA . HIS A 1 654 ? 12.020 14.462 -34.486 1.00 80.00 654 HIS A CA 1
ATOM 5141 C C . HIS A 1 654 ? 12.896 15.681 -34.762 1.00 80.00 654 HIS A C 1
ATOM 5143 O O . HIS A 1 654 ? 14.027 15.743 -34.272 1.00 80.00 654 HIS A O 1
ATOM 5149 N N . ARG A 1 655 ? 12.379 16.623 -35.552 1.00 79.69 655 ARG A N 1
ATOM 5150 C CA . ARG A 1 655 ? 13.040 17.905 -35.790 1.00 79.69 655 ARG A CA 1
ATOM 5151 C C . ARG A 1 655 ? 13.266 18.614 -34.454 1.00 79.69 655 ARG A C 1
ATOM 5153 O O . ARG A 1 655 ? 12.395 18.577 -33.584 1.00 79.69 655 ARG A O 1
ATOM 5160 N N . GLN A 1 656 ? 14.440 19.207 -34.283 1.00 78.44 656 GLN A N 1
ATOM 5161 C CA . GLN A 1 656 ? 14.803 19.970 -33.093 1.00 78.44 656 GLN A CA 1
ATOM 5162 C C . GLN A 1 656 ? 15.112 21.402 -33.505 1.00 78.44 656 GLN A C 1
ATOM 5164 O O . GLN A 1 656 ? 15.817 21.597 -34.486 1.00 78.44 656 GLN A O 1
ATOM 5169 N N . GLY A 1 657 ? 14.659 22.369 -32.711 1.00 82.12 657 GLY A N 1
ATOM 5170 C CA . GLY A 1 657 ? 14.958 23.779 -32.947 1.00 82.12 657 GLY A CA 1
ATOM 5171 C C . GLY A 1 657 ? 14.110 24.413 -34.046 1.00 82.12 657 GLY A C 1
ATOM 5172 O O . GLY A 1 657 ? 13.107 23.847 -34.479 1.00 82.12 657 GLY A O 1
ATOM 5173 N N . PHE A 1 658 ? 14.523 25.623 -34.406 1.00 85.06 658 PHE A N 1
ATOM 5174 C CA . PHE A 1 658 ? 13.966 26.443 -35.471 1.00 85.06 658 PHE A CA 1
ATOM 5175 C C . PHE A 1 658 ? 15.090 26.645 -36.490 1.00 85.06 658 PHE A C 1
ATOM 5177 O O . PHE A 1 658 ? 16.149 27.167 -36.131 1.00 85.06 658 PHE A O 1
ATOM 5184 N N . ASP A 1 659 ? 14.892 26.185 -37.718 1.00 83.88 659 ASP A N 1
ATOM 5185 C CA . ASP A 1 659 ? 15.900 26.222 -38.774 1.00 83.88 659 ASP A CA 1
ATOM 5186 C C . ASP A 1 659 ? 15.722 27.501 -39.589 1.00 83.88 659 ASP A C 1
ATOM 5188 O O . ASP A 1 659 ? 14.726 27.648 -40.292 1.00 83.88 659 ASP A O 1
ATOM 5192 N N . GLN A 1 660 ? 16.697 28.412 -39.534 1.00 82.19 660 GLN A N 1
ATOM 5193 C CA . GLN A 1 660 ? 16.578 29.727 -40.171 1.00 82.19 660 GLN A CA 1
ATOM 5194 C C . GLN A 1 660 ? 16.203 29.643 -41.663 1.00 82.19 660 GLN A C 1
ATOM 5196 O O . GLN A 1 660 ? 15.365 30.412 -42.116 1.00 82.19 660 GLN A O 1
ATOM 5201 N N . ASP A 1 661 ? 16.755 28.673 -42.388 1.00 79.38 661 ASP A N 1
ATOM 5202 C CA . ASP A 1 661 ? 16.565 28.539 -43.838 1.00 79.38 661 ASP A CA 1
ATOM 5203 C C . ASP A 1 661 ? 15.243 27.868 -44.244 1.00 79.38 661 ASP A C 1
ATOM 5205 O O . ASP A 1 661 ? 14.857 27.932 -45.406 1.00 79.38 661 ASP A O 1
ATOM 5209 N N . SER A 1 662 ? 14.573 27.162 -43.324 1.00 82.06 662 SER A N 1
ATOM 5210 C CA . SER A 1 662 ? 13.355 26.392 -43.647 1.00 82.06 662 SER A CA 1
ATOM 5211 C C . SER A 1 662 ? 12.140 26.731 -42.792 1.00 82.06 662 SER A C 1
ATOM 5213 O O . SER A 1 662 ? 11.041 26.299 -43.127 1.00 82.06 662 SER A O 1
ATOM 5215 N N . ASP A 1 663 ? 12.323 27.481 -41.704 1.00 86.38 663 ASP A N 1
ATOM 5216 C CA . ASP A 1 663 ? 11.237 27.975 -40.857 1.00 86.38 663 ASP A CA 1
ATOM 5217 C C . ASP A 1 663 ? 10.953 29.467 -41.017 1.00 86.38 663 ASP A C 1
ATOM 5219 O O . ASP A 1 663 ? 9.864 29.902 -40.643 1.00 86.38 663 ASP A O 1
ATOM 5223 N N . TRP A 1 664 ? 11.893 30.265 -41.535 1.00 84.19 664 TRP A N 1
ATOM 5224 C CA . TRP A 1 664 ? 11.579 31.640 -41.915 1.00 84.19 664 TRP A CA 1
ATOM 5225 C C . TRP A 1 664 ? 11.100 31.698 -43.361 1.00 84.19 664 TRP A C 1
ATOM 5227 O O . TRP A 1 664 ? 11.796 31.254 -44.270 1.00 84.19 664 TRP A O 1
ATOM 5237 N N . ASP A 1 665 ? 9.963 32.356 -43.576 1.00 79.06 665 ASP A N 1
ATOM 5238 C CA . ASP A 1 665 ? 9.449 32.702 -44.903 1.00 79.06 665 ASP A CA 1
ATOM 5239 C C . ASP A 1 665 ? 10.177 33.933 -45.473 1.00 79.06 665 ASP A C 1
ATOM 5241 O O . ASP A 1 665 ? 9.550 34.911 -45.886 1.00 79.06 665 ASP A O 1
ATOM 5245 N N . PHE A 1 666 ? 11.512 33.939 -45.460 1.00 73.12 666 PHE A N 1
ATOM 5246 C CA . PHE A 1 666 ? 12.250 34.961 -46.194 1.00 73.12 666 PHE A CA 1
ATOM 5247 C C . PHE A 1 666 ? 12.089 34.666 -47.687 1.00 73.12 666 PHE A C 1
ATOM 5249 O O . PHE A 1 666 ? 12.765 33.796 -48.238 1.00 73.12 666 PHE A O 1
ATOM 5256 N N . THR A 1 667 ? 11.175 35.372 -48.356 1.00 64.81 667 THR A N 1
ATOM 5257 C CA . THR A 1 667 ? 11.250 35.504 -49.810 1.00 64.81 667 THR A CA 1
ATOM 5258 C C . THR A 1 667 ? 12.578 36.173 -50.120 1.00 64.81 667 THR A C 1
ATOM 5260 O O . THR A 1 667 ? 12.931 37.174 -49.501 1.00 64.81 667 THR A O 1
ATOM 5263 N N . SER A 1 668 ? 13.356 35.571 -51.013 1.00 63.91 668 SER A N 1
ATOM 5264 C CA . SER A 1 668 ? 14.577 36.177 -51.526 1.00 63.91 668 SER A CA 1
ATOM 5265 C C . SER A 1 668 ? 14.202 37.468 -52.259 1.00 63.91 668 SER A C 1
ATOM 5267 O O . SER A 1 668 ? 13.797 37.396 -53.421 1.00 63.91 668 SER A O 1
ATOM 5269 N N . ASP A 1 669 ? 14.261 38.596 -51.553 1.00 58.16 669 ASP A N 1
ATOM 5270 C CA . ASP A 1 669 ? 14.200 39.941 -52.130 1.00 58.16 669 ASP A CA 1
ATOM 5271 C C . ASP A 1 669 ? 15.492 40.264 -52.893 1.00 58.16 669 ASP A C 1
ATOM 5273 O O . ASP A 1 669 ? 16.593 39.948 -52.373 1.00 58.16 669 ASP A O 1
#